Protein AF-A2FKQ3-F1 (afdb_monomer_lite)

InterPro domains:
  IPR001223 Glycoside hydrolase family 18, catalytic domain [PS51910] (1-301)
  IPR017853 Glycoside hydrolase superfamily [SSF51445] (43-327)

Secondary structure (DSSP, 8-state):
----HHHHHHHHHH-EE-TTT--EE-HHHHHTTT-------TT-TTTTSS-HHHHHHHHHGGGTTB-S---EEEEEPPTTHHHHHHSHHHHHHHHHHHHHHHTSTTS-SEEEEE-----SHHHHHHHHHHHHHHHHHS-TTSEEEE--BTTS----GGGGGG-SEEEEB---TT-SGGGSHHHHHHHHHHHHHTT--GGGEEEEEESB-PPPBBTTB--TTS----BHHHH--TT--TT--EEEETTEEEE---HHHHHHHHHHHHHTT-SEEEEE-SSSSPPTTSTT-HHHHHHHHHT----B-----TTPPP-PPPPPPPP-PPPPP-PPPPP-PPPPPPPP-PPPPP--PPPP-------------------SHHHHHHHHHHHHHHHHHHHHHHHHHHHHHHHT--

Organism: Trichomonas vaginalis (strain ATCC PRA-98 / G3) (NCBI:txid412133)

Sequence (410 aa):
MALNSSWINDYMRNGMSFPDYNKWIPRLFMLNIDCDYKFDKKYDLGYNTYNWKEFHNTLLKPYTGRRGYKIMLSWQAHNDWLKTLANVQLREKLATNVASVINEGDIWDGTDVDFEYPYSKAEWTVYGEFLKLLRQKVNSSKLVSFTPHAYIKDLPKEYMQYLDYVLFQCYGPNLIDVWKDDEYIKIYNNVLNSGYPRVKIVLSYSTTTSYAFIDKKHNNSMPDEELFKNLWNENFTRDTWTTNKEGYDYYFNSYNSVYFRAKYMRQQRSAGTMYWDTISDLRTDHPLSLAKAQSFALEGNVDLIVDKVENAPPTPYPYPTPIPTPSPTITETPTSEPVPPSPNTPSPEPSRQTPSTKPNPDDQKKKTIIIASASAAGGLVVIIIVIVVVCLVRKKEKQSEIHDTMMTLV

Radius of gyration: 32.83 Å; chains: 1; bounding box: 79×117×72 Å

Structure (mmCIF, N/CA/C/O backbone):
data_AF-A2FKQ3-F1
#
_entry.id   AF-A2FKQ3-F1
#
loop_
_atom_site.group_PDB
_atom_site.id
_atom_site.type_symbol
_atom_site.label_atom_id
_atom_site.label_alt_id
_atom_site.label_comp_id
_atom_site.label_asym_id
_atom_site.label_entity_id
_atom_site.label_seq_id
_atom_site.pdbx_PDB_ins_code
_atom_site.Cartn_x
_atom_site.Cartn_y
_atom_site.Cartn_z
_atom_site.occupancy
_atom_site.B_iso_or_equiv
_atom_site.auth_seq_id
_atom_site.auth_comp_id
_atom_site.auth_asym_id
_atom_site.auth_atom_id
_atom_site.pdbx_PDB_model_num
ATOM 1 N N . MET A 1 1 ? -35.166 30.177 -7.418 1.00 38.31 1 MET A N 1
ATOM 2 C CA . MET A 1 1 ? -34.320 30.941 -8.360 1.00 38.31 1 MET A CA 1
ATOM 3 C C . MET A 1 1 ? -33.707 29.967 -9.349 1.00 38.31 1 MET A C 1
ATOM 5 O O . MET A 1 1 ? -33.114 28.989 -8.911 1.00 38.31 1 MET A O 1
ATOM 9 N N . ALA A 1 2 ? -33.924 30.164 -10.650 1.00 31.47 2 ALA A N 1
ATOM 10 C CA . ALA A 1 2 ? -33.259 29.372 -11.680 1.00 31.47 2 ALA A CA 1
ATOM 11 C C . ALA A 1 2 ? -31.811 29.865 -11.804 1.00 31.47 2 ALA A C 1
ATOM 13 O O . ALA A 1 2 ? -31.564 31.044 -12.045 1.00 31.47 2 ALA A O 1
ATOM 14 N N . LEU A 1 3 ? -30.869 28.970 -11.550 1.00 40.84 3 LEU A N 1
ATOM 15 C CA . LEU A 1 3 ? -29.441 29.242 -11.535 1.00 40.84 3 LEU A CA 1
ATOM 16 C C . LEU A 1 3 ? -28.919 29.245 -12.988 1.00 40.84 3 LEU A C 1
ATOM 18 O O . LEU A 1 3 ? -28.997 28.230 -13.673 1.00 40.84 3 LEU A O 1
ATOM 22 N N . ASN A 1 4 ? -28.453 30.404 -13.473 1.00 47.72 4 ASN A N 1
ATOM 23 C CA . ASN A 1 4 ? -28.053 30.645 -14.871 1.00 47.72 4 ASN A CA 1
ATOM 24 C C . ASN A 1 4 ? -26.660 30.042 -15.194 1.00 47.72 4 ASN A C 1
ATOM 26 O O . ASN A 1 4 ? -25.776 30.034 -14.353 1.00 47.72 4 ASN A O 1
ATOM 30 N N . SER A 1 5 ? -26.401 29.575 -16.413 1.00 53.44 5 SER A N 1
ATOM 31 C CA . SER A 1 5 ? -25.121 28.954 -16.817 1.00 53.44 5 SER A CA 1
ATOM 32 C C . SER A 1 5 ? -23.840 29.778 -16.549 1.00 53.44 5 SER A C 1
ATOM 34 O O . SER A 1 5 ? -22.746 29.221 -16.518 1.00 53.44 5 SER A O 1
ATOM 36 N N . SER A 1 6 ? -23.931 31.092 -16.335 1.00 53.59 6 SER A N 1
ATOM 37 C CA . SER A 1 6 ? -22.801 31.985 -16.067 1.00 53.59 6 SER A CA 1
ATOM 38 C C . SER A 1 6 ? -22.145 31.746 -14.711 1.00 53.59 6 SER A C 1
ATOM 40 O O . SER A 1 6 ? -20.924 31.826 -14.645 1.00 53.59 6 SER A O 1
ATOM 42 N N . TRP A 1 7 ? -22.898 31.420 -13.652 1.00 53.75 7 TRP A N 1
ATOM 43 C CA . TRP A 1 7 ? -22.286 31.158 -12.339 1.00 53.75 7 TRP A CA 1
ATOM 44 C C . TRP A 1 7 ? -21.602 29.780 -12.315 1.00 53.75 7 TRP A C 1
ATOM 46 O O . TRP A 1 7 ? -20.558 29.628 -11.695 1.00 53.75 7 TRP A O 1
ATOM 56 N N . ILE A 1 8 ? -22.124 28.802 -13.070 1.00 52.44 8 ILE A N 1
ATOM 57 C CA . ILE A 1 8 ? -21.476 27.493 -13.285 1.00 52.44 8 ILE A CA 1
ATOM 58 C C . ILE A 1 8 ? -20.149 27.682 -14.028 1.00 52.44 8 ILE A C 1
ATOM 60 O O . ILE A 1 8 ? -19.128 27.100 -13.669 1.00 52.44 8 ILE A O 1
ATOM 64 N N . ASN A 1 9 ? -20.147 28.538 -15.051 1.00 55.31 9 ASN A N 1
ATOM 65 C CA . ASN A 1 9 ? -18.932 28.865 -15.788 1.00 55.31 9 ASN A CA 1
ATOM 66 C C . ASN A 1 9 ? -17.933 29.683 -14.956 1.00 55.31 9 ASN A C 1
ATOM 68 O O . ASN A 1 9 ? -16.738 29.623 -15.227 1.00 55.31 9 ASN A O 1
ATOM 72 N N . ASP A 1 10 ? -18.396 30.468 -13.986 1.00 62.44 10 ASP A N 1
ATOM 73 C CA . ASP A 1 10 ? -17.537 31.189 -13.043 1.00 62.44 10 ASP A CA 1
ATOM 74 C C . ASP A 1 10 ? -16.888 30.219 -12.041 1.00 62.44 10 ASP A C 1
ATOM 76 O O . ASP A 1 10 ? -15.670 30.207 -11.886 1.00 62.44 10 ASP A O 1
ATOM 80 N N . TYR A 1 11 ? -17.673 29.286 -11.494 1.00 60.97 11 TYR A N 1
ATOM 81 C CA . TYR A 1 11 ? -17.223 28.186 -10.634 1.00 60.97 11 TYR A CA 1
ATOM 82 C C . TYR A 1 11 ? -16.152 27.307 -11.300 1.00 60.97 11 TYR A C 1
ATOM 84 O O . TYR A 1 11 ? -15.072 27.093 -10.748 1.00 60.97 11 TYR A O 1
ATOM 92 N N . MET A 1 12 ? -16.413 26.864 -12.535 1.00 55.75 12 MET A N 1
ATOM 93 C CA . MET A 1 12 ? -15.483 26.059 -13.338 1.00 55.75 12 MET A CA 1
ATOM 94 C C . MET A 1 12 ? -14.168 26.781 -13.649 1.00 55.75 12 MET A C 1
ATOM 96 O O . MET A 1 12 ? -13.186 26.121 -13.994 1.00 55.75 12 MET A O 1
ATOM 100 N N . ARG A 1 13 ? -14.146 28.119 -13.580 1.00 61.34 13 ARG A N 1
ATOM 101 C CA . ARG A 1 13 ? -12.977 28.946 -13.901 1.00 61.34 13 ARG A CA 1
ATOM 102 C C . ARG A 1 13 ? -12.211 29.392 -12.658 1.00 61.34 13 ARG A C 1
ATOM 104 O O . ARG A 1 13 ? -10.984 29.350 -12.685 1.00 61.34 13 ARG A O 1
ATOM 111 N N . ASN A 1 14 ? -12.905 29.733 -11.574 1.00 65.69 14 ASN A N 1
ATOM 112 C CA . ASN A 1 14 ? -12.325 30.512 -10.480 1.00 65.69 14 ASN A CA 1
ATOM 113 C C . ASN A 1 14 ? -12.225 29.757 -9.138 1.00 65.69 14 ASN A C 1
ATOM 115 O O . ASN A 1 14 ? -11.368 30.103 -8.324 1.00 65.69 14 ASN A O 1
ATOM 119 N N . GLY A 1 15 ? -13.000 28.687 -8.917 1.00 63.16 15 GLY A N 1
ATOM 120 C CA . GLY A 1 15 ? -13.061 27.970 -7.632 1.00 63.16 15 GLY A CA 1
ATOM 121 C C . GLY A 1 15 ? -14.340 28.265 -6.838 1.00 63.16 15 GLY A C 1
ATOM 122 O O . GLY A 1 15 ? -15.309 28.780 -7.398 1.00 63.16 15 GLY A O 1
ATOM 123 N N . MET A 1 16 ? -14.375 27.912 -5.545 1.00 63.31 16 MET A N 1
ATOM 124 C CA . MET A 1 16 ? -15.568 28.102 -4.703 1.00 63.31 16 MET A CA 1
ATOM 125 C C . MET A 1 16 ? -15.270 28.486 -3.253 1.00 63.31 16 MET A C 1
ATOM 127 O O . MET A 1 16 ? -14.251 28.093 -2.690 1.00 63.31 16 MET A O 1
ATOM 131 N N . SER A 1 17 ? -16.205 29.205 -2.624 1.00 55.59 17 SER A N 1
ATOM 132 C CA . SER A 1 17 ? -16.192 29.460 -1.180 1.00 55.59 17 SER A CA 1
ATOM 133 C C . SER A 1 17 ? -16.835 28.293 -0.432 1.00 55.59 17 SER A C 1
ATOM 135 O O . SER A 1 17 ? -17.930 27.855 -0.789 1.00 55.59 17 SER A O 1
ATOM 137 N N . PHE A 1 18 ? -16.161 27.791 0.601 1.00 51.28 18 PHE A N 1
ATOM 138 C CA . PHE A 1 18 ? -16.670 26.729 1.461 1.00 51.28 18 PHE A CA 1
ATOM 139 C C . PHE A 1 18 ? -17.848 27.253 2.303 1.00 51.28 18 PHE A C 1
ATOM 141 O O . PHE A 1 18 ? -17.627 28.177 3.094 1.00 51.28 18 PHE A O 1
ATOM 148 N N . PRO A 1 19 ? -19.063 26.679 2.192 1.00 39.91 19 PRO A N 1
ATOM 149 C CA . PRO A 1 19 ? -20.250 27.210 2.869 1.00 39.91 19 PRO A CA 1
ATOM 150 C C . PRO A 1 19 ? -20.117 27.267 4.397 1.00 39.91 19 PRO A C 1
ATOM 152 O O . PRO A 1 19 ? -20.627 28.196 5.014 1.00 39.91 19 PRO A O 1
ATOM 155 N N . ASP A 1 20 ? -19.364 26.333 4.987 1.00 38.84 20 ASP A N 1
ATOM 156 C CA . ASP A 1 20 ? -19.226 26.219 6.446 1.00 38.84 20 ASP A CA 1
ATOM 157 C C . ASP A 1 20 ? -17.960 26.876 7.023 1.00 38.84 20 ASP A C 1
ATOM 159 O O . ASP A 1 20 ? -17.844 27.028 8.238 1.00 38.84 20 ASP A O 1
ATOM 163 N N . TYR A 1 21 ? -17.000 27.286 6.182 1.00 37.94 21 TYR A N 1
ATOM 164 C CA . TYR A 1 21 ? -15.692 27.777 6.653 1.00 37.94 21 TYR A CA 1
ATOM 165 C C . TYR A 1 21 ? -15.234 29.101 6.029 1.00 37.94 21 TYR A C 1
ATOM 167 O O . TYR A 1 21 ? -14.127 29.541 6.337 1.00 37.94 21 TYR A O 1
ATOM 175 N N . ASN A 1 22 ? -16.033 29.740 5.161 1.00 49.75 22 ASN A N 1
ATOM 176 C CA . ASN A 1 22 ? -15.660 30.972 4.439 1.00 49.75 22 ASN A CA 1
ATOM 177 C C . ASN A 1 22 ? -14.265 30.902 3.787 1.00 49.75 22 ASN A C 1
ATOM 179 O O . ASN A 1 22 ? -13.563 31.905 3.654 1.00 49.75 22 ASN A O 1
ATOM 183 N N . LYS A 1 23 ? -13.832 29.698 3.401 1.00 47.59 23 LYS A N 1
ATOM 184 C CA . LYS A 1 23 ? -12.513 29.461 2.822 1.00 47.59 23 LYS A CA 1
ATOM 185 C C . LYS A 1 23 ? -12.657 29.304 1.318 1.00 47.59 23 LYS A C 1
ATOM 187 O O . LYS A 1 23 ? -13.390 28.431 0.861 1.00 47.59 23 LYS A O 1
ATOM 192 N N . TRP A 1 24 ? -11.953 30.136 0.558 1.00 59.62 24 TRP A N 1
ATOM 193 C CA . TRP A 1 24 ? -11.895 30.013 -0.895 1.00 59.62 24 TRP A CA 1
ATOM 194 C C . TRP A 1 24 ? -10.989 28.846 -1.294 1.00 59.62 24 TRP A C 1
ATOM 196 O O . TRP A 1 24 ? -9.836 28.778 -0.861 1.00 59.62 24 TRP A O 1
ATOM 206 N N . ILE A 1 25 ? -11.503 27.932 -2.114 1.00 58.62 25 ILE A N 1
ATOM 207 C CA . ILE A 1 25 ? -10.744 26.830 -2.701 1.00 58.62 25 ILE A CA 1
ATOM 208 C C . ILE A 1 25 ? -10.529 27.124 -4.192 1.00 58.62 25 ILE A C 1
ATOM 210 O O . ILE A 1 25 ? -11.502 27.153 -4.949 1.00 58.62 25 ILE A O 1
ATOM 214 N N . PRO A 1 26 ? -9.274 27.323 -4.641 1.00 60.72 26 PRO A N 1
ATOM 215 C CA . PRO A 1 26 ? -8.971 27.555 -6.048 1.00 60.72 26 PRO A CA 1
ATOM 216 C C . PRO A 1 26 ? -9.246 26.318 -6.908 1.00 60.72 26 PRO A C 1
ATOM 218 O O . PRO A 1 26 ? -8.961 25.192 -6.501 1.00 60.72 26 PRO A O 1
ATOM 221 N N . ARG A 1 27 ? -9.667 26.530 -8.159 1.00 57.16 27 ARG A N 1
ATOM 222 C CA . ARG A 1 27 ? -9.854 25.471 -9.170 1.00 57.16 27 ARG A CA 1
ATOM 223 C C . ARG A 1 27 ? -8.666 24.505 -9.278 1.00 57.16 27 ARG A C 1
ATOM 225 O O . ARG A 1 27 ? -8.865 23.301 -9.358 1.00 57.16 27 ARG A O 1
ATOM 232 N N . LEU A 1 28 ? -7.437 25.026 -9.280 1.00 56.72 28 LEU A N 1
ATOM 233 C CA . LEU A 1 28 ? -6.211 24.217 -9.353 1.00 56.72 28 LEU A CA 1
ATOM 234 C C . LEU A 1 28 ? -6.099 23.229 -8.189 1.00 56.72 28 LEU A C 1
ATOM 236 O O . LEU A 1 28 ? -5.702 22.089 -8.390 1.00 56.72 28 LEU A O 1
ATOM 240 N N . PHE A 1 29 ? -6.506 23.644 -6.989 1.00 57.94 29 PHE A N 1
ATOM 241 C CA . PHE A 1 29 ? -6.523 22.758 -5.833 1.00 57.94 29 PHE A CA 1
ATOM 242 C C . PHE A 1 29 ? -7.567 21.654 -5.999 1.00 57.94 29 PHE A C 1
ATOM 244 O O . PHE A 1 29 ? -7.274 20.510 -5.694 1.00 57.94 29 PHE A O 1
ATOM 251 N N . MET A 1 30 ? -8.750 21.980 -6.528 1.00 54.66 30 MET A N 1
ATOM 252 C CA . MET A 1 30 ? -9.831 21.013 -6.772 1.00 54.66 30 MET A CA 1
ATOM 253 C C . MET A 1 30 ? -9.492 19.998 -7.873 1.00 54.66 30 MET A C 1
ATOM 255 O O . MET A 1 30 ? -9.898 18.843 -7.784 1.00 54.66 30 MET A O 1
ATOM 259 N N . LEU A 1 31 ? -8.737 20.417 -8.894 1.00 52.16 31 LEU A N 1
ATOM 260 C CA . LEU A 1 31 ? -8.208 19.526 -9.931 1.00 52.16 31 LEU A CA 1
ATOM 261 C C . LEU A 1 31 ? -7.115 18.598 -9.398 1.00 52.16 31 LEU A C 1
ATOM 263 O O . LEU A 1 31 ? -7.044 17.456 -9.823 1.00 52.16 31 LEU A O 1
ATOM 267 N N . ASN A 1 32 ? -6.299 19.068 -8.451 1.00 50.19 32 ASN A N 1
ATOM 268 C CA . ASN A 1 32 ? -5.221 18.274 -7.854 1.00 50.19 32 ASN A CA 1
ATOM 269 C C . ASN A 1 32 ? -5.706 17.183 -6.884 1.00 50.19 32 ASN A C 1
ATOM 271 O O . ASN A 1 32 ? -4.890 16.414 -6.391 1.00 50.19 32 ASN A O 1
ATOM 275 N N . ILE A 1 33 ? -7.000 17.137 -6.569 1.00 52.44 33 ILE A N 1
ATOM 276 C CA . ILE A 1 33 ? -7.590 16.177 -5.622 1.00 52.44 33 ILE A CA 1
ATOM 277 C C . ILE A 1 33 ? -8.704 15.329 -6.259 1.00 52.44 33 ILE A C 1
ATOM 279 O O . ILE A 1 33 ? -9.539 14.786 -5.538 1.00 52.44 33 ILE A O 1
ATOM 283 N N . ASP A 1 34 ? -8.771 15.288 -7.594 1.00 48.44 34 ASP A N 1
ATOM 284 C CA . ASP A 1 34 ? -9.679 14.427 -8.366 1.00 48.44 34 ASP A CA 1
ATOM 285 C C . ASP A 1 34 ? -11.160 14.474 -7.927 1.00 48.44 34 ASP A C 1
ATOM 287 O O . ASP A 1 34 ? -11.834 13.452 -7.776 1.00 48.44 34 ASP A O 1
ATOM 291 N N . CYS A 1 35 ? -11.712 15.675 -7.722 1.00 51.50 35 CYS A N 1
ATOM 292 C CA . CYS A 1 35 ? -13.138 15.829 -7.411 1.00 51.50 35 CYS A CA 1
ATOM 293 C C . CYS A 1 35 ? -14.043 15.421 -8.599 1.00 51.50 35 CYS A C 1
ATOM 295 O O . CYS A 1 35 ? -14.034 16.075 -9.641 1.00 51.50 35 CYS A O 1
ATOM 297 N N . ASP A 1 36 ? -14.887 14.394 -8.422 1.00 50.38 36 ASP A N 1
ATOM 298 C CA . ASP A 1 36 ? -15.892 13.931 -9.403 1.00 50.38 36 ASP A CA 1
ATOM 299 C C . ASP A 1 36 ? -17.187 14.767 -9.334 1.00 50.38 36 ASP A C 1
ATOM 301 O O . ASP A 1 36 ? -18.168 14.390 -8.688 1.00 50.38 36 ASP A O 1
ATOM 305 N N . TYR A 1 37 ? -17.191 15.936 -9.990 1.00 56.84 37 TYR A N 1
ATOM 306 C CA . TYR A 1 37 ? -18.317 16.874 -9.944 1.00 56.84 37 TYR A CA 1
ATOM 307 C C . TYR A 1 37 ? -19.402 16.607 -11.005 1.00 56.84 37 TYR A C 1
ATOM 309 O O . TYR A 1 37 ? -19.290 17.063 -12.142 1.00 56.84 37 TYR A O 1
ATOM 317 N N . LYS A 1 38 ? -20.498 15.924 -10.637 1.00 52.72 38 LYS A N 1
ATOM 318 C CA . LYS A 1 38 ? -21.595 15.572 -11.574 1.00 52.72 38 LYS A CA 1
ATOM 319 C C . LYS A 1 38 ? -22.763 16.556 -11.658 1.00 52.72 38 LYS A C 1
ATOM 321 O O . LYS A 1 38 ? -23.558 16.472 -12.590 1.00 52.72 38 LYS A O 1
ATOM 326 N N . PHE A 1 39 ? -22.879 17.480 -10.706 1.00 57.25 39 PHE A N 1
ATOM 327 C CA . PHE A 1 39 ? -23.952 18.485 -10.624 1.00 57.25 39 PHE A CA 1
ATOM 328 C C . PHE A 1 39 ? -25.399 17.943 -10.708 1.00 57.25 39 PHE A C 1
ATOM 330 O O . PHE A 1 39 ? -26.342 18.661 -11.038 1.00 57.25 39 PHE A O 1
ATOM 337 N N . ASP A 1 40 ? -25.606 16.675 -10.375 1.00 59.25 40 ASP A N 1
ATOM 338 C CA . ASP A 1 40 ? -26.909 16.001 -10.380 1.00 59.25 40 ASP A CA 1
ATOM 339 C C . ASP A 1 40 ? -27.840 16.467 -9.241 1.00 59.25 40 ASP A C 1
ATOM 341 O O . ASP A 1 40 ? -29.065 16.361 -9.348 1.00 59.25 40 ASP A O 1
ATOM 345 N N . LYS A 1 41 ? -27.285 17.067 -8.179 1.00 59.50 41 LYS A N 1
ATOM 346 C CA . LYS A 1 41 ? -28.038 17.681 -7.074 1.00 59.50 41 LYS A CA 1
ATOM 347 C C . LYS A 1 41 ? -27.900 19.201 -7.054 1.00 59.50 41 LYS A C 1
ATOM 349 O O . LYS A 1 41 ? -27.121 19.777 -6.303 1.00 59.50 41 LYS A O 1
ATOM 354 N N . LYS A 1 42 ? -28.760 19.869 -7.829 1.00 53.94 42 LYS A N 1
ATOM 355 C CA . LYS A 1 42 ? -28.787 21.337 -8.016 1.00 53.94 42 LYS A CA 1
ATOM 356 C C . LYS A 1 42 ? -28.919 22.198 -6.744 1.00 53.94 42 LYS A C 1
ATOM 358 O O . LYS A 1 42 ? -28.738 23.408 -6.829 1.00 53.94 42 LYS A O 1
ATOM 363 N N . TYR A 1 43 ? -29.282 21.610 -5.603 1.00 60.97 43 TYR A N 1
ATOM 364 C CA . TYR A 1 43 ? -29.437 22.307 -4.317 1.00 60.97 43 TYR A CA 1
ATOM 365 C C . TYR A 1 43 ? -28.399 21.895 -3.267 1.00 60.97 43 TYR A C 1
ATOM 367 O O . TYR A 1 43 ? -28.432 22.415 -2.158 1.00 60.97 43 TYR A O 1
ATOM 375 N N . ASP A 1 44 ? -27.489 20.985 -3.610 1.00 57.34 44 ASP A N 1
ATOM 376 C CA . ASP A 1 44 ? -26.451 20.480 -2.718 1.00 57.34 44 ASP A CA 1
ATOM 377 C C . ASP A 1 44 ? -25.109 20.564 -3.450 1.00 57.34 44 ASP A C 1
ATOM 379 O O . ASP A 1 44 ? -24.593 19.594 -4.004 1.00 57.34 44 ASP A O 1
ATOM 383 N N . LEU A 1 45 ? -24.582 21.790 -3.531 1.00 51.41 45 LEU A N 1
ATOM 384 C CA . LEU A 1 45 ? -23.370 22.100 -4.293 1.00 51.41 45 LEU A CA 1
ATOM 385 C C . LEU A 1 45 ? -22.138 21.360 -3.761 1.00 51.41 45 LEU A C 1
ATOM 387 O O . LEU A 1 45 ? -21.199 21.175 -4.528 1.00 51.41 45 LEU A O 1
ATOM 391 N N . GLY A 1 46 ? -22.164 20.940 -2.491 1.00 52.12 46 GLY A N 1
ATOM 392 C CA . GLY A 1 46 ? -21.141 20.121 -1.845 1.00 52.12 46 GLY A CA 1
ATOM 393 C C . GLY A 1 46 ? -21.277 18.624 -2.131 1.00 52.12 46 GLY A C 1
ATOM 394 O O . GLY A 1 46 ? -20.337 17.877 -1.903 1.00 52.12 46 GLY A O 1
ATOM 395 N N . TYR A 1 47 ? -22.408 18.159 -2.668 1.00 54.50 47 TYR A N 1
ATOM 396 C CA . TYR A 1 47 ? -22.670 16.729 -2.851 1.00 54.50 47 TYR A CA 1
ATOM 397 C C . TYR A 1 47 ? -21.605 16.021 -3.693 1.00 54.50 47 TYR A C 1
ATOM 399 O O . TYR A 1 47 ? -21.138 14.941 -3.339 1.00 54.50 47 TYR A O 1
ATOM 407 N N . ASN A 1 48 ? -21.205 16.656 -4.795 1.00 51.78 48 ASN A N 1
ATOM 408 C CA . ASN A 1 48 ? -20.236 16.099 -5.735 1.00 51.78 48 ASN A CA 1
ATOM 409 C C . ASN A 1 48 ? -18.809 16.640 -5.525 1.00 51.78 48 ASN A C 1
ATOM 411 O O . ASN A 1 48 ? -17.884 16.264 -6.237 1.00 51.78 48 ASN A O 1
ATOM 415 N N . THR A 1 49 ? -18.608 17.539 -4.560 1.00 51.34 49 THR A N 1
ATOM 416 C CA . THR A 1 49 ? -17.277 17.975 -4.129 1.00 51.34 49 THR A CA 1
ATOM 417 C C . THR A 1 49 ? -17.058 17.474 -2.712 1.00 51.34 49 THR A C 1
ATOM 419 O O . THR A 1 49 ? -17.645 18.014 -1.782 1.00 51.34 49 THR A O 1
ATOM 422 N N . TYR A 1 50 ? -16.176 16.494 -2.523 1.00 53.72 50 TYR A N 1
ATOM 423 C CA . TYR A 1 50 ? -15.735 16.030 -1.197 1.00 53.72 50 TYR A CA 1
ATOM 424 C C . TYR A 1 50 ? -16.687 15.127 -0.397 1.00 53.72 50 TYR A C 1
ATOM 426 O O . TYR A 1 50 ? -16.379 14.827 0.759 1.00 53.72 50 TYR A O 1
ATOM 434 N N . ASN A 1 51 ? -17.787 14.611 -0.956 1.00 64.81 51 ASN A N 1
ATOM 435 C CA . ASN A 1 51 ? -18.509 13.551 -0.253 1.00 64.81 51 ASN A CA 1
ATOM 436 C C . ASN A 1 51 ? -17.783 12.213 -0.444 1.00 64.81 51 ASN A C 1
ATOM 438 O O . ASN A 1 51 ? -17.992 11.504 -1.429 1.00 64.81 51 ASN A O 1
ATOM 442 N N . TRP A 1 52 ? -16.949 11.844 0.527 1.00 70.06 52 TRP A N 1
ATOM 443 C CA . TRP A 1 52 ? -16.290 10.536 0.581 1.00 70.06 52 TRP A CA 1
ATOM 444 C C . TRP A 1 52 ? -17.277 9.367 0.422 1.00 70.06 52 TRP A C 1
ATOM 446 O O . TRP A 1 52 ? -16.882 8.310 -0.067 1.00 70.06 52 TRP A O 1
ATOM 456 N N . LYS A 1 53 ? -18.567 9.554 0.751 1.00 77.12 53 LYS A N 1
ATOM 457 C CA . LYS A 1 53 ? -19.621 8.553 0.521 1.00 77.12 53 LYS A CA 1
ATOM 458 C C . LYS A 1 53 ? -19.907 8.337 -0.965 1.00 77.12 53 LYS A C 1
ATOM 460 O O . LYS A 1 53 ? -20.113 7.201 -1.371 1.00 77.12 53 LYS A O 1
ATOM 465 N N . GLU A 1 54 ? -19.872 9.379 -1.796 1.00 72.44 54 GLU A N 1
ATOM 466 C CA . GLU A 1 54 ? -20.057 9.234 -3.249 1.00 72.44 54 GLU A CA 1
ATOM 467 C C . GLU A 1 54 ? -18.828 8.635 -3.931 1.00 72.44 54 GLU A C 1
ATOM 469 O O . GLU A 1 54 ? -18.961 7.819 -4.851 1.00 72.44 54 GLU A O 1
ATOM 474 N N . PHE A 1 55 ? -17.630 8.972 -3.443 1.00 72.81 55 PHE A N 1
ATOM 475 C CA . PHE A 1 55 ? -16.408 8.302 -3.880 1.00 72.81 55 PHE A CA 1
ATOM 476 C C . PHE A 1 55 ? -16.466 6.811 -3.540 1.00 72.81 55 PHE A C 1
ATOM 478 O O . PHE A 1 55 ? -16.300 5.969 -4.420 1.00 72.81 55 PHE A O 1
ATOM 485 N N . HIS A 1 56 ? -16.834 6.478 -2.302 1.00 80.62 56 HIS A N 1
ATOM 486 C CA . HIS A 1 56 ? -17.087 5.108 -1.874 1.00 80.62 56 HIS A CA 1
ATOM 487 C C . HIS A 1 56 ? -18.136 4.400 -2.756 1.00 80.62 56 HIS A C 1
ATOM 489 O O . HIS A 1 56 ? -17.884 3.311 -3.270 1.00 80.62 56 HIS A O 1
ATOM 495 N N . ASN A 1 57 ? -19.284 5.035 -3.017 1.00 79.50 57 ASN A N 1
ATOM 496 C CA . ASN A 1 57 ? -20.324 4.482 -3.892 1.00 79.50 57 ASN A CA 1
ATOM 497 C C . ASN A 1 57 ? -19.806 4.231 -5.314 1.00 79.50 57 ASN A C 1
ATOM 499 O O . ASN A 1 57 ? -20.208 3.268 -5.964 1.00 79.50 57 ASN A O 1
ATOM 503 N N . THR A 1 58 ? -18.902 5.074 -5.812 1.00 74.88 58 THR A N 1
ATOM 504 C CA . THR A 1 58 ? -18.265 4.888 -7.119 1.00 74.88 58 THR A CA 1
ATOM 505 C C . THR A 1 58 ? -17.259 3.740 -7.100 1.00 74.88 58 THR A C 1
ATOM 507 O O . THR A 1 58 ? -17.290 2.918 -8.017 1.00 74.88 58 THR A O 1
ATOM 510 N N . LEU A 1 59 ? -16.451 3.618 -6.040 1.00 79.25 59 LEU A N 1
ATOM 511 C CA . LEU A 1 59 ? -15.547 2.484 -5.831 1.00 79.25 59 LEU A CA 1
ATOM 512 C C . LEU A 1 59 ? -16.294 1.149 -5.746 1.00 79.25 59 LEU A C 1
ATOM 514 O O . LEU A 1 59 ? -15.752 0.135 -6.171 1.00 79.25 59 LEU A O 1
ATOM 518 N N . LEU A 1 60 ? -17.535 1.140 -5.248 1.00 83.88 60 LEU A N 1
ATOM 519 C CA . LEU A 1 60 ? -18.364 -0.063 -5.161 1.00 83.88 60 LEU A CA 1
ATOM 520 C C . LEU A 1 60 ? -18.919 -0.546 -6.506 1.00 83.88 60 LEU A C 1
ATOM 522 O O . LEU A 1 60 ? -19.187 -1.738 -6.649 1.00 83.88 60 LEU A O 1
ATOM 526 N N . LYS A 1 61 ? -19.098 0.332 -7.503 1.00 81.00 61 LYS A N 1
ATOM 527 C CA . LYS A 1 61 ? -19.778 -0.028 -8.765 1.00 81.00 61 LYS A CA 1
ATOM 528 C C . LYS A 1 61 ? -19.169 -1.252 -9.464 1.00 81.00 61 LYS A C 1
ATOM 530 O O . LYS A 1 61 ? -19.948 -2.140 -9.820 1.00 81.00 61 LYS A O 1
ATOM 535 N N . PRO A 1 62 ? -17.833 -1.373 -9.620 1.00 80.56 62 PRO A N 1
ATOM 536 C CA . PRO A 1 62 ? -17.211 -2.556 -10.226 1.00 80.56 62 PRO A CA 1
ATOM 537 C C . PRO A 1 62 ? -17.444 -3.860 -9.446 1.00 80.56 62 PRO A C 1
ATOM 539 O O . PRO A 1 62 ? -17.313 -4.945 -10.015 1.00 80.56 62 PRO A O 1
ATOM 542 N N . TYR A 1 63 ? -17.804 -3.757 -8.164 1.00 85.12 63 TYR A N 1
ATOM 543 C CA . TYR A 1 63 ? -18.053 -4.880 -7.266 1.00 85.12 63 TYR A CA 1
ATOM 544 C C . TYR A 1 63 ? -19.533 -5.271 -7.142 1.00 85.12 63 TYR A C 1
ATOM 546 O O . TYR A 1 63 ? -19.864 -6.204 -6.412 1.00 85.12 63 TYR A O 1
ATOM 554 N N . THR A 1 64 ? -20.435 -4.606 -7.871 1.00 84.50 64 THR A N 1
ATOM 555 C CA . THR A 1 64 ? -21.861 -4.965 -7.891 1.00 84.50 64 THR A CA 1
ATOM 556 C C . THR A 1 64 ? -22.041 -6.433 -8.284 1.00 84.50 64 THR A C 1
ATOM 558 O O . THR A 1 64 ? -21.536 -6.869 -9.318 1.00 84.50 64 THR A O 1
ATOM 561 N N . GLY A 1 65 ? -22.757 -7.201 -7.456 1.00 85.31 65 GLY A N 1
ATOM 562 C CA . GLY A 1 65 ? -22.964 -8.636 -7.676 1.00 85.31 65 GLY A CA 1
ATOM 563 C C . GLY A 1 65 ? -21.714 -9.490 -7.442 1.00 85.31 65 GLY A C 1
ATOM 564 O O . GLY A 1 65 ? -21.661 -10.627 -7.907 1.00 85.31 65 GLY A O 1
ATOM 565 N N . ARG A 1 66 ? -20.701 -8.961 -6.747 1.00 87.25 66 ARG A N 1
ATOM 566 C CA . ARG A 1 66 ? -19.467 -9.676 -6.413 1.00 87.25 66 ARG A CA 1
ATOM 567 C C . ARG A 1 66 ? -19.263 -9.796 -4.905 1.00 87.25 66 ARG A C 1
ATOM 569 O O . ARG A 1 66 ? -19.855 -9.061 -4.122 1.00 87.25 66 ARG A O 1
ATOM 576 N N . ARG A 1 67 ? -18.400 -10.725 -4.495 1.00 87.88 67 ARG A N 1
ATOM 577 C CA . ARG A 1 67 ? -17.950 -10.927 -3.106 1.00 87.88 67 ARG A CA 1
ATOM 578 C C . ARG A 1 67 ? -16.423 -11.030 -3.044 1.00 87.88 67 ARG A C 1
ATOM 580 O O . ARG A 1 67 ? -15.766 -11.125 -4.074 1.00 87.88 67 ARG A O 1
ATOM 587 N N . GLY A 1 68 ? -15.864 -11.055 -1.833 1.00 87.56 68 GLY A N 1
ATOM 588 C CA . GLY A 1 68 ? -14.422 -11.267 -1.625 1.00 87.56 68 GLY A CA 1
ATOM 589 C C . GLY A 1 68 ? -13.570 -9.997 -1.689 1.00 87.56 68 GLY A C 1
ATOM 590 O O . GLY A 1 68 ? -12.355 -10.089 -1.809 1.00 87.56 68 GLY A O 1
ATOM 591 N N . TYR A 1 69 ? -14.190 -8.820 -1.591 1.00 90.31 69 TYR A N 1
ATOM 592 C CA . TYR A 1 69 ? -13.503 -7.534 -1.494 1.00 90.31 69 TYR A CA 1
ATOM 593 C C . TYR A 1 69 ? -13.819 -6.853 -0.159 1.00 90.31 69 TYR A C 1
ATOM 595 O O . TYR A 1 69 ? -14.802 -7.189 0.510 1.00 90.31 69 TYR A O 1
ATOM 603 N N . LYS A 1 70 ? -12.959 -5.905 0.214 1.00 92.38 70 LYS A N 1
ATOM 604 C CA . LYS A 1 70 ? -13.108 -5.021 1.369 1.00 92.38 70 LYS A CA 1
ATOM 605 C C . LYS A 1 70 ? -12.703 -3.610 0.962 1.00 92.38 70 LYS A C 1
ATOM 607 O O . LYS A 1 70 ? -11.751 -3.462 0.199 1.00 92.38 70 LYS A O 1
ATOM 612 N N . ILE A 1 71 ? -13.414 -2.597 1.450 1.00 92.06 71 ILE A N 1
ATOM 613 C CA . ILE A 1 71 ? -13.080 -1.189 1.206 1.00 92.06 71 ILE A CA 1
ATOM 614 C C . ILE A 1 71 ? -12.739 -0.516 2.531 1.00 92.06 71 ILE A C 1
ATOM 616 O O . ILE A 1 71 ? -13.535 -0.497 3.469 1.00 92.06 71 ILE A O 1
ATOM 620 N N . MET A 1 72 ? -11.541 0.054 2.599 1.00 93.56 72 MET A N 1
ATOM 621 C CA . MET A 1 72 ? -11.027 0.730 3.785 1.00 93.56 72 MET A CA 1
ATOM 622 C C . MET A 1 72 ? -10.730 2.189 3.484 1.00 93.56 72 MET A C 1
ATOM 624 O O . MET A 1 72 ? -10.300 2.525 2.382 1.00 93.56 72 MET A O 1
ATOM 628 N N . LEU A 1 73 ? -10.925 3.037 4.489 1.00 93.12 73 LEU A N 1
ATOM 629 C CA . LEU A 1 73 ? -10.514 4.435 4.445 1.00 93.12 73 LEU A CA 1
ATOM 630 C C . LEU A 1 73 ? -9.119 4.572 5.065 1.00 93.12 73 LEU A C 1
ATOM 632 O O . LEU A 1 73 ? -8.920 4.174 6.215 1.00 93.12 73 LEU A O 1
ATOM 636 N N . SER A 1 74 ? -8.162 5.122 4.316 1.00 94.19 74 SER A N 1
ATOM 637 C CA . SER A 1 74 ? -6.825 5.434 4.838 1.00 94.19 74 SER A CA 1
ATOM 638 C C . SER A 1 74 ? -6.714 6.906 5.241 1.00 94.19 74 SER A C 1
ATOM 640 O O . SER A 1 74 ? -7.342 7.774 4.629 1.00 94.19 74 SER A O 1
ATOM 642 N N . TRP A 1 75 ? -5.925 7.183 6.279 1.00 93.62 75 TRP A N 1
ATOM 643 C CA . TRP A 1 75 ? -5.680 8.526 6.803 1.00 93.62 75 TRP A CA 1
ATOM 644 C C . TRP A 1 75 ? -4.220 8.910 6.616 1.00 93.62 75 TRP A C 1
ATOM 646 O O . TRP A 1 75 ? -3.339 8.315 7.237 1.00 93.62 75 TRP A O 1
ATOM 656 N N . GLN A 1 76 ? -3.983 9.957 5.831 1.00 90.50 76 GLN A N 1
ATOM 657 C CA . GLN A 1 76 ? -2.667 10.569 5.699 1.00 90.50 76 GLN A CA 1
ATOM 658 C C . GLN A 1 76 ? -2.352 11.462 6.906 1.00 90.50 76 GLN A C 1
ATOM 660 O O . GLN A 1 76 ? -3.237 12.111 7.474 1.00 90.50 76 GLN A O 1
ATOM 665 N N . ALA A 1 77 ? -1.072 11.529 7.271 1.00 89.38 77 ALA A N 1
ATOM 666 C CA . ALA A 1 77 ? -0.572 12.468 8.267 1.00 89.38 77 ALA A CA 1
ATOM 667 C C . ALA A 1 77 ? -0.912 13.932 7.928 1.00 89.38 77 ALA A C 1
ATOM 669 O O . ALA A 1 77 ? -0.687 14.414 6.819 1.00 89.38 77 ALA A O 1
ATOM 670 N N . HIS A 1 78 ? -1.365 14.681 8.934 1.00 86.94 78 HIS A N 1
ATOM 671 C CA . HIS A 1 78 ? -1.393 16.142 8.897 1.00 86.94 78 HIS A CA 1
ATOM 672 C C . HIS A 1 78 ? -0.084 16.735 9.433 1.00 86.94 78 HIS A C 1
ATOM 674 O O . HIS A 1 78 ? 0.727 16.062 10.070 1.00 86.94 78 HIS A O 1
ATOM 680 N N . ASN A 1 79 ? 0.117 18.037 9.233 1.00 89.12 79 ASN A N 1
ATOM 681 C CA . ASN A 1 79 ? 1.245 18.743 9.843 1.00 89.12 79 ASN A CA 1
ATOM 682 C C . ASN A 1 79 ? 1.232 18.578 11.371 1.00 89.12 79 ASN A C 1
ATOM 684 O O . ASN A 1 79 ? 0.185 18.709 12.001 1.00 89.12 79 ASN A O 1
ATOM 688 N N . ASP A 1 80 ? 2.402 18.339 11.971 1.00 92.62 80 ASP A N 1
ATOM 689 C CA . ASP A 1 80 ? 2.555 18.140 13.420 1.00 92.62 80 ASP A CA 1
ATOM 690 C C . ASP A 1 80 ? 1.749 16.954 14.001 1.00 92.62 80 ASP A C 1
ATOM 692 O O . ASP A 1 80 ? 1.448 16.910 15.202 1.00 92.62 80 ASP A O 1
ATOM 696 N N . TRP A 1 81 ? 1.429 15.944 13.185 1.00 95.31 81 TRP A N 1
ATOM 697 C CA . TRP A 1 81 ? 0.715 14.749 13.640 1.00 95.31 81 TRP A CA 1
ATOM 698 C C . TRP A 1 81 ? 1.394 14.063 14.838 1.00 95.31 81 TRP A C 1
ATOM 700 O O . TRP A 1 81 ? 0.710 13.689 15.787 1.00 95.31 81 TRP A O 1
ATOM 710 N N . LEU A 1 82 ? 2.731 14.002 14.889 1.00 96.56 82 LEU A N 1
ATOM 711 C CA . LEU A 1 82 ? 3.465 13.448 16.037 1.00 96.56 82 LEU A CA 1
ATOM 712 C C . LEU A 1 82 ? 3.197 14.214 17.340 1.00 96.56 82 LEU A C 1
ATOM 714 O O . LEU A 1 82 ? 3.018 13.595 18.388 1.00 96.56 82 LEU A O 1
ATOM 718 N N . LYS A 1 83 ? 3.099 15.550 17.292 1.00 96.62 83 LYS A N 1
ATOM 719 C CA . LYS A 1 83 ? 2.726 16.359 18.468 1.00 96.62 83 LYS A CA 1
ATOM 720 C C . LYS A 1 83 ? 1.285 16.080 18.890 1.00 96.62 83 LYS A C 1
ATOM 722 O O . LYS A 1 83 ? 0.990 16.028 20.082 1.00 96.62 83 LYS A O 1
ATOM 727 N N . THR A 1 84 ? 0.406 15.862 17.912 1.00 97.38 84 THR A N 1
ATOM 728 C CA . THR A 1 84 ? -0.988 15.461 18.151 1.00 97.38 84 THR A CA 1
ATOM 729 C C . THR A 1 84 ? -1.040 14.114 18.871 1.00 97.38 84 THR A C 1
ATOM 731 O O . THR A 1 84 ? -1.739 13.998 19.873 1.00 97.38 84 THR A O 1
ATOM 734 N N . LEU A 1 85 ? -0.257 13.123 18.428 1.00 98.06 85 LEU A N 1
ATOM 735 C CA . LEU A 1 85 ? -0.198 11.811 19.077 1.00 98.06 85 LEU A CA 1
ATOM 736 C C . LEU A 1 85 ? 0.495 11.852 20.444 1.00 98.06 85 LEU A C 1
ATOM 738 O O . LEU A 1 85 ? 0.120 11.097 21.339 1.00 98.06 85 LEU A O 1
ATOM 742 N N . ALA A 1 86 ? 1.491 12.717 20.638 1.00 97.88 86 ALA A N 1
ATOM 743 C CA . ALA A 1 86 ? 2.179 12.866 21.918 1.00 97.88 86 ALA A CA 1
ATOM 744 C C . ALA A 1 86 ? 1.277 13.476 23.008 1.00 97.88 86 ALA A C 1
ATOM 746 O O . ALA A 1 86 ? 1.430 13.158 24.188 1.00 97.88 86 ALA A O 1
ATOM 747 N N . ASN A 1 87 ? 0.312 14.318 22.629 1.00 98.31 87 ASN A N 1
ATOM 748 C CA . ASN A 1 87 ? -0.675 14.867 23.550 1.00 98.31 87 ASN A CA 1
ATOM 749 C C . ASN A 1 87 ? -1.824 13.869 23.782 1.00 98.31 87 ASN A C 1
ATOM 751 O O . ASN A 1 87 ? -2.559 13.524 22.861 1.00 98.31 87 ASN A O 1
ATOM 755 N N . VAL A 1 88 ? -2.017 13.436 25.032 1.00 98.12 88 VAL A N 1
ATOM 756 C CA . VAL A 1 88 ? -3.013 12.409 25.389 1.00 98.12 88 VAL A CA 1
ATOM 757 C C . VAL A 1 88 ? -4.439 12.807 24.996 1.00 98.12 88 VAL A C 1
ATOM 759 O O . VAL A 1 88 ? -5.163 11.983 24.441 1.00 98.12 88 VAL A O 1
ATOM 762 N N . GLN A 1 89 ? -4.846 14.057 25.243 1.00 97.88 89 GLN A N 1
ATOM 763 C CA . GLN A 1 89 ? -6.208 14.511 24.943 1.00 97.88 89 GLN A CA 1
ATOM 764 C C . GLN A 1 89 ? -6.452 14.622 23.433 1.00 97.88 89 GLN A C 1
ATOM 766 O O . GLN A 1 89 ? -7.521 14.249 22.948 1.00 97.88 89 GLN A O 1
ATOM 771 N N . LEU A 1 90 ? -5.468 15.112 22.677 1.00 98.00 90 LEU A N 1
ATOM 772 C CA . LEU A 1 90 ? -5.576 15.219 21.222 1.00 98.00 90 LEU A CA 1
ATOM 773 C C . LEU A 1 90 ? -5.531 13.848 20.546 1.00 98.00 90 LEU A C 1
ATOM 775 O O . LEU A 1 90 ? -6.312 13.614 19.627 1.00 98.00 90 LEU A O 1
ATOM 779 N N . ARG A 1 91 ? -4.691 12.928 21.030 1.00 98.44 91 ARG A N 1
ATOM 780 C CA . ARG A 1 91 ? -4.657 11.537 20.569 1.00 98.44 91 ARG A CA 1
ATOM 781 C C . ARG A 1 91 ? -6.004 10.844 20.771 1.00 98.44 91 ARG A C 1
ATOM 783 O O . ARG A 1 91 ? -6.508 10.211 19.848 1.00 98.44 91 ARG A O 1
ATOM 790 N N . GLU A 1 92 ? -6.608 11.011 21.947 1.00 98.44 92 GLU A N 1
ATOM 791 C CA . GLU A 1 92 ? -7.933 10.465 22.264 1.00 98.44 92 GLU A CA 1
ATOM 792 C C . GLU A 1 92 ? -9.026 11.045 21.355 1.00 98.44 92 GLU A C 1
ATOM 794 O O . GLU A 1 92 ? -9.871 10.313 20.827 1.00 98.44 92 GLU A O 1
ATOM 799 N N . LYS A 1 93 ? -8.985 12.363 21.123 1.00 97.62 93 LYS A N 1
ATOM 800 C CA . LYS A 1 93 ? -9.913 13.047 20.217 1.00 97.62 93 LYS A CA 1
ATOM 801 C C . LYS A 1 93 ? -9.755 12.559 18.778 1.00 97.62 93 LYS A C 1
ATOM 803 O O . LYS A 1 93 ? -10.755 12.275 18.127 1.00 97.62 93 LYS A O 1
ATOM 808 N N . LEU A 1 94 ? -8.521 12.422 18.295 1.00 97.31 94 LEU A N 1
ATOM 809 C CA . LEU A 1 94 ? -8.243 11.924 16.951 1.00 97.31 94 LEU A CA 1
ATOM 810 C C . LEU A 1 94 ? -8.762 10.493 16.774 1.00 97.31 94 LEU A C 1
ATOM 812 O O . LEU A 1 94 ? -9.509 10.238 15.835 1.00 97.31 94 LEU A O 1
ATOM 816 N N . ALA A 1 95 ? -8.444 9.584 17.702 1.00 98.38 95 ALA A N 1
ATOM 817 C CA . ALA A 1 95 ? -8.903 8.196 17.639 1.00 98.38 95 ALA A CA 1
ATOM 818 C C . ALA A 1 95 ? -10.437 8.096 17.673 1.00 98.38 95 ALA A C 1
ATOM 820 O O . ALA A 1 95 ? -11.024 7.293 16.952 1.00 98.38 95 ALA A O 1
ATOM 821 N N . THR A 1 96 ? -11.095 8.942 18.472 1.00 97.25 96 THR A N 1
ATOM 822 C CA . THR A 1 96 ? -12.564 9.019 18.541 1.00 97.25 96 THR A CA 1
ATOM 823 C C . THR A 1 96 ? -13.172 9.513 17.233 1.00 97.25 96 THR A C 1
ATOM 825 O O . THR A 1 96 ? -14.134 8.922 16.751 1.00 97.25 96 THR A O 1
ATOM 828 N N . ASN A 1 97 ? -12.596 10.551 16.628 1.00 95.38 97 ASN A N 1
ATOM 829 C CA . ASN A 1 97 ? -13.097 11.096 15.370 1.00 95.38 97 ASN A CA 1
ATOM 830 C C . ASN A 1 97 ? -12.922 10.108 14.211 1.00 95.38 97 ASN A C 1
ATOM 832 O O . ASN A 1 97 ? -13.867 9.900 13.454 1.00 95.38 97 ASN A O 1
ATOM 836 N N . VAL A 1 98 ? -11.755 9.460 14.110 1.00 95.75 98 VAL A N 1
ATOM 837 C CA . VAL A 1 98 ? -11.526 8.397 13.122 1.00 95.75 98 VAL A CA 1
ATOM 838 C C . VAL A 1 98 ? -12.540 7.274 13.327 1.00 95.75 98 VAL A C 1
ATOM 840 O O . VAL A 1 98 ? -13.274 6.934 12.404 1.00 95.75 98 VAL A O 1
ATOM 843 N N . ALA A 1 99 ? -12.657 6.743 14.547 1.00 97.56 99 ALA A N 1
ATOM 844 C CA . ALA A 1 99 ? -13.594 5.661 14.834 1.00 97.56 99 ALA A CA 1
ATOM 845 C C . ALA A 1 99 ? -15.051 6.039 14.530 1.00 97.56 99 ALA A C 1
ATOM 847 O O . ALA A 1 99 ? -15.793 5.200 14.033 1.00 97.56 99 ALA A O 1
ATOM 848 N N . SER A 1 100 ? -15.460 7.290 14.764 1.00 95.38 100 SER A N 1
ATOM 849 C CA . SER A 1 100 ? -16.815 7.751 14.443 1.00 95.38 100 SER A CA 1
ATOM 850 C C . SER A 1 100 ? -17.132 7.658 12.951 1.00 95.38 100 SER A C 1
ATOM 852 O O . SER A 1 100 ? -18.251 7.294 12.610 1.00 95.38 100 SER A O 1
ATOM 854 N N . VAL A 1 101 ? -16.171 7.965 12.073 1.00 92.75 101 VAL A N 1
ATOM 855 C CA . VAL A 1 101 ? -16.345 7.846 10.614 1.00 92.75 101 VAL A CA 1
ATOM 856 C C . VAL A 1 101 ? -16.371 6.378 10.192 1.00 92.75 101 VAL A C 1
ATOM 858 O O . VAL A 1 101 ? -17.216 5.964 9.405 1.00 92.75 101 VAL A O 1
ATOM 861 N N . ILE A 1 102 ? -15.471 5.562 10.742 1.00 95.62 102 ILE A N 1
ATOM 862 C CA . ILE A 1 102 ? -15.337 4.141 10.377 1.00 95.62 102 ILE A CA 1
ATOM 863 C C . ILE A 1 102 ? -16.513 3.299 10.890 1.00 95.62 102 ILE A C 1
ATOM 865 O O . ILE A 1 102 ? -16.920 2.332 10.248 1.00 95.62 102 ILE A O 1
ATOM 869 N N . ASN A 1 103 ? -17.088 3.682 12.030 1.00 95.50 103 ASN A N 1
ATOM 870 C CA . ASN A 1 103 ? -18.263 3.039 12.610 1.00 95.50 103 ASN A CA 1
ATOM 871 C C . ASN A 1 103 ? -19.584 3.576 12.035 1.00 95.50 103 ASN A C 1
ATOM 873 O O . ASN A 1 103 ? -20.645 3.112 12.458 1.00 95.50 103 ASN A O 1
ATOM 877 N N . GLU A 1 104 ? -19.554 4.551 11.117 1.00 88.81 104 GLU A N 1
ATOM 878 C CA . GLU A 1 104 ? -20.764 5.102 10.506 1.00 88.81 104 GLU A CA 1
ATOM 879 C C . GLU A 1 104 ? -21.403 4.073 9.558 1.00 88.81 104 GLU A C 1
ATOM 881 O O . GLU A 1 104 ? -21.114 4.003 8.362 1.00 88.81 104 GLU A O 1
ATOM 886 N N . GLY A 1 105 ? -22.286 3.249 10.126 1.00 82.44 105 GLY A N 1
ATOM 887 C CA . GLY A 1 105 ? -22.976 2.180 9.416 1.00 82.44 105 GLY A CA 1
ATOM 888 C C . GLY A 1 105 ? -22.020 1.143 8.817 1.00 82.44 105 GLY A C 1
ATOM 889 O O . GLY A 1 105 ? -20.948 0.837 9.350 1.00 82.44 105 GLY A O 1
ATOM 890 N N . 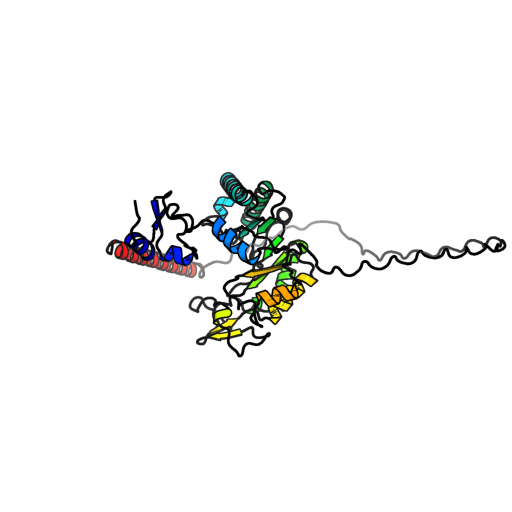ASP A 1 106 ? -22.423 0.600 7.672 1.00 84.19 106 ASP A N 1
ATOM 891 C CA . ASP A 1 106 ? -21.673 -0.426 6.945 1.00 84.19 106 ASP A CA 1
ATOM 892 C C . ASP A 1 106 ? -20.914 0.131 5.739 1.00 84.19 106 ASP A C 1
ATOM 894 O O . ASP A 1 106 ? -20.635 -0.599 4.795 1.00 84.19 106 ASP A O 1
ATOM 898 N N . ILE A 1 107 ? -20.569 1.424 5.768 1.00 88.38 107 ILE A N 1
ATOM 899 C CA . ILE A 1 107 ? -19.880 2.062 4.643 1.00 88.38 107 ILE A CA 1
ATOM 900 C C . ILE A 1 107 ? -18.451 1.530 4.524 1.00 88.38 107 ILE A C 1
ATOM 902 O O . ILE A 1 107 ? -18.065 1.028 3.481 1.00 88.38 107 ILE A O 1
ATOM 906 N N . TRP A 1 108 ? -17.671 1.586 5.601 1.00 93.06 108 TRP A N 1
ATOM 907 C CA . TRP A 1 108 ? -16.287 1.117 5.581 1.00 93.06 108 TRP A CA 1
ATOM 908 C C . TRP A 1 108 ? -16.172 -0.274 6.188 1.00 93.06 108 TRP A C 1
ATOM 910 O O . TRP A 1 108 ? -16.787 -0.561 7.215 1.00 93.06 108 TRP A O 1
ATOM 920 N N . ASP A 1 109 ? -15.333 -1.126 5.608 1.00 95.94 109 ASP A N 1
ATOM 921 C CA . ASP A 1 109 ? -14.940 -2.396 6.220 1.00 95.94 109 ASP A CA 1
ATOM 922 C C . ASP A 1 109 ? -13.847 -2.219 7.279 1.00 95.94 109 ASP A C 1
ATOM 924 O O . ASP A 1 109 ? -13.586 -3.131 8.061 1.00 95.94 109 ASP A O 1
ATOM 928 N N . GLY A 1 110 ? -13.194 -1.059 7.312 1.00 97.31 110 GLY A N 1
ATOM 929 C CA . GLY A 1 110 ? -12.096 -0.784 8.222 1.00 97.31 110 GLY A CA 1
ATOM 930 C C . GLY A 1 110 ? -11.336 0.486 7.882 1.00 97.31 110 GLY A C 1
ATOM 931 O O . GLY A 1 110 ? -11.754 1.278 7.037 1.00 97.31 110 GLY A O 1
ATOM 932 N N . THR A 1 111 ? -10.204 0.658 8.554 1.00 97.81 111 THR A N 1
ATOM 933 C CA . THR A 1 111 ? -9.356 1.842 8.442 1.00 97.81 111 THR A CA 1
ATOM 934 C C . THR A 1 111 ? -7.884 1.487 8.355 1.00 97.81 111 THR A C 1
ATOM 936 O O . THR A 1 111 ? -7.437 0.527 8.980 1.00 97.81 111 THR A O 1
ATOM 939 N N . ASP A 1 112 ? -7.140 2.306 7.625 1.00 98.25 112 ASP A N 1
ATOM 940 C CA . ASP A 1 112 ? -5.681 2.279 7.580 1.00 98.25 112 ASP A CA 1
ATOM 941 C C . ASP A 1 112 ? -5.105 3.620 8.056 1.00 98.25 112 ASP A C 1
ATOM 943 O O . ASP A 1 112 ? -5.731 4.659 7.865 1.00 98.25 112 ASP A O 1
ATOM 947 N N . VAL A 1 113 ? -3.940 3.616 8.698 1.00 97.50 113 VAL A N 1
ATOM 948 C CA . VAL A 1 113 ? -3.248 4.841 9.128 1.00 97.50 113 VAL A CA 1
ATOM 949 C C . VAL A 1 113 ? -1.898 4.927 8.425 1.00 97.50 113 VAL A C 1
ATOM 951 O O . VAL A 1 113 ? -1.014 4.112 8.688 1.00 97.50 113 VAL A O 1
ATOM 954 N N . ASP A 1 114 ? -1.726 5.946 7.587 1.00 96.38 114 ASP A N 1
ATOM 955 C CA . ASP A 1 114 ? -0.520 6.199 6.795 1.00 96.38 114 ASP A CA 1
ATOM 956 C C . ASP A 1 114 ? 0.169 7.488 7.271 1.00 96.38 114 ASP A C 1
ATOM 958 O O . ASP A 1 114 ? 0.163 8.549 6.638 1.00 96.38 114 ASP A O 1
ATOM 962 N N . PHE A 1 115 ? 0.648 7.435 8.516 1.00 95.88 115 PHE A N 1
ATOM 963 C CA . PHE A 1 115 ? 1.309 8.561 9.177 1.00 95.88 115 PHE A CA 1
ATOM 964 C C . PHE A 1 115 ? 2.828 8.401 9.105 1.00 95.88 115 PHE A C 1
ATOM 966 O O . PHE A 1 115 ? 3.432 7.624 9.850 1.00 95.88 115 PHE A O 1
ATOM 973 N N . GLU A 1 116 ? 3.436 9.176 8.216 1.00 92.44 116 GLU A N 1
ATOM 974 C CA . GLU A 1 116 ? 4.829 9.023 7.816 1.00 92.44 116 GLU A CA 1
ATOM 975 C C . GLU A 1 116 ? 5.750 10.090 8.442 1.00 92.44 116 GLU A C 1
ATOM 977 O O . GLU A 1 116 ? 5.462 11.287 8.411 1.00 92.44 116 GLU A O 1
ATOM 982 N N . TYR A 1 117 ? 6.879 9.743 9.060 1.00 92.44 117 TYR A N 1
ATOM 983 C CA . TYR A 1 117 ? 7.144 8.473 9.741 1.00 92.44 117 TYR A CA 1
ATOM 984 C C . TYR A 1 117 ? 7.649 8.768 11.164 1.00 92.44 117 TYR A C 1
ATOM 986 O O . TYR A 1 117 ? 8.243 9.825 11.393 1.00 92.44 117 TYR A O 1
ATOM 994 N N . PRO A 1 118 ? 7.452 7.856 12.131 1.00 95.31 118 PRO A N 1
ATOM 995 C CA . PRO A 1 118 ? 8.183 7.885 13.396 1.00 95.31 118 PRO A CA 1
ATOM 996 C C . PRO A 1 118 ? 9.644 7.458 13.186 1.00 95.31 118 PRO A C 1
ATOM 998 O O . PRO A 1 118 ? 9.906 6.449 12.535 1.00 95.31 118 PRO A O 1
ATOM 1001 N N . TYR A 1 119 ? 10.598 8.158 13.799 1.00 95.25 119 TYR A N 1
ATOM 1002 C CA . TYR A 1 119 ? 12.037 7.877 13.673 1.00 95.25 119 TYR A CA 1
ATOM 1003 C C . TYR A 1 119 ? 12.707 7.482 14.992 1.00 95.25 119 TYR A C 1
ATOM 1005 O O . TYR A 1 119 ? 13.789 6.896 14.991 1.00 95.25 119 TYR A O 1
ATOM 1013 N N . SER A 1 120 ? 12.085 7.780 16.131 1.00 96.62 120 SER A N 1
ATOM 1014 C CA . SER A 1 120 ? 12.609 7.438 17.452 1.00 96.62 120 SER A CA 1
ATOM 1015 C C . SER A 1 120 ? 11.732 6.427 18.184 1.00 96.62 120 SER A C 1
ATOM 1017 O O . SER A 1 120 ? 10.528 6.318 17.956 1.00 96.62 120 SER A O 1
ATOM 1019 N N . LYS A 1 121 ? 12.325 5.727 19.158 1.00 96.19 121 LYS A N 1
ATOM 1020 C CA . LYS A 1 121 ? 11.586 4.815 20.044 1.00 96.19 121 LYS A CA 1
ATOM 1021 C C . LYS A 1 121 ? 10.402 5.505 20.735 1.00 96.19 121 LYS A C 1
ATOM 1023 O O . LYS A 1 121 ? 9.353 4.895 20.891 1.00 96.19 121 LYS A O 1
ATOM 1028 N N . ALA A 1 122 ? 10.562 6.765 21.145 1.00 97.44 122 ALA A N 1
ATOM 1029 C CA . ALA A 1 122 ? 9.496 7.521 21.800 1.00 97.44 122 ALA A CA 1
ATOM 1030 C C . ALA A 1 122 ? 8.333 7.824 20.840 1.00 97.44 122 ALA A C 1
ATOM 1032 O O . ALA A 1 122 ? 7.174 7.666 21.220 1.00 97.44 122 ALA A O 1
ATOM 1033 N N . GLU A 1 123 ? 8.640 8.202 19.596 1.00 97.75 123 GLU A N 1
ATOM 1034 C CA . GLU A 1 123 ? 7.639 8.443 18.549 1.00 97.75 123 GLU A CA 1
ATOM 1035 C C . GLU A 1 123 ? 6.876 7.159 18.196 1.00 97.75 123 GLU A C 1
ATOM 1037 O O . GLU A 1 123 ? 5.650 7.164 18.116 1.00 97.75 123 GLU A O 1
ATOM 1042 N N . TRP A 1 124 ? 7.579 6.030 18.087 1.00 97.94 124 TRP A N 1
ATOM 1043 C CA . TRP A 1 124 ? 6.952 4.725 17.877 1.00 97.94 124 TRP A CA 1
ATOM 1044 C C . TRP A 1 124 ? 6.041 4.300 19.030 1.00 97.94 124 TRP A C 1
ATOM 1046 O O . TRP A 1 124 ? 4.964 3.755 18.790 1.00 97.94 124 TRP A O 1
ATOM 1056 N N . THR A 1 125 ? 6.420 4.584 20.278 1.00 98.31 125 THR A N 1
ATOM 1057 C CA . THR A 1 125 ? 5.553 4.321 21.434 1.00 98.31 125 THR A CA 1
ATOM 1058 C C . THR A 1 125 ? 4.266 5.144 21.369 1.00 98.31 125 THR A C 1
ATOM 1060 O O . THR A 1 125 ? 3.187 4.589 21.569 1.00 98.31 125 THR A O 1
ATOM 1063 N N . VAL A 1 126 ? 4.332 6.448 21.063 1.00 98.19 126 VAL A N 1
ATOM 1064 C CA . VAL A 1 126 ? 3.107 7.272 20.978 1.00 98.19 126 VAL A CA 1
ATOM 1065 C C . VAL A 1 126 ? 2.229 6.891 19.785 1.00 98.19 126 VAL A C 1
ATOM 1067 O O . VAL A 1 126 ? 1.005 6.971 19.891 1.00 98.19 126 VAL A O 1
ATOM 1070 N N . TYR A 1 127 ? 2.829 6.419 18.690 1.00 98.44 127 TYR A N 1
ATOM 1071 C CA . TYR A 1 127 ? 2.100 5.835 17.566 1.00 98.44 127 TYR A CA 1
ATOM 1072 C C . TYR A 1 127 ? 1.375 4.550 17.979 1.00 98.44 127 TYR A C 1
ATOM 1074 O O . TYR A 1 127 ? 0.183 4.394 17.723 1.00 98.44 127 TYR A O 1
ATOM 1082 N N . GLY A 1 128 ? 2.066 3.643 18.673 1.00 98.50 128 GLY A N 1
ATOM 1083 C CA . GLY A 1 128 ? 1.478 2.409 19.188 1.00 98.50 128 GLY A CA 1
ATOM 1084 C C . GLY A 1 128 ? 0.301 2.657 20.132 1.00 98.50 128 GLY A C 1
ATOM 1085 O O . GLY A 1 128 ? -0.749 2.027 19.992 1.00 98.50 128 GLY A O 1
ATOM 1086 N N . GLU A 1 129 ? 0.423 3.629 21.040 1.00 98.75 129 GLU A N 1
ATOM 1087 C CA . GLU A 1 129 ? -0.685 4.037 21.914 1.00 98.75 129 GLU A CA 1
ATOM 1088 C C . GLU A 1 129 ? -1.877 4.596 21.123 1.00 98.75 129 GLU A C 1
ATOM 1090 O O . GLU A 1 129 ? -3.027 4.370 21.499 1.00 98.75 129 GLU A O 1
ATOM 1095 N N . PHE A 1 130 ? -1.639 5.286 20.003 1.00 98.75 130 PHE A N 1
ATOM 1096 C CA . PHE A 1 130 ? -2.719 5.716 19.114 1.00 98.75 130 PHE A CA 1
ATOM 1097 C C . PHE A 1 130 ? -3.420 4.525 18.450 1.00 98.75 130 PHE A C 1
ATOM 1099 O O . PHE A 1 130 ? -4.645 4.449 18.510 1.00 98.75 130 PHE A O 1
ATOM 1106 N N . LEU A 1 131 ? -2.673 3.566 17.894 1.00 98.75 131 LEU A N 1
ATOM 1107 C CA . LEU A 1 131 ? -3.241 2.359 17.276 1.00 98.75 131 LEU A CA 1
ATOM 1108 C C . LEU A 1 131 ? -4.065 1.529 18.267 1.00 98.75 131 LEU A C 1
ATOM 1110 O O . LEU A 1 131 ? -5.151 1.052 17.940 1.00 98.75 131 LEU A O 1
ATOM 1114 N N . LYS A 1 132 ? -3.583 1.408 19.506 1.00 98.81 132 LYS A N 1
ATOM 1115 C CA . LYS A 1 132 ? -4.316 0.773 20.605 1.00 98.81 132 LYS A CA 1
ATOM 1116 C C . LYS A 1 132 ? -5.647 1.470 20.884 1.00 98.81 132 LYS A C 1
ATOM 1118 O O . LYS A 1 132 ? -6.680 0.804 20.928 1.00 98.81 132 LYS A O 1
ATOM 1123 N N . LEU A 1 133 ? -5.634 2.794 21.060 1.00 98.69 133 LEU A N 1
ATOM 1124 C CA . LEU A 1 133 ? -6.852 3.578 21.301 1.00 98.69 133 LEU A CA 1
ATOM 1125 C C . LEU A 1 133 ? -7.823 3.483 20.123 1.00 98.69 133 LEU A C 1
ATOM 1127 O O . LEU A 1 133 ? -9.026 3.323 20.324 1.00 98.69 133 LEU A O 1
ATOM 1131 N N . LEU A 1 134 ? -7.307 3.539 18.896 1.00 98.69 134 LEU A N 1
ATOM 1132 C CA . LEU A 1 134 ? -8.105 3.391 17.688 1.00 98.69 134 LEU A CA 1
ATOM 1133 C C . LEU A 1 134 ? -8.807 2.030 17.661 1.00 98.69 134 LEU A C 1
ATOM 1135 O O . LEU A 1 134 ? -10.027 1.975 17.508 1.00 98.69 134 LEU A O 1
ATOM 1139 N N . ARG A 1 135 ? -8.076 0.936 17.902 1.00 98.56 135 ARG A N 1
ATOM 1140 C CA . ARG A 1 135 ? -8.647 -0.416 17.943 1.00 98.56 135 ARG A CA 1
ATOM 1141 C C . ARG A 1 135 ? -9.728 -0.573 19.010 1.00 98.56 135 ARG A C 1
ATOM 1143 O O . ARG A 1 135 ? -10.702 -1.278 18.766 1.00 98.56 135 ARG A O 1
ATOM 1150 N N . GLN A 1 136 ? -9.575 0.074 20.165 1.00 98.44 136 GLN A N 1
ATOM 1151 C CA . GLN A 1 136 ? -10.575 0.055 21.239 1.00 98.44 136 GLN A CA 1
ATOM 1152 C C . GLN A 1 136 ? -11.877 0.778 20.865 1.00 98.44 136 GLN A C 1
ATOM 1154 O O . GLN A 1 136 ? -12.923 0.465 21.428 1.00 98.44 136 GLN A O 1
ATOM 1159 N N . LYS A 1 137 ? -11.821 1.747 19.945 1.00 98.50 137 LYS A N 1
ATOM 1160 C CA . LYS A 1 137 ? -12.967 2.583 19.555 1.00 98.50 137 LYS A CA 1
ATOM 1161 C C . LYS A 1 137 ? -13.634 2.126 18.259 1.00 98.50 137 LYS A C 1
ATOM 1163 O O . LYS A 1 137 ? -14.835 2.319 18.091 1.00 98.50 137 LYS A O 1
ATOM 1168 N N . VAL A 1 138 ? -12.876 1.539 17.337 1.00 98.25 138 VAL A N 1
ATOM 1169 C CA . VAL A 1 138 ? -13.406 0.958 16.098 1.00 98.25 138 VAL A CA 1
ATOM 1170 C C . VAL A 1 138 ? -14.126 -0.355 16.421 1.00 98.25 138 VAL A C 1
ATOM 1172 O O . VAL A 1 138 ? -13.579 -1.206 17.126 1.00 98.25 138 VAL A O 1
ATOM 1175 N N . ASN A 1 139 ? -15.331 -0.543 15.874 1.00 97.62 139 ASN A N 1
ATOM 1176 C CA . ASN A 1 139 ? -16.140 -1.749 16.061 1.00 97.62 139 ASN A CA 1
ATOM 1177 C C . ASN A 1 139 ? -15.338 -3.014 15.720 1.00 97.62 139 ASN A C 1
ATOM 1179 O O . ASN A 1 139 ? -14.614 -3.052 14.725 1.00 97.62 139 ASN A O 1
ATOM 1183 N N . SER A 1 140 ? -15.480 -4.072 16.523 1.00 95.94 140 SER A N 1
ATOM 1184 C CA . SER A 1 140 ? -14.668 -5.296 16.409 1.00 95.94 140 SER A CA 1
ATOM 1185 C C . SER A 1 140 ? -14.822 -6.043 15.080 1.00 95.94 140 SER A C 1
ATOM 1187 O O . SER A 1 140 ? -13.938 -6.809 14.715 1.00 95.94 140 SER A O 1
ATOM 1189 N N . SER A 1 141 ? -15.916 -5.815 14.349 1.00 95.69 141 SER A N 1
ATOM 1190 C CA . SER A 1 141 ? -16.137 -6.362 13.005 1.00 95.69 141 SER A CA 1
ATOM 1191 C C . SER A 1 141 ? -15.360 -5.637 11.901 1.00 95.69 141 SER A C 1
ATOM 1193 O O . SER A 1 141 ? -15.281 -6.155 10.788 1.00 95.69 141 SER A O 1
ATOM 1195 N N . LYS A 1 142 ? -14.815 -4.448 12.180 1.00 97.88 142 LYS A N 1
ATOM 1196 C CA . LYS A 1 142 ? -14.081 -3.617 11.220 1.00 97.88 142 LYS A CA 1
ATOM 1197 C C . LYS A 1 142 ? -12.574 -3.847 11.342 1.00 97.88 142 LYS A C 1
ATOM 1199 O O . LYS A 1 142 ? -12.062 -4.014 12.452 1.00 97.88 142 LYS A O 1
ATOM 1204 N N . LEU A 1 143 ? -11.874 -3.792 10.215 1.00 98.00 143 LEU A N 1
ATOM 1205 C CA . LEU A 1 143 ? -10.425 -3.969 10.117 1.00 98.00 143 LEU A CA 1
ATOM 1206 C C . LEU A 1 143 ? -9.662 -2.711 10.562 1.00 98.00 143 LEU A C 1
ATOM 1208 O O . LEU A 1 143 ? -10.116 -1.588 10.342 1.00 98.00 143 LEU A O 1
ATOM 1212 N N . VAL A 1 144 ? -8.480 -2.895 11.146 1.00 98.56 144 VAL A N 1
ATOM 1213 C CA . VAL A 1 144 ? -7.526 -1.822 11.458 1.00 98.56 144 VAL A CA 1
ATOM 1214 C C . VAL A 1 144 ? -6.143 -2.212 10.941 1.00 98.56 144 VAL A C 1
ATOM 1216 O O . VAL A 1 144 ? -5.586 -3.232 11.350 1.00 98.56 144 VAL A O 1
ATOM 1219 N N . SER A 1 145 ? -5.567 -1.385 10.075 1.00 98.38 145 SER A N 1
ATOM 1220 C CA . SER A 1 145 ? -4.188 -1.512 9.602 1.00 98.38 145 SER A CA 1
ATOM 1221 C C . SER A 1 145 ? -3.408 -0.210 9.783 1.00 98.38 145 SER A C 1
ATOM 1223 O O . SER A 1 145 ? -3.955 0.823 10.176 1.00 98.38 145 SER A O 1
ATOM 1225 N N . PHE A 1 146 ? -2.103 -0.282 9.541 1.00 97.38 146 PHE A N 1
ATOM 1226 C CA . PHE A 1 146 ? -1.266 0.898 9.363 1.00 97.38 146 PHE A CA 1
ATOM 1227 C C . PHE A 1 146 ? -0.210 0.632 8.291 1.00 97.38 146 PHE A C 1
ATOM 1229 O O . PHE A 1 146 ? 0.135 -0.530 8.024 1.00 97.38 146 PHE A O 1
ATOM 1236 N N . THR A 1 147 ? 0.327 1.716 7.741 1.00 97.38 147 THR A N 1
ATOM 1237 C CA . THR A 1 147 ? 1.231 1.700 6.593 1.00 97.38 147 THR A CA 1
ATOM 1238 C C . THR A 1 147 ? 2.588 2.318 6.968 1.00 97.38 147 THR A C 1
ATOM 1240 O O . THR A 1 147 ? 2.737 3.533 6.982 1.00 97.38 147 THR A O 1
ATOM 1243 N N . PRO A 1 148 ? 3.600 1.516 7.357 1.00 96.31 148 PRO A N 1
ATOM 1244 C CA . PRO A 1 148 ? 4.966 2.002 7.550 1.00 96.31 148 PRO A CA 1
ATOM 1245 C C . PRO A 1 148 ? 5.847 1.775 6.319 1.00 96.31 148 PRO A C 1
ATOM 1247 O O . PRO A 1 148 ? 5.650 0.830 5.549 1.00 96.31 148 PRO A O 1
ATOM 1250 N N . HIS A 1 149 ? 6.947 2.524 6.218 1.00 94.25 149 HIS A N 1
ATOM 1251 C CA . HIS A 1 149 ? 8.023 2.140 5.311 1.00 94.25 149 HIS A CA 1
ATOM 1252 C C . HIS A 1 149 ? 8.702 0.855 5.799 1.00 94.25 149 HIS A C 1
ATOM 1254 O O . HIS A 1 149 ? 9.054 0.710 6.968 1.00 94.25 149 HIS A O 1
ATOM 1260 N N . ALA A 1 150 ? 8.985 -0.081 4.894 1.00 92.62 150 ALA A N 1
ATOM 1261 C CA . ALA A 1 150 ? 9.695 -1.313 5.224 1.00 92.62 150 ALA A CA 1
ATOM 1262 C C . ALA A 1 150 ? 11.102 -1.116 5.839 1.00 92.62 150 ALA A C 1
ATOM 1264 O O . ALA A 1 150 ? 11.616 -2.040 6.474 1.00 92.62 150 ALA A O 1
ATOM 1265 N N . TYR A 1 151 ? 11.726 0.062 5.714 1.00 91.19 151 TYR A N 1
ATOM 1266 C CA . TYR A 1 151 ? 12.970 0.404 6.423 1.00 91.19 151 TYR A CA 1
ATOM 1267 C C . TYR A 1 151 ? 12.739 1.177 7.736 1.00 91.19 151 TYR A C 1
ATOM 1269 O O . TYR A 1 151 ? 13.631 1.184 8.579 1.00 91.19 151 TYR A O 1
ATOM 1277 N N . ILE A 1 152 ? 11.547 1.746 7.955 1.00 92.19 152 ILE A N 1
ATOM 1278 C CA . ILE A 1 152 ? 11.168 2.543 9.133 1.00 92.19 152 ILE A CA 1
ATOM 1279 C C . ILE A 1 152 ? 9.947 1.873 9.782 1.00 92.19 152 ILE A C 1
ATOM 1281 O O . ILE A 1 152 ? 8.802 2.225 9.509 1.00 92.19 152 ILE A O 1
ATOM 1285 N N . LYS A 1 153 ? 10.191 0.842 10.600 1.00 93.94 153 LYS A N 1
ATOM 1286 C CA . LYS A 1 153 ? 9.163 -0.138 11.010 1.00 93.94 153 LYS A CA 1
ATOM 1287 C C . LYS A 1 153 ? 9.225 -0.568 12.477 1.00 93.94 153 LYS A C 1
ATOM 1289 O O . LYS A 1 153 ? 8.781 -1.666 12.813 1.00 93.94 153 LYS A O 1
ATOM 1294 N N . ASP A 1 154 ? 9.770 0.260 13.357 1.00 95.50 154 ASP A N 1
ATOM 1295 C CA . ASP A 1 154 ? 10.105 -0.129 14.734 1.00 95.50 154 ASP A CA 1
ATOM 1296 C C . ASP A 1 154 ? 8.924 -0.045 15.724 1.00 95.50 154 ASP A C 1
ATOM 1298 O O . ASP A 1 154 ? 9.107 0.288 16.898 1.00 95.50 154 ASP A O 1
ATOM 1302 N N . LEU A 1 155 ? 7.703 -0.377 15.278 1.00 97.62 155 LEU A N 1
ATOM 1303 C CA . LEU A 1 155 ? 6.536 -0.483 16.157 1.00 97.62 155 LEU A CA 1
ATOM 1304 C C . LEU A 1 155 ? 6.811 -1.520 17.266 1.00 97.62 155 LEU A C 1
ATOM 1306 O O . LEU A 1 155 ? 7.133 -2.673 16.954 1.00 97.62 155 LEU A O 1
ATOM 1310 N N . PRO A 1 156 ? 6.652 -1.168 18.556 1.00 97.50 156 PRO A N 1
ATOM 1311 C CA . PRO A 1 156 ? 6.844 -2.122 19.637 1.00 97.50 156 PRO A CA 1
ATOM 1312 C C . PRO A 1 156 ? 5.874 -3.304 19.522 1.00 97.50 156 PRO A C 1
ATOM 1314 O O . PRO A 1 156 ? 4.699 -3.147 19.174 1.00 97.50 156 PRO A O 1
ATOM 1317 N N . LYS A 1 157 ? 6.379 -4.509 19.806 1.00 97.00 157 LYS A N 1
ATOM 1318 C CA . LYS A 1 157 ? 5.682 -5.779 19.538 1.00 97.00 157 LYS A CA 1
ATOM 1319 C C . LYS A 1 157 ? 4.333 -5.870 20.243 1.00 97.00 157 LYS A C 1
ATOM 1321 O O . LYS A 1 157 ? 3.392 -6.443 19.702 1.00 97.00 157 LYS A O 1
ATOM 1326 N N . GLU A 1 158 ? 4.221 -5.274 21.425 1.00 97.12 158 GLU A N 1
ATOM 1327 C CA . GLU A 1 158 ? 2.991 -5.227 22.206 1.00 97.12 158 GLU A CA 1
ATOM 1328 C C . GLU A 1 158 ? 1.840 -4.499 21.497 1.00 97.12 158 GLU A C 1
ATOM 1330 O O . GLU A 1 158 ? 0.683 -4.771 21.815 1.00 97.12 158 GLU A O 1
ATOM 1335 N N . TYR A 1 159 ? 2.115 -3.623 20.523 1.00 98.38 159 TYR A N 1
ATOM 1336 C CA . TYR A 1 159 ? 1.069 -2.921 19.774 1.00 98.38 159 TYR A CA 1
ATOM 1337 C C . TYR A 1 159 ? 0.602 -3.669 18.524 1.00 98.38 159 TYR A C 1
ATOM 1339 O O . TYR A 1 159 ? -0.482 -3.393 18.015 1.00 98.38 159 TYR A O 1
ATOM 1347 N N . MET A 1 160 ? 1.357 -4.666 18.055 1.00 97.88 160 MET A N 1
ATOM 1348 C CA . MET A 1 160 ? 1.013 -5.429 16.847 1.00 97.88 160 MET A CA 1
ATOM 1349 C C . MET A 1 160 ? -0.289 -6.233 16.995 1.00 97.88 160 MET A C 1
ATOM 1351 O O . MET A 1 160 ? -0.911 -6.598 15.998 1.00 97.88 160 MET A O 1
ATOM 1355 N N . GLN A 1 161 ? -0.718 -6.509 18.231 1.00 97.44 161 GLN A N 1
ATOM 1356 C CA . GLN A 1 161 ? -1.982 -7.193 18.520 1.00 97.44 161 GLN A CA 1
ATOM 1357 C C . GLN A 1 161 ? -3.223 -6.351 18.185 1.00 97.44 161 GLN A C 1
ATOM 1359 O O . GLN A 1 161 ? -4.298 -6.914 18.008 1.00 97.44 161 GLN A O 1
ATOM 1364 N N . TYR A 1 162 ? -3.087 -5.023 18.099 1.00 98.50 162 TYR A N 1
ATOM 1365 C CA . TYR A 1 162 ? -4.208 -4.111 17.841 1.00 98.50 162 TYR A CA 1
ATOM 1366 C C . TYR A 1 162 ? -4.521 -3.930 16.354 1.00 98.50 162 TYR A C 1
ATOM 1368 O O . TYR A 1 162 ? -5.440 -3.198 16.001 1.00 98.50 162 TYR A O 1
ATOM 1376 N N . LEU A 1 163 ? -3.748 -4.577 15.493 1.00 98.38 163 LEU A N 1
ATOM 1377 C CA . LEU A 1 163 ? -3.838 -4.469 14.047 1.00 98.38 163 LEU A CA 1
ATOM 1378 C C . LEU A 1 163 ? -4.325 -5.792 13.487 1.00 98.38 163 LEU A C 1
ATOM 1380 O O . LEU A 1 163 ? -3.945 -6.837 14.005 1.00 98.38 163 LEU A O 1
ATOM 1384 N N . ASP A 1 164 ? -5.079 -5.774 12.401 1.00 98.56 164 ASP A N 1
ATOM 1385 C CA . ASP A 1 164 ? -5.413 -6.968 11.630 1.00 98.56 164 ASP A CA 1
ATOM 1386 C C . ASP A 1 164 ? -4.222 -7.369 10.752 1.00 98.56 164 ASP A C 1
ATOM 1388 O O . ASP A 1 164 ? -3.771 -8.517 10.813 1.00 98.56 164 ASP A O 1
ATOM 1392 N N . TYR A 1 165 ? -3.631 -6.394 10.056 1.00 98.06 165 TYR A N 1
ATOM 1393 C CA . TYR A 1 165 ? -2.411 -6.520 9.256 1.00 98.06 165 TYR A CA 1
ATOM 1394 C C . TYR A 1 165 ? -1.672 -5.176 9.121 1.00 98.06 165 TYR A C 1
ATOM 1396 O O . TYR A 1 165 ? -2.129 -4.144 9.609 1.00 98.06 165 TYR A O 1
ATOM 1404 N N . VAL A 1 166 ? -0.503 -5.204 8.480 1.00 98.38 166 VAL A N 1
ATOM 1405 C CA . VAL A 1 166 ? 0.420 -4.078 8.297 1.00 98.38 166 VAL A CA 1
ATOM 1406 C C . VAL A 1 166 ? 0.830 -3.995 6.835 1.00 98.38 166 VAL A C 1
ATOM 1408 O O . VAL A 1 166 ? 1.279 -4.998 6.275 1.00 98.38 166 VAL A O 1
ATOM 1411 N N . LEU A 1 167 ? 0.691 -2.812 6.243 1.00 97.88 167 LEU A N 1
ATOM 1412 C CA . LEU A 1 167 ? 0.967 -2.538 4.836 1.00 97.88 167 LEU A CA 1
ATOM 1413 C C . LEU A 1 167 ? 2.364 -1.921 4.690 1.00 97.88 167 LEU A C 1
ATOM 1415 O O . LEU A 1 167 ? 2.543 -0.714 4.765 1.00 97.88 167 LEU A O 1
ATOM 1419 N N . PHE A 1 168 ? 3.393 -2.740 4.502 1.00 97.75 168 PHE A N 1
ATOM 1420 C CA . PHE A 1 168 ? 4.761 -2.239 4.389 1.00 97.75 168 PHE A CA 1
ATOM 1421 C C . PHE A 1 168 ? 5.043 -1.671 3.005 1.00 97.75 168 PHE A C 1
ATOM 1423 O O . PHE A 1 168 ? 5.040 -2.405 2.012 1.00 97.75 168 PHE A O 1
ATOM 1430 N N . GLN A 1 169 ? 5.414 -0.398 2.963 1.00 94.81 169 GLN A N 1
ATOM 1431 C CA . GLN A 1 169 ? 5.879 0.259 1.751 1.00 94.81 169 GLN A CA 1
ATOM 1432 C C . GLN A 1 169 ? 7.294 -0.238 1.414 1.00 94.81 169 GLN A C 1
ATOM 1434 O O . GLN A 1 169 ? 8.278 0.078 2.095 1.00 94.81 169 GLN A O 1
ATOM 1439 N N . CYS A 1 170 ? 7.381 -1.083 0.388 1.00 92.94 170 CYS A N 1
ATOM 1440 C CA . CYS A 1 170 ? 8.602 -1.682 -0.158 1.00 92.94 170 CYS A CA 1
ATOM 1441 C C . CYS A 1 170 ? 8.969 -1.025 -1.492 1.00 92.94 170 CYS A C 1
ATOM 1443 O O . CYS A 1 170 ? 9.272 -1.685 -2.486 1.00 92.94 170 CYS A O 1
ATOM 1445 N N . TYR A 1 171 ? 8.884 0.295 -1.505 1.00 85.12 171 TYR A N 1
ATOM 1446 C CA . TYR A 1 171 ? 9.251 1.152 -2.612 1.00 85.12 171 TYR A CA 1
ATOM 1447 C C . TYR A 1 171 ? 9.880 2.420 -2.046 1.00 85.12 171 TYR A C 1
ATOM 1449 O O . TYR A 1 171 ? 9.726 2.738 -0.871 1.00 85.12 171 TYR A O 1
ATOM 1457 N N . GLY A 1 172 ? 10.639 3.103 -2.884 1.00 76.88 172 GLY A N 1
ATOM 1458 C CA . GLY A 1 172 ? 11.341 4.325 -2.540 1.00 76.88 172 GLY A CA 1
ATOM 1459 C C . GLY A 1 172 ? 12.150 4.732 -3.762 1.00 76.88 172 GLY A C 1
ATOM 1460 O O . GLY A 1 172 ? 12.960 3.934 -4.239 1.00 76.88 172 GLY A O 1
ATOM 1461 N N . PRO A 1 173 ? 11.937 5.929 -4.315 1.00 76.19 173 PRO A N 1
ATOM 1462 C CA . PRO A 1 173 ? 12.345 6.197 -5.689 1.00 76.19 173 PRO A CA 1
ATOM 1463 C C . PRO A 1 173 ? 13.865 6.363 -5.864 1.00 76.19 173 PRO A C 1
ATOM 1465 O O . PRO A 1 173 ? 14.372 6.319 -6.982 1.00 76.19 173 PRO A O 1
ATOM 1468 N N . ASN A 1 174 ? 14.605 6.488 -4.759 1.00 81.12 174 ASN A N 1
ATOM 1469 C CA . ASN A 1 174 ? 16.032 6.809 -4.728 1.00 81.12 174 ASN A CA 1
ATOM 1470 C C . ASN A 1 174 ? 16.983 5.603 -4.801 1.00 81.12 174 ASN A C 1
ATOM 1472 O O . ASN A 1 174 ? 18.196 5.793 -4.888 1.00 81.12 174 ASN A O 1
ATOM 1476 N N . LEU A 1 175 ? 16.479 4.368 -4.720 1.00 84.25 175 LEU A N 1
ATOM 1477 C CA . LEU A 1 175 ? 17.315 3.167 -4.646 1.00 84.25 175 LEU A CA 1
ATOM 1478 C C . LEU A 1 175 ? 16.961 2.194 -5.769 1.00 84.25 175 LEU A C 1
ATOM 1480 O O . LEU A 1 175 ? 15.812 1.806 -5.921 1.00 84.25 175 LEU A O 1
ATOM 1484 N N . ILE A 1 176 ? 17.962 1.746 -6.527 1.00 88.69 176 ILE A N 1
ATOM 1485 C CA . ILE A 1 176 ? 17.760 0.763 -7.605 1.00 88.69 176 ILE A CA 1
ATOM 1486 C C . ILE A 1 176 ? 17.452 -0.628 -7.026 1.00 88.69 176 ILE A C 1
ATOM 1488 O O . ILE A 1 176 ? 16.711 -1.411 -7.616 1.00 88.69 176 ILE A O 1
ATOM 1492 N N . ASP A 1 177 ? 18.013 -0.957 -5.862 1.00 90.31 177 ASP A N 1
ATOM 1493 C CA . ASP A 1 177 ? 17.919 -2.313 -5.317 1.00 90.31 177 ASP A CA 1
ATOM 1494 C C . ASP A 1 177 ? 16.498 -2.701 -4.889 1.00 90.31 177 ASP A C 1
ATOM 1496 O O . ASP A 1 177 ? 16.158 -3.874 -4.994 1.00 90.31 177 ASP A O 1
ATOM 1500 N N . VAL A 1 178 ? 15.626 -1.750 -4.525 1.00 88.56 178 VAL A N 1
ATOM 1501 C CA . VAL A 1 178 ? 14.228 -2.043 -4.124 1.00 88.56 178 VAL A CA 1
ATOM 1502 C C . VAL A 1 178 ? 13.390 -2.658 -5.258 1.00 88.56 178 VAL A C 1
ATOM 1504 O O . VAL A 1 178 ? 12.349 -3.279 -5.019 1.00 88.56 178 VAL A O 1
ATOM 1507 N N . TRP A 1 179 ? 13.853 -2.535 -6.505 1.00 91.81 179 TRP A N 1
ATOM 1508 C CA . TRP A 1 179 ? 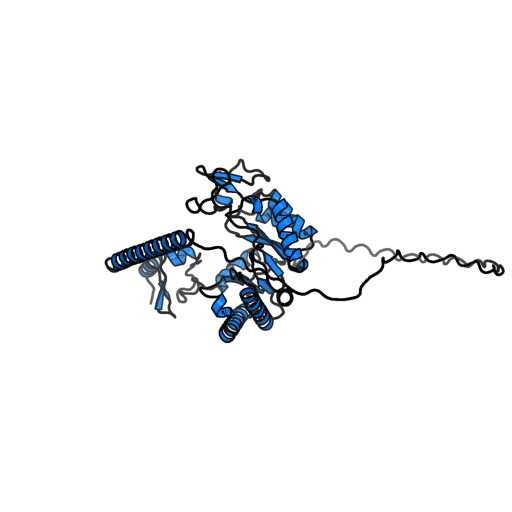13.216 -3.118 -7.688 1.00 91.81 179 TRP A CA 1
ATOM 1509 C C . TRP A 1 179 ? 13.635 -4.575 -7.934 1.00 91.81 179 TRP A C 1
ATOM 1511 O O . TRP A 1 179 ? 13.023 -5.255 -8.753 1.00 91.81 179 TRP A O 1
ATOM 1521 N N . LYS A 1 180 ? 14.627 -5.095 -7.201 1.00 93.50 180 LYS A N 1
ATOM 1522 C CA . LYS A 1 180 ? 15.135 -6.466 -7.349 1.00 93.50 180 LYS A CA 1
ATOM 1523 C C . LYS A 1 180 ? 14.424 -7.443 -6.416 1.00 93.50 180 LYS A C 1
ATOM 1525 O O . LYS A 1 180 ? 14.173 -7.147 -5.248 1.00 93.50 180 LYS A O 1
ATOM 1530 N N . ASP A 1 181 ? 14.191 -8.653 -6.911 1.00 96.06 181 ASP A N 1
ATOM 1531 C CA . ASP A 1 181 ? 13.512 -9.718 -6.163 1.00 96.06 181 ASP A CA 1
ATOM 1532 C C . ASP A 1 181 ? 14.305 -10.186 -4.928 1.00 96.06 181 ASP A C 1
ATOM 1534 O O . ASP A 1 181 ? 13.720 -10.420 -3.870 1.00 96.06 181 ASP A O 1
ATOM 1538 N N . ASP A 1 182 ? 15.638 -10.241 -5.009 1.00 96.62 182 ASP A N 1
ATOM 1539 C CA . ASP A 1 182 ? 16.488 -10.591 -3.860 1.00 96.62 182 ASP A CA 1
ATOM 1540 C C . ASP A 1 182 ? 16.374 -9.572 -2.718 1.00 96.62 182 ASP A C 1
ATOM 1542 O O . ASP A 1 182 ? 16.382 -9.944 -1.541 1.00 96.62 182 ASP A O 1
ATOM 1546 N N . GLU A 1 183 ? 16.232 -8.283 -3.046 1.00 95.25 183 GLU A N 1
ATOM 1547 C CA . GLU A 1 183 ? 16.032 -7.244 -2.036 1.00 95.25 183 GLU A CA 1
ATOM 1548 C C . GLU A 1 183 ? 14.639 -7.356 -1.413 1.00 95.25 183 GLU A C 1
ATOM 1550 O O . GLU A 1 183 ? 14.500 -7.214 -0.201 1.00 95.25 183 GLU A O 1
ATOM 1555 N N . TYR A 1 184 ? 13.620 -7.724 -2.195 1.00 96.62 184 TYR A N 1
ATOM 1556 C CA . TYR A 1 184 ? 12.283 -8.008 -1.672 1.00 96.62 184 TYR A CA 1
ATOM 1557 C C . TYR A 1 184 ? 12.296 -9.138 -0.626 1.00 96.62 184 TYR A C 1
ATOM 1559 O O . TYR A 1 184 ? 11.723 -8.996 0.458 1.00 96.62 184 TYR A O 1
ATOM 1567 N N . ILE A 1 185 ? 13.017 -10.234 -0.898 1.00 97.75 185 ILE A N 1
ATOM 1568 C CA . ILE A 1 185 ? 13.227 -11.329 0.069 1.00 97.75 185 ILE A CA 1
ATOM 1569 C C . ILE A 1 185 ? 13.946 -10.814 1.325 1.00 97.75 185 ILE A C 1
ATOM 1571 O O . ILE A 1 185 ? 13.574 -11.150 2.454 1.00 97.75 185 ILE A O 1
ATOM 1575 N N . LYS A 1 186 ? 14.982 -9.988 1.151 1.00 97.25 186 LYS A N 1
ATOM 1576 C CA . LYS A 1 186 ? 15.730 -9.376 2.258 1.00 97.25 186 LYS A CA 1
ATOM 1577 C C . LYS A 1 186 ? 14.836 -8.509 3.138 1.00 97.25 186 LYS A C 1
ATOM 1579 O O . LYS A 1 186 ? 14.863 -8.652 4.360 1.00 97.25 186 LYS A O 1
ATOM 1584 N N . ILE A 1 187 ? 14.027 -7.648 2.526 1.00 96.56 187 ILE A N 1
ATOM 1585 C CA . ILE A 1 187 ? 13.063 -6.790 3.212 1.00 96.56 187 ILE A CA 1
ATOM 1586 C C . ILE A 1 187 ? 12.088 -7.646 4.023 1.00 96.56 187 ILE A C 1
ATOM 1588 O O . ILE A 1 187 ? 11.910 -7.392 5.214 1.00 96.56 187 ILE A O 1
ATOM 1592 N N . TYR A 1 188 ? 11.525 -8.700 3.426 1.00 97.88 188 TYR A N 1
ATOM 1593 C CA . TYR A 1 188 ? 10.625 -9.622 4.119 1.00 97.88 188 TYR A CA 1
ATOM 1594 C C . TYR A 1 188 ? 11.258 -10.240 5.370 1.00 97.88 188 TYR A C 1
ATOM 1596 O O . TYR A 1 188 ? 10.687 -10.176 6.463 1.00 97.88 188 TYR A O 1
ATOM 1604 N N . ASN A 1 189 ? 12.471 -10.777 5.239 1.00 97.94 189 ASN A N 1
ATOM 1605 C CA . ASN A 1 189 ? 13.198 -11.359 6.365 1.00 97.94 189 ASN A CA 1
ATOM 1606 C C . ASN A 1 189 ? 13.517 -10.313 7.444 1.00 97.94 189 ASN A C 1
ATOM 1608 O O . ASN A 1 189 ? 13.416 -10.605 8.633 1.00 97.94 189 ASN A O 1
ATOM 1612 N N . ASN A 1 190 ? 13.834 -9.077 7.055 1.00 97.19 190 ASN A N 1
ATOM 1613 C CA . ASN A 1 190 ? 14.055 -7.985 8.000 1.00 97.19 190 ASN A CA 1
ATOM 1614 C C . ASN A 1 190 ? 12.774 -7.610 8.760 1.00 97.19 190 ASN A C 1
ATOM 1616 O O . ASN A 1 190 ? 12.834 -7.380 9.965 1.00 97.19 190 ASN A O 1
ATOM 1620 N N . VAL A 1 191 ? 11.616 -7.577 8.093 1.00 97.62 191 VAL A N 1
ATOM 1621 C CA . VAL A 1 191 ? 10.312 -7.356 8.745 1.00 97.62 191 VAL A CA 1
ATOM 1622 C C . VAL A 1 191 ? 10.003 -8.480 9.738 1.00 97.62 191 VAL A C 1
ATOM 1624 O O . VAL A 1 191 ? 9.619 -8.205 10.877 1.00 97.62 191 VAL A O 1
ATOM 1627 N N . LEU A 1 192 ? 10.227 -9.740 9.354 1.00 96.88 192 LEU A N 1
ATOM 1628 C CA . LEU A 1 192 ? 10.068 -10.879 10.263 1.00 96.88 192 LEU A CA 1
ATOM 1629 C C . LEU A 1 192 ? 10.991 -10.774 11.483 1.00 96.88 192 LEU A C 1
ATOM 1631 O O . LEU A 1 192 ? 10.542 -10.970 12.612 1.00 96.88 192 LEU A O 1
ATOM 1635 N N . ASN A 1 193 ? 12.260 -10.417 11.277 1.00 96.75 193 ASN A N 1
ATOM 1636 C CA . ASN A 1 193 ? 13.248 -10.286 12.349 1.00 96.75 193 ASN A CA 1
ATOM 1637 C C . ASN A 1 193 ? 12.915 -9.146 13.328 1.00 96.75 193 ASN A C 1
ATOM 1639 O O . ASN A 1 193 ? 13.209 -9.258 14.519 1.00 96.75 193 ASN A O 1
ATOM 1643 N N . SER A 1 194 ? 12.229 -8.091 12.871 1.00 95.69 194 SER A N 1
ATOM 1644 C CA . SER A 1 194 ? 11.668 -7.046 13.745 1.00 95.69 194 SER A CA 1
ATOM 1645 C C . SER A 1 194 ? 10.531 -7.559 14.648 1.00 95.69 194 SER A C 1
ATOM 1647 O O . SER A 1 194 ? 10.191 -6.922 15.644 1.00 95.69 194 SER A O 1
ATOM 1649 N N . GLY A 1 195 ? 9.987 -8.749 14.374 1.00 96.44 195 GLY A N 1
ATOM 1650 C CA . GLY A 1 195 ? 9.023 -9.448 15.225 1.00 96.44 195 GLY A CA 1
ATOM 1651 C C . GLY A 1 195 ? 7.571 -9.363 14.771 1.00 96.44 195 GLY A C 1
ATOM 1652 O O . GLY A 1 195 ? 6.698 -9.786 15.529 1.00 96.44 195 GLY A O 1
ATOM 1653 N N . TYR A 1 196 ? 7.302 -8.857 13.565 1.00 98.19 196 TYR A N 1
ATOM 1654 C CA . TYR A 1 196 ? 5.950 -8.860 13.013 1.00 98.19 196 TYR A CA 1
ATOM 1655 C C . TYR A 1 196 ? 5.470 -10.293 12.759 1.00 98.19 196 TYR A C 1
ATOM 1657 O O . TYR A 1 196 ? 6.175 -11.074 12.110 1.00 98.19 196 TYR A O 1
ATOM 1665 N N . PRO A 1 197 ? 4.259 -10.663 13.214 1.00 97.62 197 PRO A N 1
ATOM 1666 C CA . PRO A 1 197 ? 3.687 -11.952 12.876 1.00 97.62 197 PRO A CA 1
ATOM 1667 C C . PRO A 1 197 ? 3.496 -12.054 11.366 1.00 97.62 197 PRO A C 1
ATOM 1669 O O . PRO A 1 197 ? 2.832 -11.218 10.762 1.00 97.62 197 PRO A O 1
ATOM 1672 N N . ARG A 1 198 ? 4.015 -13.122 10.763 1.00 97.44 198 ARG A N 1
ATOM 1673 C CA . ARG A 1 198 ? 3.881 -13.437 9.331 1.00 97.44 198 ARG A CA 1
ATOM 1674 C C . ARG A 1 198 ? 2.475 -13.203 8.774 1.00 97.44 198 ARG A C 1
ATOM 1676 O O . ARG A 1 198 ? 2.338 -12.579 7.726 1.00 97.44 198 ARG A O 1
ATOM 1683 N N . VAL A 1 199 ? 1.457 -13.650 9.511 1.00 97.81 199 VAL A N 1
ATOM 1684 C CA . VAL A 1 199 ? 0.026 -13.540 9.168 1.00 97.81 199 VAL A CA 1
ATOM 1685 C C . VAL A 1 199 ? -0.523 -12.109 9.186 1.00 97.81 199 VAL A C 1
ATOM 1687 O O . VAL A 1 199 ? -1.687 -11.911 8.872 1.00 97.81 199 VAL A O 1
ATOM 1690 N N . LYS A 1 200 ? 0.293 -11.121 9.564 1.00 98.19 200 LYS A N 1
ATOM 1691 C CA . LYS A 1 200 ? -0.020 -9.688 9.528 1.00 98.19 200 LYS A CA 1
ATOM 1692 C C . LYS A 1 200 ? 0.805 -8.928 8.491 1.00 98.19 200 LYS A C 1
ATOM 1694 O O . LYS A 1 200 ? 0.556 -7.750 8.287 1.00 98.19 200 LYS A O 1
ATOM 1699 N N . ILE A 1 201 ? 1.795 -9.556 7.858 1.00 98.56 201 ILE A N 1
ATOM 1700 C CA . ILE A 1 201 ? 2.699 -8.867 6.931 1.00 98.56 201 ILE A CA 1
ATOM 1701 C C . ILE A 1 201 ? 2.063 -8.805 5.545 1.00 98.56 201 ILE A C 1
ATOM 1703 O O . ILE A 1 201 ? 1.852 -9.845 4.918 1.00 98.56 201 ILE A O 1
ATOM 1707 N N . VAL A 1 202 ? 1.836 -7.589 5.058 1.00 98.25 202 VAL A N 1
ATOM 1708 C CA . VAL A 1 202 ? 1.564 -7.284 3.654 1.00 98.25 202 VAL A CA 1
ATOM 1709 C C . VAL A 1 202 ? 2.741 -6.465 3.136 1.00 98.25 202 VAL A C 1
ATOM 1711 O O . VAL A 1 202 ? 3.004 -5.384 3.648 1.00 98.25 202 VAL A O 1
ATOM 1714 N N . LEU A 1 203 ? 3.480 -6.973 2.151 1.00 97.75 203 LEU A N 1
ATOM 1715 C CA . LEU A 1 203 ? 4.568 -6.219 1.517 1.00 97.75 203 LEU A CA 1
ATOM 1716 C C . LEU A 1 203 ? 4.093 -5.642 0.191 1.00 97.75 203 LEU A C 1
ATOM 1718 O O . LEU A 1 203 ? 3.439 -6.342 -0.589 1.00 97.75 203 LEU A O 1
ATOM 1722 N N . SER A 1 204 ? 4.441 -4.389 -0.083 1.00 96.31 204 SER A N 1
ATOM 1723 C CA . SER A 1 204 ? 4.008 -3.730 -1.306 1.00 96.31 204 SER A CA 1
ATOM 1724 C C . SER A 1 204 ? 4.943 -3.920 -2.503 1.00 96.31 204 SER A C 1
ATOM 1726 O O . SER A 1 204 ? 6.076 -4.374 -2.379 1.00 96.31 204 SER A O 1
ATOM 1728 N N . TYR A 1 205 ? 4.487 -3.528 -3.685 1.00 94.81 205 TYR A N 1
ATOM 1729 C CA . TYR A 1 205 ? 5.345 -3.083 -4.782 1.00 94.81 205 TYR A CA 1
ATOM 1730 C C . TYR A 1 205 ? 4.796 -1.759 -5.335 1.00 94.81 205 TYR A C 1
ATOM 1732 O O . TYR A 1 205 ? 3.664 -1.389 -5.032 1.00 94.81 205 TYR A O 1
ATOM 1740 N N . SER A 1 206 ? 5.589 -1.032 -6.122 1.00 92.88 206 SER A N 1
ATOM 1741 C CA . SER A 1 206 ? 5.115 0.189 -6.786 1.00 92.88 206 SER A CA 1
ATOM 1742 C C . SER A 1 206 ? 4.719 -0.073 -8.239 1.00 92.88 206 SER A C 1
ATOM 1744 O O . SER A 1 206 ? 5.373 -0.858 -8.933 1.00 92.88 206 SER A O 1
ATOM 1746 N N . THR A 1 207 ? 3.665 0.593 -8.693 1.00 93.19 207 THR A N 1
ATOM 1747 C CA . THR A 1 207 ? 3.277 0.735 -10.104 1.00 93.19 207 THR A CA 1
ATOM 1748 C C . THR A 1 207 ? 3.750 2.078 -10.685 1.00 93.19 207 THR A C 1
ATOM 1750 O O . THR A 1 207 ? 3.550 2.335 -11.871 1.00 93.19 207 THR A O 1
ATOM 1753 N N . THR A 1 208 ? 4.402 2.920 -9.879 1.00 92.94 208 THR A N 1
ATOM 1754 C CA . THR A 1 208 ? 5.281 4.005 -10.340 1.00 92.94 208 THR A CA 1
ATOM 1755 C C . THR A 1 208 ? 6.707 3.490 -10.540 1.00 92.94 208 THR A C 1
ATOM 1757 O O . THR A 1 208 ? 7.014 2.321 -10.274 1.00 92.94 208 THR A O 1
ATOM 1760 N N . THR A 1 209 ? 7.593 4.357 -11.018 1.00 93.81 209 THR A N 1
ATOM 1761 C CA . THR A 1 209 ? 9.014 4.050 -11.186 1.00 93.81 209 THR A CA 1
ATOM 1762 C C . THR A 1 209 ? 9.874 4.582 -10.045 1.00 93.81 209 THR A C 1
ATOM 1764 O O . THR A 1 209 ? 9.412 5.219 -9.102 1.00 93.81 209 THR A O 1
ATOM 1767 N N . SER A 1 210 ? 11.174 4.335 -10.143 1.00 94.50 210 SER A N 1
ATOM 1768 C CA . SER A 1 210 ? 12.187 5.124 -9.461 1.00 94.50 210 SER A CA 1
ATOM 1769 C C . SER A 1 210 ? 12.146 6.583 -9.925 1.00 94.50 210 SER A C 1
ATOM 1771 O O . SER A 1 210 ? 11.553 6.877 -10.965 1.00 94.50 210 SER A O 1
ATOM 1773 N N . TYR A 1 211 ? 12.858 7.472 -9.234 1.00 94.75 211 TYR A N 1
ATOM 1774 C CA . TYR A 1 211 ? 13.270 8.740 -9.838 1.00 94.75 211 TYR A CA 1
ATOM 1775 C C . TYR A 1 211 ? 14.170 8.470 -11.047 1.00 94.75 211 TYR A C 1
ATOM 1777 O O . TYR A 1 211 ? 14.623 7.341 -11.260 1.00 94.75 211 TYR A O 1
ATOM 1785 N N . ALA A 1 212 ? 14.464 9.507 -11.819 1.00 95.06 212 ALA A N 1
ATOM 1786 C CA . ALA A 1 212 ? 15.432 9.434 -12.900 1.00 95.06 212 ALA A CA 1
ATOM 1787 C C . ALA A 1 212 ? 16.861 9.141 -12.396 1.00 95.06 212 ALA A C 1
ATOM 1789 O O . ALA A 1 212 ? 17.308 9.681 -11.375 1.00 95.06 212 ALA A O 1
ATOM 1790 N N . PHE A 1 213 ? 17.600 8.329 -13.160 1.00 95.88 213 PHE A N 1
ATOM 1791 C CA . PHE A 1 213 ? 19.017 8.021 -12.946 1.00 95.88 213 PHE A CA 1
ATOM 1792 C C . PHE A 1 213 ? 19.861 8.338 -14.187 1.00 95.88 213 PHE A C 1
ATOM 1794 O O . PHE A 1 213 ? 19.428 8.141 -15.319 1.00 95.88 213 PHE A O 1
ATOM 1801 N N . ILE A 1 214 ? 21.113 8.743 -13.960 1.00 95.19 214 ILE A N 1
ATOM 1802 C CA . ILE A 1 214 ? 22.193 8.730 -14.961 1.00 95.19 214 ILE A CA 1
ATOM 1803 C C . ILE A 1 214 ? 23.349 7.933 -14.366 1.00 95.19 214 ILE A C 1
ATOM 1805 O O . ILE A 1 214 ? 23.720 8.152 -13.211 1.00 95.19 214 ILE A O 1
ATOM 1809 N N . ASP A 1 215 ? 23.905 6.985 -15.121 1.00 91.75 215 ASP A N 1
ATOM 1810 C CA . ASP A 1 215 ? 25.002 6.119 -14.664 1.00 91.75 215 ASP A CA 1
ATOM 1811 C C . ASP A 1 215 ? 24.728 5.479 -13.291 1.00 91.75 215 ASP A C 1
ATOM 1813 O O . ASP A 1 215 ? 25.602 5.399 -12.420 1.00 91.75 215 ASP A O 1
ATOM 1817 N N . LYS A 1 216 ? 23.478 5.038 -13.082 1.00 90.50 216 LYS A N 1
ATOM 1818 C CA . LYS A 1 216 ? 22.991 4.436 -11.827 1.00 90.50 216 LYS A CA 1
ATOM 1819 C C . LYS A 1 216 ? 23.097 5.354 -10.603 1.00 90.50 216 LYS A C 1
ATOM 1821 O O . LYS A 1 216 ? 23.114 4.871 -9.470 1.00 90.50 216 LYS A O 1
ATOM 1826 N N . LYS A 1 217 ? 23.125 6.673 -10.805 1.00 91.31 217 LYS A N 1
ATOM 1827 C CA . LYS A 1 217 ? 23.070 7.681 -9.740 1.00 91.31 217 LYS A CA 1
ATOM 1828 C C . LYS A 1 217 ? 21.885 8.622 -9.940 1.00 91.31 217 LYS A C 1
ATOM 1830 O O . LYS A 1 217 ? 21.631 9.072 -11.053 1.00 91.31 217 LYS A O 1
ATOM 1835 N N . HIS A 1 218 ? 21.213 8.937 -8.839 1.00 91.25 218 HIS A N 1
ATOM 1836 C CA . HIS A 1 218 ? 20.183 9.968 -8.764 1.00 91.25 218 HIS A CA 1
ATOM 1837 C C . HIS A 1 218 ? 20.745 11.217 -8.066 1.00 91.25 218 HIS A C 1
ATOM 1839 O O . HIS A 1 218 ? 21.602 11.113 -7.182 1.00 91.25 218 HIS A O 1
ATOM 1845 N N . ASN A 1 219 ? 20.257 12.398 -8.446 1.00 89.38 219 ASN A N 1
ATOM 1846 C CA . ASN A 1 219 ? 20.422 13.624 -7.671 1.00 89.38 219 ASN A CA 1
ATOM 1847 C C . ASN A 1 219 ? 19.121 14.439 -7.678 1.00 89.38 219 ASN A C 1
ATOM 1849 O O . ASN A 1 219 ? 18.351 14.357 -8.627 1.00 89.38 219 ASN A O 1
ATOM 1853 N N . ASN A 1 220 ? 18.938 15.294 -6.670 1.00 88.31 220 ASN A N 1
ATOM 1854 C CA . ASN A 1 220 ? 17.697 16.048 -6.440 1.00 88.31 220 ASN A CA 1
ATOM 1855 C C . ASN A 1 220 ? 17.347 17.095 -7.522 1.00 88.31 220 ASN A C 1
ATOM 1857 O O . ASN A 1 220 ? 16.408 17.861 -7.340 1.00 88.31 220 ASN A O 1
ATOM 1861 N N . SER A 1 221 ? 18.145 17.234 -8.583 1.00 90.88 221 SER A N 1
ATOM 1862 C CA . SER A 1 221 ? 17.823 18.077 -9.744 1.00 90.88 221 SER A CA 1
ATOM 1863 C C . SER A 1 221 ? 17.313 17.264 -10.935 1.00 90.88 221 SER A C 1
ATOM 1865 O O . SER A 1 221 ? 16.949 17.852 -11.950 1.00 90.88 221 SER A O 1
ATOM 1867 N N . MET A 1 222 ? 17.332 15.934 -10.840 1.00 92.62 222 MET A N 1
ATOM 1868 C CA . MET A 1 222 ? 16.771 15.040 -11.847 1.00 92.62 222 MET A CA 1
ATOM 1869 C C . MET A 1 222 ? 15.251 14.907 -11.675 1.00 92.62 222 MET A C 1
ATOM 1871 O O . MET A 1 222 ? 14.755 15.162 -10.578 1.00 92.62 222 MET A O 1
ATOM 1875 N N . PRO A 1 223 ? 14.523 14.505 -12.733 1.00 94.00 223 PRO A N 1
ATOM 1876 C CA . PRO A 1 223 ? 13.088 14.256 -12.646 1.00 94.00 223 PRO A CA 1
ATOM 1877 C C . PRO A 1 223 ? 12.693 13.243 -11.562 1.00 94.00 223 PRO A C 1
ATOM 1879 O O . PRO A 1 223 ? 13.444 12.303 -11.265 1.00 94.00 223 PRO A O 1
ATOM 1882 N N . ASP A 1 224 ? 11.486 13.438 -11.032 1.00 92.88 224 ASP A N 1
ATOM 1883 C CA . ASP A 1 224 ? 10.825 12.534 -10.089 1.00 92.88 224 ASP A CA 1
ATOM 1884 C C . ASP A 1 224 ? 10.328 11.250 -10.794 1.00 92.88 224 ASP A C 1
ATOM 1886 O O . ASP A 1 224 ? 10.741 10.939 -11.914 1.00 92.88 224 ASP A O 1
ATOM 1890 N N . GLU A 1 225 ? 9.491 10.448 -10.132 1.00 91.19 225 GLU A N 1
ATOM 1891 C CA . GLU A 1 225 ? 8.977 9.204 -10.691 1.00 91.19 225 GLU A CA 1
ATOM 1892 C C . GLU A 1 225 ? 8.015 9.428 -11.860 1.00 91.19 225 GLU A C 1
ATOM 1894 O O . GLU A 1 225 ? 7.339 10.448 -11.988 1.00 91.19 225 GLU A O 1
ATOM 1899 N N . GLU A 1 226 ? 7.909 8.405 -12.699 1.00 91.19 226 GLU A N 1
ATOM 1900 C CA . GLU A 1 226 ? 6.948 8.323 -13.784 1.00 91.19 226 GLU A CA 1
ATOM 1901 C C . GLU A 1 226 ? 5.887 7.265 -13.476 1.00 91.19 226 GLU A C 1
ATOM 1903 O O . GLU A 1 226 ? 6.093 6.311 -12.715 1.00 91.19 226 GLU A O 1
ATOM 1908 N N . LEU A 1 227 ? 4.734 7.404 -14.128 1.00 91.19 227 LEU A N 1
ATOM 1909 C CA . LEU A 1 227 ? 3.721 6.354 -14.129 1.00 91.19 227 LEU A CA 1
ATOM 1910 C C . LEU A 1 227 ? 4.189 5.237 -15.065 1.00 91.19 227 LEU A C 1
ATOM 1912 O O . LEU A 1 227 ? 4.538 5.513 -16.215 1.00 91.19 227 LEU A O 1
ATOM 1916 N N . PHE A 1 228 ? 4.135 3.975 -14.634 1.00 91.94 228 PHE A N 1
ATOM 1917 C CA . PHE A 1 228 ? 4.563 2.848 -15.470 1.00 91.94 228 PHE A CA 1
ATOM 1918 C C . PHE A 1 228 ? 3.872 2.839 -16.845 1.00 91.94 228 PHE A C 1
ATOM 1920 O O . PHE A 1 228 ? 4.523 2.662 -17.876 1.00 91.94 228 PHE A O 1
ATOM 1927 N N . LYS A 1 229 ? 2.567 3.135 -16.886 1.00 92.00 229 LYS A N 1
ATOM 1928 C CA . LYS A 1 229 ? 1.796 3.235 -18.135 1.00 92.00 229 LYS A CA 1
ATOM 1929 C C . LYS A 1 229 ? 2.308 4.298 -19.117 1.00 92.00 229 LYS A C 1
ATOM 1931 O O . LYS A 1 229 ? 2.067 4.158 -20.311 1.00 92.00 229 LYS A O 1
ATOM 1936 N N . ASN A 1 230 ? 2.992 5.342 -18.637 1.00 91.50 230 ASN A N 1
ATOM 1937 C CA . ASN A 1 230 ? 3.534 6.416 -19.476 1.00 91.50 230 ASN A CA 1
ATOM 1938 C C . ASN A 1 230 ? 4.882 6.039 -20.106 1.00 91.50 230 ASN A C 1
ATOM 1940 O O . ASN A 1 230 ? 5.328 6.708 -21.035 1.00 91.50 230 ASN A O 1
ATOM 1944 N N . LEU A 1 231 ? 5.542 4.999 -19.591 1.00 92.69 231 LEU A N 1
ATOM 1945 C CA . LEU A 1 231 ? 6.826 4.511 -20.095 1.00 92.69 231 LEU A CA 1
ATOM 1946 C C . LEU A 1 231 ? 6.695 3.294 -21.011 1.00 92.69 231 LEU A C 1
ATOM 1948 O O . LEU A 1 231 ? 7.631 2.962 -21.741 1.00 92.69 231 LEU A O 1
ATOM 1952 N N . TRP A 1 232 ? 5.557 2.605 -20.938 1.00 93.06 232 TRP A N 1
ATOM 1953 C CA . TRP A 1 232 ? 5.301 1.404 -21.716 1.00 93.06 232 TRP A CA 1
ATOM 1954 C C . TRP A 1 232 ? 5.398 1.656 -23.228 1.00 93.06 232 TRP A C 1
ATOM 1956 O O . TRP A 1 232 ? 4.930 2.671 -23.743 1.00 93.06 232 TRP A O 1
ATOM 1966 N N . ASN A 1 233 ? 5.966 0.680 -23.936 1.00 93.44 233 ASN A N 1
ATOM 1967 C CA . ASN A 1 233 ? 5.941 0.578 -25.393 1.00 93.44 233 ASN A CA 1
ATOM 1968 C C . ASN A 1 233 ? 5.914 -0.895 -25.833 1.00 93.44 233 ASN A C 1
ATOM 1970 O O . ASN A 1 233 ? 6.074 -1.812 -25.022 1.00 93.44 233 ASN A O 1
ATOM 1974 N N . GLU A 1 234 ? 5.735 -1.130 -27.131 1.00 94.19 234 GLU A N 1
ATOM 1975 C CA . GLU A 1 234 ? 5.588 -2.454 -27.739 1.00 94.19 234 GLU A CA 1
ATOM 1976 C C . GLU A 1 234 ? 6.798 -3.387 -27.562 1.00 94.19 234 GLU A C 1
ATOM 1978 O O . GLU A 1 234 ? 6.645 -4.602 -27.682 1.00 94.19 234 GLU A O 1
ATOM 1983 N N . ASN A 1 235 ? 7.981 -2.856 -27.235 1.00 95.50 235 ASN A N 1
ATOM 1984 C CA . ASN A 1 235 ? 9.183 -3.663 -27.009 1.00 95.50 235 ASN A CA 1
ATOM 1985 C C . ASN A 1 235 ? 9.276 -4.208 -25.578 1.00 95.50 235 ASN A C 1
ATOM 1987 O O . ASN A 1 235 ? 10.171 -5.001 -25.276 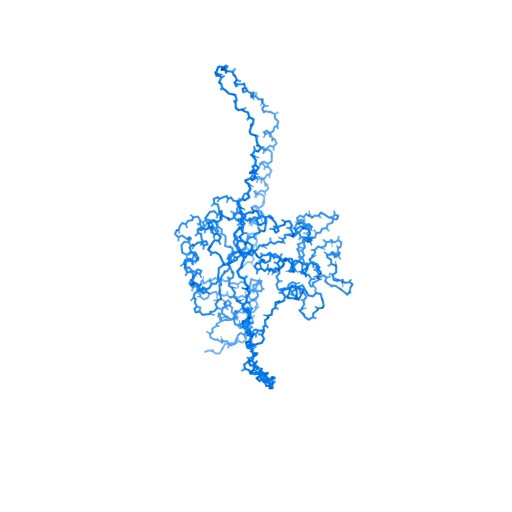1.00 95.50 235 ASN A O 1
ATOM 1991 N N . PHE A 1 236 ? 8.389 -3.783 -24.673 1.00 97.56 236 PHE A N 1
ATOM 1992 C CA . PHE A 1 236 ? 8.396 -4.282 -23.305 1.00 97.56 236 PHE A CA 1
ATOM 1993 C C . PHE A 1 236 ? 8.021 -5.765 -23.280 1.00 97.56 236 PHE A C 1
ATOM 1995 O O . PHE A 1 236 ? 7.024 -6.205 -23.851 1.00 97.56 236 PHE A O 1
ATOM 2002 N N . THR A 1 237 ? 8.821 -6.536 -22.556 1.00 97.50 237 THR A N 1
ATOM 2003 C CA . THR A 1 237 ? 8.582 -7.951 -22.277 1.00 97.50 237 THR A CA 1
ATOM 2004 C C . THR A 1 237 ? 8.126 -8.120 -20.830 1.00 97.50 237 THR A C 1
ATOM 2006 O O . THR A 1 237 ? 8.101 -7.169 -20.046 1.00 97.50 237 THR A O 1
ATOM 2009 N N . ARG A 1 238 ? 7.803 -9.354 -20.430 1.00 97.62 238 ARG A N 1
ATOM 2010 C CA . ARG A 1 238 ? 7.464 -9.659 -19.029 1.00 97.62 238 ARG A CA 1
ATOM 2011 C C . ARG A 1 238 ? 8.626 -9.474 -18.053 1.00 97.62 238 ARG A C 1
ATOM 2013 O O . ARG A 1 238 ? 8.373 -9.408 -16.852 1.00 97.62 238 ARG A O 1
ATOM 2020 N N . ASP A 1 239 ? 9.849 -9.371 -18.564 1.00 97.81 239 ASP A N 1
ATOM 2021 C CA . ASP A 1 239 ? 11.074 -9.195 -17.787 1.00 97.81 239 ASP A CA 1
ATOM 2022 C C . ASP A 1 239 ? 11.619 -7.766 -17.855 1.00 97.81 239 ASP A C 1
ATOM 2024 O O . ASP A 1 239 ? 12.594 -7.453 -17.179 1.00 97.81 239 ASP A O 1
ATOM 2028 N N . THR A 1 240 ? 11.001 -6.874 -18.634 1.00 97.38 240 THR A N 1
ATOM 2029 C CA . THR A 1 240 ? 11.431 -5.475 -18.697 1.00 97.38 240 THR A CA 1
ATOM 2030 C C . THR A 1 240 ? 11.190 -4.801 -17.347 1.00 97.38 240 THR A C 1
ATOM 2032 O O . THR A 1 240 ? 10.062 -4.760 -16.863 1.00 97.38 240 THR A O 1
ATOM 2035 N N . TRP A 1 241 ? 12.260 -4.283 -16.746 1.00 96.06 241 TRP A N 1
ATOM 2036 C CA . TRP A 1 241 ? 12.266 -3.627 -15.429 1.00 96.06 241 TRP A CA 1
ATOM 2037 C C . TRP A 1 241 ? 12.986 -2.269 -15.450 1.00 96.06 241 TRP A C 1
ATOM 2039 O O . TRP A 1 241 ? 13.163 -1.625 -14.417 1.00 96.06 241 TRP A O 1
ATOM 2049 N N . THR A 1 242 ? 13.443 -1.841 -16.628 1.00 96.31 242 THR A N 1
ATOM 2050 C CA . THR A 1 242 ? 14.073 -0.540 -16.831 1.00 96.31 242 THR A CA 1
ATOM 2051 C C . THR A 1 242 ? 13.848 -0.041 -18.251 1.00 96.31 242 THR A C 1
ATOM 2053 O O . THR A 1 242 ? 13.656 -0.836 -19.174 1.00 96.31 242 THR A O 1
ATOM 2056 N N . THR A 1 243 ? 13.859 1.278 -18.419 1.00 96.62 243 THR A N 1
ATOM 2057 C CA . THR A 1 243 ? 13.806 1.948 -19.718 1.00 96.62 243 THR A CA 1
ATOM 2058 C C . THR A 1 243 ? 14.508 3.296 -19.643 1.00 96.62 243 THR A C 1
ATOM 2060 O O . THR A 1 243 ? 14.589 3.891 -18.567 1.00 96.62 243 THR A O 1
ATOM 2063 N N . ASN A 1 244 ? 14.961 3.794 -20.792 1.00 95.88 244 ASN A N 1
ATOM 2064 C CA . ASN A 1 244 ? 15.482 5.146 -20.915 1.00 95.88 244 ASN A CA 1
ATOM 2065 C C . ASN A 1 244 ? 14.407 6.071 -21.506 1.00 95.88 244 ASN A C 1
ATOM 2067 O O . ASN A 1 244 ? 13.797 5.736 -22.524 1.00 95.88 244 ASN A O 1
ATOM 2071 N N . LYS A 1 245 ? 14.176 7.226 -20.879 1.00 94.25 245 LYS A N 1
ATOM 2072 C CA . LYS A 1 245 ? 13.325 8.307 -21.391 1.00 94.25 245 LYS A CA 1
ATOM 2073 C C . LYS A 1 245 ? 14.117 9.604 -21.303 1.00 94.25 245 LYS A C 1
ATOM 2075 O O . LYS A 1 245 ? 14.543 9.995 -20.221 1.00 94.25 245 LYS A O 1
ATOM 2080 N N . GLU A 1 246 ? 14.324 10.250 -22.448 1.00 93.75 246 GLU A N 1
ATOM 2081 C CA . GLU A 1 246 ? 14.999 11.556 -22.540 1.00 93.75 246 GLU A CA 1
ATOM 2082 C C . GLU A 1 246 ? 16.402 11.580 -21.897 1.00 93.75 246 GLU A C 1
ATOM 2084 O O . GLU A 1 246 ? 16.829 12.584 -21.336 1.00 93.75 246 GLU A O 1
ATOM 2089 N N . GLY A 1 247 ? 17.141 10.468 -21.986 1.00 94.56 247 GLY A N 1
ATOM 2090 C CA . GLY A 1 247 ? 18.490 10.351 -21.427 1.00 94.56 247 GLY A CA 1
ATOM 2091 C C . GLY A 1 247 ? 18.537 9.914 -19.961 1.00 94.56 247 GLY A C 1
ATOM 2092 O O . GLY A 1 247 ? 19.632 9.746 -19.431 1.00 94.56 247 GLY A O 1
ATOM 2093 N N . TYR A 1 248 ? 17.388 9.664 -19.330 1.00 96.69 248 TYR A N 1
ATOM 2094 C CA . TYR A 1 248 ? 17.293 9.175 -17.956 1.00 96.69 248 TYR A CA 1
ATOM 2095 C C . TYR A 1 248 ? 16.818 7.729 -17.893 1.00 96.69 248 TYR A C 1
ATOM 2097 O O . TYR A 1 248 ? 15.841 7.360 -18.545 1.00 96.69 248 TYR A O 1
ATOM 2105 N N . ASP A 1 249 ? 17.476 6.932 -17.055 1.00 96.38 249 ASP A N 1
ATOM 2106 C CA . ASP A 1 249 ? 17.041 5.578 -16.739 1.00 96.38 249 ASP A CA 1
ATOM 2107 C C . ASP A 1 249 ? 15.999 5.605 -15.619 1.00 96.38 249 ASP A C 1
ATOM 2109 O O . ASP A 1 249 ? 16.220 6.193 -14.558 1.00 96.38 249 ASP A O 1
ATOM 2113 N N . TYR A 1 250 ? 14.894 4.902 -15.844 1.00 96.44 250 TYR A N 1
ATOM 2114 C CA . TYR A 1 250 ? 13.863 4.636 -14.849 1.00 96.44 250 TYR A CA 1
ATOM 2115 C C . TYR A 1 250 ? 13.812 3.139 -14.563 1.00 96.44 250 TYR A C 1
ATOM 2117 O O . TYR A 1 250 ? 13.898 2.320 -15.483 1.00 96.44 250 TYR A O 1
ATOM 2125 N N . TYR A 1 251 ? 13.661 2.780 -13.292 1.00 96.12 251 TYR A N 1
ATOM 2126 C CA . TYR A 1 251 ? 13.536 1.402 -12.824 1.00 96.12 251 TYR A CA 1
ATOM 2127 C C . TYR A 1 251 ? 12.126 1.158 -12.296 1.00 96.12 251 TYR A C 1
ATOM 2129 O O . TYR A 1 251 ? 11.541 2.028 -11.658 1.00 96.12 251 TYR A O 1
ATOM 2137 N N . PHE A 1 252 ? 11.565 -0.010 -12.577 1.00 95.56 252 PHE A N 1
ATOM 2138 C CA . PHE A 1 252 ? 10.198 -0.363 -12.200 1.00 95.56 252 PHE A CA 1
ATOM 2139 C C . PHE A 1 252 ? 10.051 -1.875 -12.041 1.00 95.56 252 PHE A C 1
ATOM 2141 O O . PHE A 1 252 ? 10.920 -2.653 -12.437 1.00 95.56 252 PHE A O 1
ATOM 2148 N N . ASN A 1 253 ? 8.937 -2.312 -11.456 1.00 96.12 253 ASN A N 1
ATOM 2149 C CA . ASN A 1 253 ? 8.646 -3.736 -11.344 1.00 96.12 253 ASN A CA 1
ATOM 2150 C C . ASN A 1 253 ? 8.251 -4.306 -12.710 1.00 96.12 253 ASN A C 1
ATOM 2152 O O . ASN A 1 253 ? 7.347 -3.791 -13.365 1.00 96.12 253 ASN A O 1
ATOM 2156 N N . SER A 1 254 ? 8.893 -5.400 -13.117 1.00 96.75 254 SER A N 1
ATOM 2157 C CA . SER A 1 254 ? 8.445 -6.174 -14.274 1.00 96.75 254 SER A CA 1
ATOM 2158 C C . SER A 1 254 ? 7.219 -7.023 -13.925 1.00 96.75 254 SER A C 1
ATOM 2160 O O . SER A 1 254 ? 6.965 -7.325 -12.754 1.00 96.75 254 SER A O 1
ATOM 2162 N N . TYR A 1 255 ? 6.484 -7.484 -14.943 1.00 97.56 255 TYR A N 1
ATOM 2163 C CA . TYR A 1 255 ? 5.380 -8.433 -14.752 1.00 97.56 255 TYR A CA 1
ATOM 2164 C C . TYR A 1 255 ? 5.842 -9.671 -13.966 1.00 97.56 255 TYR A C 1
ATOM 2166 O O . TYR A 1 255 ? 5.181 -10.092 -13.013 1.00 97.56 255 TYR A O 1
ATOM 2174 N N . ASN A 1 256 ? 6.984 -10.256 -14.348 1.00 98.25 256 ASN A N 1
ATOM 2175 C CA . ASN A 1 256 ? 7.500 -11.462 -13.705 1.00 98.25 256 ASN A CA 1
ATOM 2176 C C . ASN A 1 256 ? 7.980 -11.197 -12.269 1.00 98.25 256 ASN A C 1
ATOM 2178 O O . ASN A 1 256 ? 7.757 -12.055 -11.416 1.00 98.25 256 ASN A O 1
ATOM 2182 N N . SER A 1 257 ? 8.535 -10.016 -11.971 1.00 97.62 257 SER A N 1
ATOM 2183 C CA . SER A 1 257 ? 8.873 -9.623 -10.594 1.00 97.62 257 SER A CA 1
ATOM 2184 C C . SER A 1 257 ? 7.618 -9.501 -9.727 1.00 97.62 257 SER A C 1
ATOM 2186 O O . SER A 1 257 ? 7.555 -10.073 -8.642 1.00 97.62 257 SER A O 1
ATOM 2188 N N . VAL A 1 258 ? 6.552 -8.856 -10.215 1.00 98.00 258 VAL A N 1
ATOM 2189 C CA . VAL A 1 258 ? 5.288 -8.765 -9.461 1.00 98.00 258 VAL A CA 1
ATOM 2190 C C . VAL A 1 258 ? 4.668 -10.141 -9.226 1.00 98.00 258 VAL A C 1
ATOM 2192 O O . VAL A 1 258 ? 4.264 -10.456 -8.102 1.00 98.00 258 VAL A O 1
ATOM 2195 N N . TYR A 1 259 ? 4.638 -10.994 -10.254 1.00 98.12 259 TYR A N 1
ATOM 2196 C CA . TYR A 1 259 ? 4.182 -12.376 -10.114 1.00 98.12 259 TYR A CA 1
ATOM 2197 C C . TYR A 1 259 ? 5.014 -13.136 -9.068 1.00 98.12 259 TYR A C 1
ATOM 2199 O O . TYR A 1 259 ? 4.455 -13.819 -8.205 1.00 98.12 259 TYR A O 1
ATOM 2207 N N . PHE A 1 260 ? 6.343 -12.996 -9.112 1.00 98.31 260 PHE A N 1
ATOM 2208 C CA . PHE A 1 260 ? 7.252 -13.594 -8.140 1.00 98.31 260 PHE A CA 1
ATOM 2209 C C . PHE A 1 260 ? 6.951 -13.116 -6.715 1.00 98.31 260 PHE A C 1
ATOM 2211 O O . PHE A 1 260 ? 6.728 -13.951 -5.841 1.00 98.31 260 PHE A O 1
ATOM 2218 N N . ARG A 1 261 ? 6.883 -11.801 -6.482 1.00 97.88 261 ARG A N 1
ATOM 2219 C CA . ARG A 1 261 ? 6.646 -11.190 -5.162 1.00 97.88 261 ARG A CA 1
ATOM 2220 C C . ARG A 1 261 ? 5.335 -11.671 -4.542 1.00 97.88 261 ARG A C 1
ATOM 2222 O O . ARG A 1 261 ? 5.311 -12.126 -3.398 1.00 97.88 261 ARG A O 1
ATOM 2229 N N . ALA A 1 262 ? 4.256 -11.660 -5.320 1.00 97.88 262 ALA A N 1
ATOM 2230 C CA . ALA A 1 262 ? 2.948 -12.143 -4.889 1.00 97.88 262 ALA A CA 1
ATOM 2231 C C . ALA A 1 262 ? 2.951 -13.648 -4.571 1.00 97.88 262 ALA A C 1
ATOM 2233 O O . ALA A 1 262 ? 2.483 -14.071 -3.509 1.00 97.88 262 ALA A O 1
ATOM 2234 N N . LYS A 1 263 ? 3.555 -14.467 -5.441 1.00 97.94 263 LYS A N 1
ATOM 2235 C CA . LYS A 1 263 ? 3.708 -15.907 -5.203 1.00 97.94 263 LYS A CA 1
ATOM 2236 C C . LYS A 1 263 ? 4.566 -16.187 -3.967 1.00 97.94 263 LYS A C 1
ATOM 2238 O O . LYS A 1 263 ? 4.225 -17.079 -3.190 1.00 97.94 263 LYS A O 1
ATOM 2243 N N . TYR A 1 264 ? 5.642 -15.429 -3.771 1.00 98.06 264 TYR A N 1
ATOM 2244 C CA . TYR A 1 264 ? 6.527 -15.537 -2.618 1.00 98.06 264 TYR A CA 1
ATOM 2245 C C . TYR A 1 264 ? 5.760 -15.261 -1.324 1.00 98.06 264 TYR A C 1
ATOM 2247 O O . TYR A 1 264 ? 5.752 -16.107 -0.432 1.00 98.06 264 TYR A O 1
ATOM 2255 N N . MET A 1 265 ? 5.019 -14.153 -1.242 1.00 97.94 265 MET A N 1
ATOM 2256 C CA . MET A 1 265 ? 4.215 -13.819 -0.058 1.00 97.94 265 MET A CA 1
ATOM 2257 C C . MET A 1 265 ? 3.167 -14.890 0.265 1.00 97.94 265 MET A C 1
ATOM 2259 O O . MET A 1 265 ? 2.986 -15.259 1.430 1.00 97.94 265 MET A O 1
ATOM 2263 N N . ARG A 1 266 ? 2.544 -15.471 -0.767 1.00 96.25 266 ARG A N 1
ATOM 2264 C CA . ARG A 1 266 ? 1.633 -16.612 -0.619 1.00 96.25 266 ARG A CA 1
ATOM 2265 C C . ARG A 1 266 ? 2.339 -17.856 -0.074 1.00 96.25 266 ARG A C 1
ATOM 2267 O O . ARG A 1 266 ? 1.838 -18.482 0.857 1.00 96.25 266 ARG A O 1
ATOM 2274 N N . GLN A 1 267 ? 3.509 -18.210 -0.610 1.00 96.94 267 GLN A N 1
ATOM 2275 C CA . GLN A 1 267 ? 4.320 -19.337 -0.121 1.00 96.94 267 GLN A CA 1
ATOM 2276 C C . GLN A 1 267 ? 4.759 -19.137 1.330 1.00 96.94 267 GLN A C 1
ATOM 2278 O O . GLN A 1 267 ? 4.779 -20.088 2.111 1.00 96.94 267 GLN A O 1
ATOM 2283 N N . GLN A 1 268 ? 5.040 -17.892 1.709 1.00 97.31 268 GLN A N 1
ATOM 2284 C CA . GLN A 1 268 ? 5.328 -17.530 3.085 1.00 97.31 268 GLN A CA 1
ATOM 2285 C C . GLN A 1 268 ? 4.093 -17.542 3.986 1.00 97.31 268 GLN A C 1
ATOM 2287 O O . GLN A 1 268 ? 4.257 -17.358 5.181 1.00 97.31 268 GLN A O 1
ATOM 2292 N N . ARG A 1 269 ? 2.872 -17.769 3.480 1.00 96.19 269 ARG A N 1
ATOM 2293 C CA . ARG A 1 269 ? 1.617 -17.680 4.253 1.00 96.19 269 ARG A CA 1
ATOM 2294 C C . ARG A 1 269 ? 1.468 -16.330 4.964 1.00 96.19 269 ARG A C 1
ATOM 2296 O O . ARG A 1 269 ? 0.990 -16.266 6.099 1.00 96.19 269 ARG A O 1
ATOM 2303 N N . SER A 1 270 ? 1.950 -15.273 4.318 1.00 97.56 270 SER A N 1
ATOM 2304 C CA . SER A 1 270 ? 1.786 -13.904 4.789 1.00 97.56 270 SER A CA 1
ATOM 2305 C C . SER A 1 270 ? 0.412 -13.345 4.424 1.00 97.56 270 SER A C 1
ATOM 2307 O O . SER A 1 270 ? -0.331 -13.975 3.675 1.00 97.56 270 SER A O 1
ATOM 2309 N N . ALA A 1 271 ? 0.052 -12.193 4.997 1.00 96.19 271 ALA A N 1
ATOM 2310 C CA . ALA A 1 271 ? -1.290 -11.626 4.858 1.00 96.19 271 ALA A CA 1
ATOM 2311 C C . ALA A 1 271 ? -1.633 -11.249 3.407 1.00 96.19 271 ALA A C 1
ATOM 2313 O O . ALA A 1 271 ? -2.789 -11.354 3.010 1.00 96.19 271 ALA A O 1
ATOM 2314 N N . GLY A 1 272 ? -0.639 -10.848 2.608 1.00 95.06 272 GLY A N 1
ATOM 2315 C CA . GLY A 1 272 ? -0.828 -10.590 1.182 1.00 95.06 272 GLY A CA 1
ATOM 2316 C C . GLY A 1 272 ? 0.234 -9.672 0.589 1.00 95.06 272 GLY A C 1
ATOM 2317 O O . GLY A 1 272 ? 1.348 -9.566 1.109 1.00 95.06 272 GLY A O 1
ATOM 2318 N N . THR A 1 273 ? -0.140 -8.987 -0.490 1.00 95.94 273 THR A N 1
ATOM 2319 C CA . THR A 1 273 ? 0.629 -7.893 -1.094 1.00 95.94 273 THR A CA 1
ATOM 2320 C C . THR A 1 273 ? -0.240 -6.654 -1.275 1.00 95.94 273 THR A C 1
ATOM 2322 O O . THR A 1 273 ? -1.463 -6.745 -1.362 1.00 95.94 273 THR A O 1
ATOM 2325 N N . MET A 1 274 ? 0.411 -5.498 -1.337 1.00 95.94 274 MET A N 1
ATOM 2326 C CA . MET A 1 274 ? -0.197 -4.198 -1.632 1.00 95.94 274 MET A CA 1
ATOM 2327 C C . MET A 1 274 ? 0.483 -3.606 -2.871 1.00 95.94 274 MET A C 1
ATOM 2329 O O . MET A 1 274 ? 1.612 -3.976 -3.192 1.00 95.94 274 MET A O 1
ATOM 2333 N N . TYR A 1 275 ? -0.174 -2.699 -3.583 1.00 94.31 275 TYR A N 1
ATOM 2334 C CA . TYR A 1 275 ? 0.499 -1.933 -4.622 1.00 94.31 275 TYR A CA 1
ATOM 2335 C C . TYR A 1 275 ? 0.107 -0.465 -4.571 1.00 94.31 275 TYR A C 1
ATOM 2337 O O . TYR A 1 275 ? -1.055 -0.134 -4.334 1.00 94.31 275 TYR A O 1
ATOM 2345 N N . TRP A 1 276 ? 1.099 0.393 -4.789 1.00 91.19 276 TRP A N 1
ATOM 2346 C CA . TRP A 1 276 ? 0.944 1.841 -4.838 1.00 91.19 276 TRP A CA 1
ATOM 2347 C C . TRP A 1 276 ? 1.325 2.335 -6.236 1.00 91.19 276 TRP A C 1
ATOM 2349 O O . TRP A 1 276 ? 2.469 2.161 -6.640 1.00 91.19 276 TRP A O 1
ATOM 2359 N N . ASP A 1 277 ? 0.425 2.883 -7.045 1.00 87.00 277 ASP A N 1
ATOM 2360 C CA . ASP A 1 277 ? -1.023 3.045 -6.874 1.00 87.00 277 ASP A CA 1
ATOM 2361 C C . ASP A 1 277 ? -1.825 2.374 -8.011 1.00 87.00 277 ASP A C 1
ATOM 2363 O O . ASP A 1 277 ? -1.312 1.598 -8.821 1.00 87.00 277 ASP A O 1
ATOM 2367 N N . THR A 1 278 ? -3.130 2.632 -8.068 1.00 81.44 278 THR A N 1
ATOM 2368 C CA . THR A 1 278 ? -4.006 2.051 -9.098 1.00 81.44 278 THR A CA 1
ATOM 2369 C C . THR A 1 278 ? -3.968 2.779 -10.440 1.00 81.44 278 THR A C 1
ATOM 2371 O O . THR A 1 278 ? -4.252 2.153 -11.460 1.00 81.44 278 THR A O 1
ATOM 2374 N N . ILE A 1 279 ? -3.621 4.070 -10.471 1.00 80.94 279 ILE A N 1
ATOM 2375 C CA . ILE A 1 279 ? -3.669 4.888 -11.690 1.00 80.94 279 ILE A CA 1
ATOM 2376 C C . ILE A 1 279 ? -2.400 4.746 -12.532 1.00 80.94 279 ILE A C 1
ATOM 2378 O O . ILE A 1 279 ? -2.435 5.041 -13.729 1.00 80.94 279 ILE A O 1
ATOM 2382 N N . SER A 1 280 ? -1.300 4.291 -11.935 1.00 87.94 280 SER A N 1
ATOM 2383 C CA . SER A 1 280 ? 0.011 4.235 -12.584 1.00 87.94 280 SER A CA 1
ATOM 2384 C C . SER A 1 280 ? 0.231 2.994 -13.458 1.00 87.94 280 SER A C 1
ATOM 2386 O O . SER A 1 280 ? 1.073 3.023 -14.357 1.00 87.94 280 SER A O 1
ATOM 2388 N N . ASP A 1 281 ? -0.542 1.924 -13.244 1.00 91.69 281 ASP A N 1
ATOM 2389 C CA . ASP A 1 281 ? -0.430 0.663 -13.989 1.00 91.69 281 ASP A CA 1
ATOM 2390 C C . ASP A 1 281 ? -1.118 0.714 -15.369 1.00 91.69 281 ASP A C 1
ATOM 2392 O O . ASP A 1 281 ? -1.948 1.576 -15.676 1.00 91.69 281 ASP A O 1
ATOM 2396 N N . LEU A 1 282 ? -0.791 -0.266 -16.210 1.00 89.12 282 LEU A N 1
ATOM 2397 C CA . LEU A 1 282 ? -1.548 -0.598 -17.410 1.00 89.12 282 LEU A CA 1
ATOM 2398 C C . LEU A 1 282 ? -2.910 -1.192 -17.030 1.00 89.12 282 LEU A C 1
ATOM 2400 O O . LEU A 1 282 ? -3.076 -1.838 -15.994 1.00 89.12 282 LEU A O 1
ATOM 2404 N N . ARG A 1 283 ? -3.896 -1.022 -17.915 1.00 86.25 283 ARG A N 1
ATOM 2405 C CA . ARG A 1 283 ? -5.231 -1.609 -17.744 1.00 86.25 283 ARG A CA 1
ATOM 2406 C C . ARG A 1 283 ? -5.149 -3.127 -17.558 1.00 86.25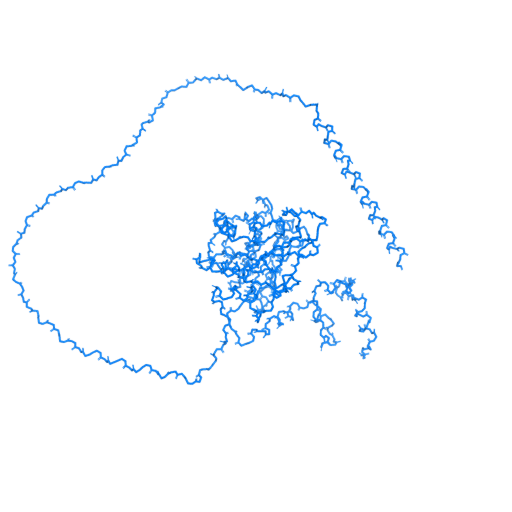 283 ARG A C 1
ATOM 2408 O O . ARG A 1 283 ? -4.343 -3.789 -18.201 1.00 86.25 283 ARG A O 1
ATOM 2415 N N . THR A 1 284 ? -6.032 -3.700 -16.743 1.00 85.06 284 THR A N 1
ATOM 2416 C CA . THR A 1 284 ? -6.018 -5.136 -16.394 1.00 85.06 284 THR A CA 1
ATOM 2417 C C . THR A 1 284 ? -6.292 -6.086 -17.571 1.00 85.06 284 THR A C 1
ATOM 2419 O O . THR A 1 284 ? -5.993 -7.281 -17.493 1.00 85.06 284 THR A O 1
ATOM 2422 N N . ASP A 1 285 ? -6.823 -5.580 -18.686 1.00 83.56 285 ASP A N 1
ATOM 2423 C CA . ASP A 1 285 ? -6.937 -6.310 -19.953 1.00 83.56 285 ASP A CA 1
ATOM 2424 C C . ASP A 1 285 ? -5.580 -6.448 -20.676 1.00 83.56 285 ASP A C 1
ATOM 2426 O O . ASP A 1 285 ? -5.369 -7.421 -21.406 1.00 83.56 285 ASP A O 1
ATOM 2430 N N . HIS A 1 286 ? -4.613 -5.572 -20.393 1.00 92.06 286 HIS A N 1
ATOM 2431 C CA . HIS A 1 286 ? -3.275 -5.594 -20.972 1.00 92.06 286 HIS A CA 1
ATOM 2432 C C . HIS A 1 286 ? -2.445 -6.808 -20.490 1.00 92.06 286 HIS A C 1
ATOM 2434 O O . HIS A 1 286 ? -2.470 -7.159 -19.302 1.00 92.06 286 HIS A O 1
ATOM 2440 N N . PRO A 1 287 ? -1.657 -7.471 -21.366 1.00 93.31 287 PRO A N 1
ATOM 2441 C CA . PRO A 1 287 ? -0.843 -8.637 -20.998 1.00 93.31 287 PRO A CA 1
ATOM 2442 C C . PRO A 1 287 ? 0.283 -8.346 -19.995 1.00 93.31 287 PRO A C 1
ATOM 2444 O O . PRO A 1 287 ? 0.788 -9.286 -19.387 1.00 93.31 287 PRO A O 1
ATOM 2447 N N . LEU A 1 288 ? 0.666 -7.075 -19.831 1.00 95.56 288 LEU A N 1
ATOM 2448 C CA . LEU A 1 288 ? 1.711 -6.618 -18.904 1.00 95.56 288 LEU A CA 1
ATOM 2449 C C . LEU A 1 288 ? 1.175 -5.832 -17.694 1.00 95.56 288 LEU A C 1
ATOM 2451 O O . LEU A 1 288 ? 1.969 -5.199 -17.009 1.00 95.56 288 LEU A O 1
ATOM 2455 N N . SER A 1 289 ? -0.136 -5.843 -17.423 1.00 95.19 289 SER A N 1
ATOM 2456 C CA . SER A 1 289 ? -0.652 -5.222 -16.191 1.00 95.19 289 SER A CA 1
ATOM 2457 C C . SER A 1 289 ? -0.043 -5.883 -14.955 1.00 95.19 289 SER A C 1
ATOM 2459 O O . SER A 1 289 ? -0.091 -7.109 -14.796 1.00 95.19 289 SER A O 1
ATOM 2461 N N . LEU A 1 290 ? 0.508 -5.056 -14.071 1.00 96.75 290 LEU A N 1
ATOM 2462 C CA . LEU A 1 290 ? 1.125 -5.484 -12.823 1.00 96.75 290 LEU A CA 1
ATOM 2463 C C . LEU A 1 290 ? 0.064 -5.962 -11.824 1.00 96.75 290 LEU A C 1
ATOM 2465 O O . LEU A 1 290 ? 0.213 -7.030 -11.230 1.00 96.75 290 LEU A O 1
ATOM 2469 N N . ALA A 1 291 ? -1.059 -5.251 -11.700 1.00 93.12 291 ALA A N 1
ATOM 2470 C CA . ALA A 1 291 ? -2.186 -5.666 -10.863 1.00 93.12 291 ALA A CA 1
ATOM 2471 C C . ALA A 1 291 ? -2.752 -7.033 -11.296 1.00 93.12 291 ALA A C 1
ATOM 2473 O O . ALA A 1 291 ? -3.077 -7.879 -10.456 1.00 93.12 291 ALA A O 1
ATOM 2474 N N . LYS A 1 292 ? -2.801 -7.300 -12.611 1.00 92.12 292 LYS A N 1
ATOM 2475 C CA . LYS A 1 292 ? -3.162 -8.619 -13.153 1.00 92.12 292 LYS A CA 1
ATOM 2476 C C . LYS A 1 292 ? -2.159 -9.700 -12.742 1.00 92.12 292 LYS A C 1
ATOM 2478 O O . LYS A 1 292 ? -2.577 -10.784 -12.335 1.00 92.12 292 LYS A O 1
ATOM 2483 N N . ALA A 1 293 ? -0.858 -9.413 -12.826 1.00 96.06 293 ALA A N 1
ATOM 2484 C CA . ALA A 1 293 ? 0.198 -10.340 -12.416 1.00 96.06 293 ALA A CA 1
ATOM 2485 C C . ALA A 1 293 ? 0.069 -10.725 -10.934 1.00 96.06 293 ALA A C 1
ATOM 2487 O O . ALA A 1 293 ? 0.114 -11.913 -10.599 1.00 96.06 293 ALA A O 1
ATOM 2488 N N . GLN A 1 294 ? -0.163 -9.731 -10.065 1.00 95.88 294 GLN A N 1
ATOM 2489 C CA . GLN A 1 294 ? -0.410 -9.938 -8.638 1.00 95.88 294 GLN A CA 1
ATOM 2490 C C . GLN A 1 294 ? -1.636 -10.831 -8.414 1.00 95.88 294 GLN A C 1
ATOM 2492 O O . GLN A 1 294 ? -1.542 -11.845 -7.723 1.00 95.88 294 GLN A O 1
ATOM 2497 N N . SER A 1 295 ? -2.785 -10.465 -8.993 1.00 92.00 295 SER A N 1
ATOM 2498 C CA . SER A 1 295 ? -4.045 -11.198 -8.811 1.00 92.00 295 SER A CA 1
ATOM 2499 C C . SER A 1 295 ? -3.912 -12.665 -9.234 1.00 92.00 295 SER A C 1
ATOM 2501 O O . SER A 1 295 ? -4.309 -13.556 -8.481 1.00 92.00 295 SER A O 1
ATOM 2503 N N . PHE A 1 296 ? -3.263 -12.929 -10.374 1.00 92.31 296 PHE A N 1
ATOM 2504 C CA . PHE A 1 296 ? -3.015 -14.286 -10.859 1.00 92.31 296 PHE A CA 1
ATOM 2505 C C . PHE A 1 296 ? -2.109 -15.093 -9.914 1.00 92.31 296 PHE A C 1
ATOM 2507 O O . PHE A 1 296 ? -2.391 -16.253 -9.622 1.00 92.31 296 PHE A O 1
ATOM 2514 N N . ALA A 1 297 ? -1.038 -14.487 -9.393 1.00 95.06 297 ALA A N 1
ATOM 2515 C CA . ALA A 1 297 ? -0.114 -15.144 -8.467 1.00 95.06 297 ALA A CA 1
ATOM 2516 C C . ALA A 1 297 ? -0.725 -15.440 -7.088 1.00 95.06 297 ALA A C 1
ATOM 2518 O O . ALA A 1 297 ? -0.359 -16.430 -6.451 1.00 95.06 297 ALA A O 1
ATOM 2519 N N . LEU A 1 298 ? -1.642 -14.591 -6.620 1.00 91.62 298 LEU A N 1
ATOM 2520 C CA . LEU A 1 298 ? -2.333 -14.781 -5.345 1.00 91.62 298 LEU A CA 1
ATOM 2521 C C . LEU A 1 298 ? -3.491 -15.778 -5.429 1.00 91.62 298 LEU A C 1
ATOM 2523 O O . LEU A 1 298 ? -3.983 -16.173 -4.378 1.00 91.62 298 LEU A O 1
ATOM 2527 N N . GLU A 1 299 ? -3.911 -16.192 -6.632 1.00 86.38 299 GLU A N 1
ATOM 2528 C CA . GLU A 1 299 ? -5.225 -16.830 -6.843 1.00 86.38 299 GLU A CA 1
ATOM 2529 C C . GLU A 1 299 ? -6.355 -15.950 -6.271 1.00 86.38 299 GLU A C 1
ATOM 2531 O O . GLU A 1 299 ? -7.316 -16.425 -5.666 1.00 86.38 299 GLU A O 1
ATOM 2536 N N . GLY A 1 300 ? -6.198 -14.628 -6.415 1.00 76.06 300 GLY A N 1
ATOM 2537 C CA . GLY A 1 300 ? -7.121 -13.646 -5.868 1.00 76.06 300 GLY A CA 1
ATOM 2538 C C . GLY A 1 300 ? -8.429 -13.649 -6.646 1.00 76.06 300 GLY A C 1
ATOM 2539 O O . GLY A 1 300 ? -8.461 -13.188 -7.786 1.00 76.06 300 GLY A O 1
ATOM 2540 N N . ASN A 1 301 ? -9.501 -14.124 -6.015 1.00 67.75 301 ASN A N 1
ATOM 2541 C CA . ASN A 1 301 ? -10.815 -14.226 -6.635 1.00 67.75 301 ASN A C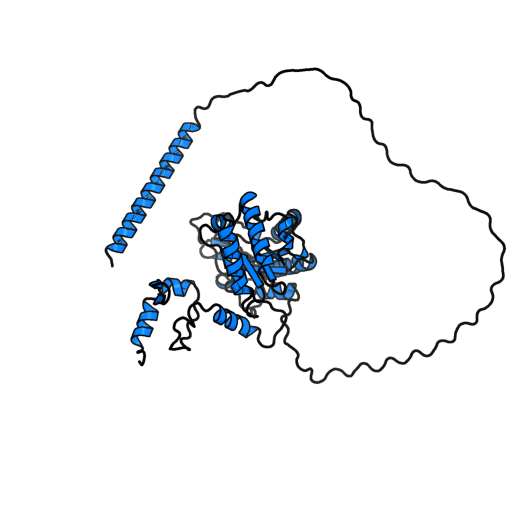A 1
ATOM 2542 C C . ASN A 1 301 ? -11.792 -13.215 -6.023 1.00 67.75 301 ASN A C 1
ATOM 2544 O O . ASN A 1 301 ? -12.145 -13.296 -4.847 1.00 67.75 301 ASN A O 1
ATOM 2548 N N . VAL A 1 302 ? -12.257 -12.279 -6.852 1.00 67.25 302 VAL A N 1
ATOM 2549 C CA . VAL A 1 302 ? -13.458 -11.480 -6.587 1.00 67.25 302 VAL A CA 1
ATOM 2550 C C . VAL A 1 302 ? -14.600 -12.127 -7.369 1.00 67.25 302 VAL A C 1
ATOM 2552 O O . VAL A 1 302 ? -14.867 -11.793 -8.531 1.00 67.25 302 VAL A O 1
ATOM 2555 N N . ASP A 1 303 ? -15.215 -13.122 -6.736 1.00 75.06 303 ASP A N 1
ATOM 2556 C CA . ASP A 1 303 ? -16.216 -13.986 -7.359 1.00 75.06 303 ASP A CA 1
ATOM 2557 C C . ASP A 1 303 ? -17.520 -13.242 -7.626 1.00 75.06 303 ASP A C 1
ATOM 2559 O O . ASP A 1 303 ? -17.948 -12.407 -6.825 1.00 75.06 303 ASP A O 1
ATOM 2563 N N . LEU A 1 304 ? -18.200 -13.623 -8.707 1.00 74.56 304 LEU A N 1
ATOM 2564 C CA . LEU A 1 304 ? -19.622 -13.337 -8.851 1.00 74.56 304 LEU A CA 1
ATOM 2565 C C . LEU A 1 304 ? -20.392 -14.042 -7.729 1.00 74.56 304 LEU A C 1
ATOM 2567 O O . LEU A 1 304 ? -20.099 -15.185 -7.367 1.00 74.56 304 LEU A O 1
ATOM 2571 N N . ILE A 1 305 ? -21.391 -13.359 -7.183 1.00 75.50 305 ILE A N 1
ATOM 2572 C CA . ILE A 1 305 ? -22.386 -13.993 -6.329 1.00 75.50 305 ILE A CA 1
ATOM 2573 C C . ILE A 1 305 ? -23.197 -14.919 -7.236 1.00 75.50 305 ILE A C 1
ATOM 2575 O O . ILE A 1 305 ? -23.921 -14.459 -8.112 1.00 75.50 305 ILE A O 1
ATOM 2579 N N . VAL A 1 306 ? -23.040 -16.228 -7.050 1.00 69.12 306 VAL A N 1
ATOM 2580 C CA . VAL A 1 306 ? -23.892 -17.226 -7.700 1.00 69.12 306 VAL A CA 1
ATOM 2581 C C . VAL A 1 306 ? -25.162 -17.335 -6.864 1.00 69.12 306 VAL A C 1
ATOM 2583 O O . VAL A 1 306 ? -25.179 -18.007 -5.836 1.00 69.12 306 VAL A O 1
ATOM 2586 N N . ASP A 1 307 ? -26.206 -16.625 -7.270 1.00 67.44 307 ASP A N 1
ATOM 2587 C CA . ASP A 1 307 ? -27.532 -16.659 -6.645 1.00 67.44 307 ASP A CA 1
ATOM 2588 C C . ASP A 1 307 ? -28.406 -17.811 -7.178 1.00 67.44 307 ASP A C 1
ATOM 2590 O O . ASP A 1 307 ? -29.346 -18.241 -6.507 1.00 67.44 307 ASP A O 1
ATOM 2594 N N . LYS A 1 308 ? -28.054 -18.372 -8.344 1.00 56.47 308 LYS A N 1
ATOM 2595 C CA . LYS A 1 308 ? -28.670 -19.573 -8.921 1.00 56.47 308 LYS A CA 1
ATOM 2596 C C . LYS A 1 308 ? -27.682 -20.343 -9.804 1.00 56.47 308 LYS A C 1
ATOM 2598 O O . LYS A 1 308 ? -26.998 -19.762 -10.640 1.00 56.47 308 LYS A O 1
ATOM 2603 N N . VAL A 1 309 ? -27.652 -21.670 -9.666 1.00 63.06 309 VAL A N 1
ATOM 2604 C CA . VAL A 1 309 ? -27.020 -22.573 -10.643 1.00 63.06 309 VAL A CA 1
ATOM 2605 C C . VAL A 1 309 ? -28.131 -23.191 -11.483 1.00 63.06 309 VAL A C 1
ATOM 2607 O O . VAL A 1 309 ? -28.922 -23.989 -10.980 1.00 63.06 309 VAL A O 1
ATOM 2610 N N . GLU A 1 310 ? -28.217 -22.822 -12.758 1.00 63.38 310 GLU A N 1
ATOM 2611 C CA . GLU A 1 310 ? -29.044 -23.558 -13.716 1.00 63.38 310 GLU A CA 1
ATOM 2612 C C . GLU A 1 310 ? -28.262 -24.782 -14.201 1.00 63.38 310 GLU A C 1
ATOM 2614 O O . GLU A 1 310 ? -27.087 -24.671 -14.542 1.00 63.38 310 GLU A O 1
ATOM 2619 N N . ASN A 1 311 ? -28.904 -25.955 -14.202 1.00 61.53 311 ASN A N 1
ATOM 2620 C CA . ASN A 1 311 ? -28.274 -27.253 -14.481 1.00 61.53 311 ASN A CA 1
ATOM 2621 C C . ASN A 1 311 ? -27.205 -27.654 -13.452 1.00 61.53 311 ASN A C 1
ATOM 2623 O O . ASN A 1 311 ? -26.072 -27.983 -13.809 1.00 61.53 311 ASN A O 1
ATOM 2627 N N . ALA A 1 312 ? -27.568 -27.659 -12.164 1.00 57.06 312 ALA A N 1
ATOM 2628 C CA . ALA A 1 312 ? -26.756 -28.345 -11.165 1.00 57.06 312 ALA A CA 1
ATOM 2629 C C . ALA A 1 312 ? -26.471 -29.784 -11.652 1.00 57.06 312 ALA A C 1
ATOM 2631 O O . ALA A 1 312 ? -27.402 -30.449 -12.123 1.00 57.06 312 ALA A O 1
ATOM 2632 N N . PRO A 1 313 ? -25.215 -30.266 -11.590 1.00 61.56 313 PRO A N 1
ATOM 2633 C CA . PRO A 1 313 ? -24.910 -31.638 -11.966 1.00 61.56 313 PRO A CA 1
ATOM 2634 C C . PRO A 1 313 ? -25.809 -32.592 -11.166 1.00 61.56 313 PRO A C 1
ATOM 2636 O O . PRO A 1 313 ? -26.094 -32.303 -9.997 1.00 61.56 313 PRO A O 1
ATOM 2639 N N . PRO A 1 314 ? -26.287 -33.697 -11.773 1.00 63.03 314 PRO A N 1
ATOM 2640 C CA . PRO A 1 314 ? -27.120 -34.657 -11.066 1.00 63.03 314 PRO A CA 1
ATOM 2641 C C . PRO A 1 314 ? -26.409 -35.067 -9.779 1.00 63.03 314 PRO A C 1
ATOM 2643 O O . PRO A 1 314 ? -25.198 -35.307 -9.780 1.00 63.03 314 PRO A O 1
ATOM 2646 N N . THR A 1 315 ? -27.161 -35.096 -8.680 1.00 60.75 315 THR A N 1
ATOM 2647 C CA . THR A 1 315 ? -26.674 -35.577 -7.390 1.00 60.75 315 THR A CA 1
ATOM 2648 C C . THR A 1 315 ? -25.923 -36.890 -7.610 1.00 60.75 315 THR A C 1
ATOM 2650 O O . THR A 1 315 ? -26.452 -37.763 -8.308 1.00 60.75 315 THR A O 1
ATOM 2653 N N . PRO A 1 316 ? -24.693 -37.048 -7.080 1.00 59.72 316 PRO A N 1
ATOM 2654 C CA . PRO A 1 316 ? -23.985 -38.311 -7.203 1.00 59.72 316 PRO A CA 1
ATOM 2655 C C . PRO A 1 316 ? -24.913 -39.417 -6.704 1.00 59.72 316 PRO A C 1
ATOM 2657 O O . PRO A 1 316 ? -25.511 -39.291 -5.632 1.00 59.72 316 PRO A O 1
ATOM 2660 N N . TYR A 1 317 ? -25.089 -40.448 -7.535 1.00 57.12 317 TYR A N 1
ATOM 2661 C CA . TYR A 1 317 ? -25.921 -41.603 -7.216 1.00 57.12 317 TYR A CA 1
ATOM 2662 C C . TYR A 1 317 ? -25.602 -42.084 -5.798 1.00 57.12 317 TYR A C 1
ATOM 2664 O O . TYR A 1 317 ? -24.423 -42.075 -5.421 1.00 57.12 317 TYR A O 1
ATOM 2672 N N . PRO A 1 318 ? -26.614 -42.484 -5.004 1.00 57.00 318 PRO A N 1
ATOM 2673 C CA . PRO A 1 318 ? -26.368 -43.008 -3.672 1.00 57.00 318 PRO A CA 1
ATOM 2674 C C . PRO A 1 318 ? -25.311 -44.103 -3.781 1.00 57.00 318 PRO A C 1
ATOM 2676 O O . PRO A 1 318 ? -25.457 -45.046 -4.562 1.00 57.00 318 PRO A O 1
ATOM 2679 N N . TYR A 1 319 ? -24.218 -43.923 -3.039 1.00 52.53 319 TYR A N 1
ATOM 2680 C CA . TYR A 1 319 ? -23.172 -44.927 -2.940 1.00 52.53 319 TYR A CA 1
ATOM 2681 C C . TYR A 1 319 ? -23.857 -46.243 -2.546 1.00 52.53 319 TYR A C 1
ATOM 2683 O O . TYR A 1 319 ? -24.659 -46.222 -1.603 1.00 52.53 319 TYR A O 1
ATOM 2691 N N . PRO A 1 320 ? -23.625 -47.359 -3.263 1.00 52.75 320 PRO A N 1
ATOM 2692 C CA . PRO A 1 320 ? -24.244 -48.622 -2.905 1.00 52.75 320 PRO A CA 1
ATOM 2693 C C . PRO A 1 320 ? -23.927 -48.912 -1.442 1.00 52.75 320 PRO A C 1
ATOM 2695 O O . PRO A 1 320 ? -22.775 -48.807 -1.011 1.00 52.75 320 PRO A O 1
ATOM 2698 N N . THR A 1 321 ? -24.970 -49.216 -0.670 1.00 58.09 321 THR A N 1
ATOM 2699 C CA . THR A 1 321 ? -24.832 -49.640 0.720 1.00 58.09 321 THR A CA 1
ATOM 2700 C C . THR A 1 321 ? -23.802 -50.768 0.754 1.00 58.09 321 THR A C 1
ATOM 2702 O O . THR A 1 321 ? -23.971 -51.734 0.003 1.00 58.09 321 THR A O 1
ATOM 2705 N N . PRO A 1 322 ? -22.718 -50.660 1.546 1.00 53.94 322 PRO A N 1
ATOM 2706 C CA . PRO A 1 322 ? -21.744 -51.732 1.627 1.00 53.94 322 PRO A CA 1
ATOM 2707 C C . PRO A 1 322 ? -22.474 -53.006 2.051 1.00 53.94 322 PRO A C 1
ATOM 2709 O O . PRO A 1 322 ? -23.142 -53.041 3.085 1.00 53.94 322 PRO A O 1
ATOM 2712 N N . ILE A 1 323 ? -22.380 -54.035 1.208 1.00 58.66 323 ILE A N 1
ATOM 2713 C CA . ILE A 1 323 ? -22.841 -55.380 1.539 1.00 58.66 323 ILE A CA 1
ATOM 2714 C C . ILE A 1 323 ? -22.078 -55.783 2.808 1.00 58.66 323 ILE A C 1
ATOM 2716 O O . ILE A 1 323 ? -20.851 -55.655 2.818 1.00 58.66 323 ILE A O 1
ATOM 2720 N N . PRO A 1 324 ? -22.754 -56.223 3.884 1.00 51.06 324 PRO A N 1
ATOM 2721 C CA . PRO A 1 324 ? -22.065 -56.656 5.087 1.00 51.06 324 PRO A CA 1
ATOM 2722 C C . PRO A 1 324 ? -21.130 -57.814 4.735 1.00 51.06 324 PRO A C 1
ATOM 2724 O O . PRO A 1 324 ? -21.569 -58.892 4.331 1.00 51.06 324 PRO A O 1
ATOM 2727 N N . THR A 1 325 ? -19.829 -57.571 4.866 1.00 52.62 325 THR A N 1
ATOM 2728 C CA . THR A 1 325 ? -18.806 -58.610 4.787 1.00 52.62 325 THR A CA 1
ATOM 2729 C C . THR A 1 325 ? -19.097 -59.641 5.881 1.00 52.62 325 THR A C 1
ATOM 2731 O O . THR A 1 325 ? -19.266 -59.241 7.037 1.00 52.62 325 THR A O 1
ATOM 2734 N N . PRO A 1 326 ? -19.175 -60.949 5.573 1.00 50.97 326 PRO A N 1
ATOM 2735 C CA . PRO A 1 326 ? -19.341 -61.961 6.605 1.00 50.97 326 PRO A CA 1
ATOM 2736 C C . PRO A 1 326 ? -18.173 -61.878 7.595 1.00 50.97 326 PRO A C 1
ATOM 2738 O O . PRO A 1 326 ? -17.008 -61.870 7.194 1.00 50.97 326 PRO A O 1
ATOM 2741 N N . SER A 1 327 ? -18.501 -61.787 8.887 1.00 50.16 327 SER A N 1
ATOM 2742 C CA . SER A 1 327 ? -17.525 -61.831 9.977 1.00 50.16 327 SER A CA 1
ATOM 2743 C C . SER A 1 327 ? -16.638 -63.072 9.839 1.00 50.16 327 SER A C 1
ATOM 2745 O O . SER A 1 327 ? -17.178 -64.171 9.679 1.00 50.16 327 SER A O 1
ATOM 2747 N N . PRO A 1 328 ? -15.304 -62.946 9.942 1.00 48.97 328 PRO A N 1
ATOM 2748 C CA . PRO A 1 328 ? -14.443 -64.112 10.008 1.00 48.97 328 PRO A CA 1
ATOM 2749 C C . PRO A 1 328 ? -14.749 -64.897 11.289 1.00 48.97 328 PRO A C 1
ATOM 2751 O O . PRO A 1 328 ? -14.788 -64.344 12.389 1.00 48.97 328 PRO A O 1
ATOM 2754 N N . THR A 1 329 ? -14.983 -66.197 11.127 1.00 46.72 329 THR A N 1
ATOM 2755 C CA . THR A 1 329 ? -15.055 -67.167 12.219 1.00 46.72 329 THR A CA 1
ATOM 2756 C C . THR A 1 329 ? -13.749 -67.116 13.008 1.00 46.72 329 THR A C 1
ATOM 2758 O O . THR A 1 329 ? -12.670 -67.272 12.438 1.00 46.72 329 THR A O 1
ATOM 2761 N N . ILE A 1 330 ? -13.846 -66.874 14.316 1.00 50.06 330 ILE A N 1
ATOM 2762 C CA . ILE A 1 330 ? -12.708 -66.958 15.230 1.00 50.06 330 ILE A CA 1
ATOM 2763 C C . ILE A 1 330 ? -12.286 -68.428 15.294 1.00 50.06 330 ILE A C 1
ATOM 2765 O O . ILE A 1 330 ? -13.000 -69.258 15.851 1.00 50.06 330 ILE A O 1
ATOM 2769 N N . THR A 1 331 ? -11.136 -68.742 14.707 1.00 42.62 331 THR A N 1
ATOM 2770 C CA . THR A 1 331 ? -10.412 -69.984 14.982 1.00 42.62 331 THR A CA 1
ATOM 2771 C C . THR A 1 331 ? -9.594 -69.760 16.248 1.00 42.62 331 THR A C 1
ATOM 2773 O O . THR A 1 331 ? -8.761 -68.855 16.294 1.00 42.62 331 THR A O 1
ATOM 2776 N N . GLU A 1 332 ? -9.856 -70.552 17.286 1.00 47.50 332 GLU A N 1
ATOM 2777 C CA . GLU A 1 332 ? -9.069 -70.547 18.519 1.00 47.50 332 GLU A CA 1
ATOM 2778 C C . GLU A 1 332 ? -7.612 -70.937 18.220 1.00 47.50 332 GLU A C 1
ATOM 2780 O O . GLU A 1 332 ? -7.339 -71.987 17.637 1.00 47.50 332 GLU A O 1
ATOM 2785 N N . THR A 1 333 ? -6.670 -70.082 18.623 1.00 39.88 333 THR A N 1
ATOM 2786 C CA . THR A 1 333 ? -5.229 -70.372 18.594 1.00 39.88 333 THR A CA 1
ATOM 2787 C C . THR A 1 333 ? -4.806 -70.860 19.983 1.00 39.88 333 THR A C 1
ATOM 2789 O O . THR A 1 333 ? -5.186 -70.232 20.975 1.00 39.88 333 THR A O 1
ATOM 2792 N N . PRO A 1 334 ? -4.033 -71.956 20.090 1.00 45.06 334 PRO A N 1
ATOM 2793 C CA . PRO A 1 334 ? -3.744 -72.600 21.362 1.00 45.06 334 PRO A CA 1
ATOM 2794 C C . PRO A 1 334 ? -2.745 -71.813 22.218 1.00 45.06 334 PRO A C 1
ATOM 2796 O O . PRO A 1 334 ? -1.826 -71.157 21.728 1.00 45.06 334 PRO A O 1
ATOM 2799 N N . THR A 1 335 ? -2.947 -71.939 23.527 1.00 47.72 335 THR A N 1
ATOM 2800 C CA . THR A 1 335 ? -2.106 -71.459 24.624 1.00 47.72 335 THR A CA 1
ATOM 2801 C C . THR A 1 335 ? -0.657 -71.935 24.491 1.00 47.72 335 THR A C 1
ATOM 2803 O O . THR A 1 335 ? -0.405 -73.135 24.399 1.00 47.72 335 THR A O 1
ATOM 2806 N N . SER A 1 336 ? 0.301 -71.006 24.573 1.00 42.97 336 SER A N 1
ATOM 2807 C CA . SER A 1 336 ? 1.711 -71.313 24.831 1.00 42.97 336 SER A CA 1
ATOM 2808 C C . SER A 1 336 ? 2.248 -70.489 26.006 1.00 42.97 336 SER A C 1
ATOM 2810 O O . SER A 1 336 ? 2.008 -69.287 26.101 1.00 42.97 336 SER A O 1
ATOM 2812 N N . GLU A 1 337 ? 2.953 -71.204 26.878 1.00 52.69 337 GLU A N 1
ATOM 2813 C CA . GLU A 1 337 ? 3.601 -70.863 28.151 1.00 52.69 337 GLU A CA 1
ATOM 2814 C C . GLU A 1 337 ? 4.602 -69.678 28.151 1.00 52.69 337 GLU A C 1
ATOM 2816 O O . GLU A 1 337 ? 5.004 -69.195 27.090 1.00 52.69 337 GLU A O 1
ATOM 2821 N N . PRO A 1 338 ? 5.006 -69.185 29.347 1.00 48.16 338 PRO A N 1
ATOM 2822 C CA . PRO A 1 338 ? 5.677 -67.896 29.517 1.00 48.16 338 PRO A CA 1
ATOM 2823 C C . PRO A 1 338 ? 7.185 -67.931 29.220 1.00 48.16 338 PRO A C 1
ATOM 2825 O O . PRO A 1 338 ? 7.899 -68.854 29.608 1.00 48.16 338 PRO A O 1
ATOM 2828 N N . VAL A 1 339 ? 7.685 -66.859 28.597 1.00 48.94 339 VAL A N 1
ATOM 2829 C CA . VAL A 1 339 ? 9.113 -66.632 28.298 1.00 48.94 339 VAL A CA 1
ATOM 2830 C C . VAL A 1 339 ? 9.751 -65.723 29.378 1.00 48.94 339 VAL A C 1
ATOM 2832 O O . VAL A 1 339 ? 9.078 -64.800 29.843 1.00 48.94 339 VAL A O 1
ATOM 2835 N N . PRO A 1 340 ? 11.018 -65.946 29.807 1.00 53.66 340 PRO A N 1
ATOM 2836 C CA . PRO A 1 340 ? 11.652 -65.263 30.948 1.00 53.66 340 PRO A CA 1
ATOM 2837 C C . PRO A 1 340 ? 12.135 -63.827 30.637 1.00 53.66 340 PRO A C 1
ATOM 2839 O O . PRO A 1 340 ? 12.232 -63.450 29.467 1.00 53.66 340 PRO A O 1
ATOM 2842 N N . PRO A 1 341 ? 12.489 -63.017 31.662 1.00 48.19 341 PRO A N 1
ATOM 2843 C CA . PRO A 1 341 ? 12.835 -61.606 31.486 1.00 48.19 341 PRO A CA 1
ATOM 2844 C C . PRO A 1 341 ? 14.226 -61.419 30.858 1.00 48.19 341 PRO A C 1
ATOM 2846 O O . PRO A 1 341 ? 15.195 -62.064 31.257 1.00 48.19 341 PRO A O 1
ATOM 2849 N N . SER A 1 342 ? 14.322 -60.499 29.894 1.00 44.81 342 SER A N 1
ATOM 2850 C CA . SER A 1 342 ? 15.571 -60.125 29.212 1.00 44.81 342 SER A CA 1
ATOM 2851 C C . SER A 1 342 ? 16.212 -58.860 29.822 1.00 44.81 342 SER A C 1
ATOM 2853 O O . SER A 1 342 ? 15.491 -58.043 30.400 1.00 44.81 342 SER A O 1
ATOM 2855 N N . PRO A 1 343 ? 17.548 -58.677 29.726 1.00 48.09 343 PRO A N 1
ATOM 2856 C CA . PRO A 1 343 ? 18.318 -57.774 30.582 1.00 48.09 343 PRO A CA 1
ATOM 2857 C C . PRO A 1 343 ? 18.403 -56.322 30.084 1.00 48.09 343 PRO A C 1
ATOM 2859 O O . PRO A 1 343 ? 18.441 -56.038 28.888 1.00 48.09 343 P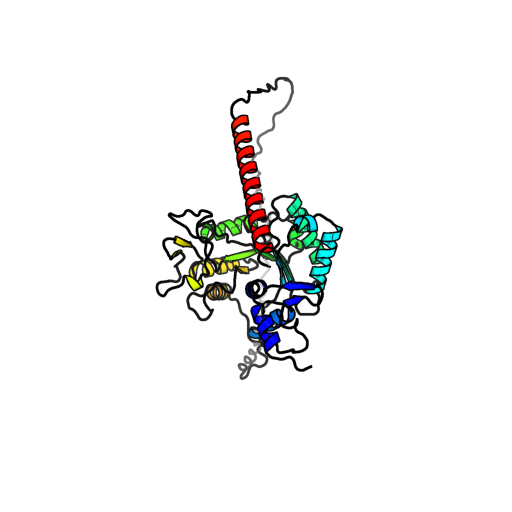RO A O 1
ATOM 2862 N N . ASN A 1 344 ? 18.534 -55.417 31.056 1.00 45.81 344 ASN A N 1
ATOM 2863 C CA . ASN A 1 344 ? 18.820 -53.988 30.918 1.00 45.81 344 ASN A CA 1
ATOM 2864 C C . ASN A 1 344 ? 20.006 -53.684 29.984 1.00 45.81 344 ASN A C 1
ATOM 2866 O O . ASN A 1 344 ? 21.080 -54.265 30.133 1.00 45.81 344 ASN A O 1
ATOM 2870 N N . THR A 1 345 ? 19.845 -52.690 29.104 1.00 38.22 345 THR A N 1
ATOM 2871 C CA . THR A 1 345 ? 20.941 -52.049 28.349 1.00 38.22 345 THR A CA 1
ATOM 2872 C C . THR A 1 345 ? 20.855 -50.519 28.515 1.00 38.22 345 THR A C 1
ATOM 2874 O O . THR A 1 345 ? 19.738 -50.001 28.589 1.00 38.22 345 THR A O 1
ATOM 2877 N N . PRO A 1 346 ? 21.985 -49.786 28.641 1.00 47.34 346 PRO A N 1
ATOM 2878 C CA . PRO A 1 346 ? 22.027 -48.490 29.324 1.00 47.34 346 PRO A CA 1
ATOM 2879 C C . PRO A 1 346 ? 21.791 -47.259 28.438 1.00 47.34 346 PRO A C 1
ATOM 2881 O O . PRO A 1 346 ? 22.068 -47.243 27.241 1.00 47.34 346 PRO A O 1
ATOM 2884 N N . SER A 1 347 ? 21.348 -46.203 29.122 1.00 41.44 347 SER A N 1
ATOM 2885 C CA . SER A 1 347 ? 21.211 -44.807 28.693 1.00 41.44 347 SER A CA 1
ATOM 2886 C C . SER A 1 347 ? 22.546 -44.174 28.259 1.00 41.44 347 SER A C 1
ATOM 2888 O O . SER A 1 347 ? 23.550 -44.394 28.936 1.00 41.44 347 SER A O 1
ATOM 2890 N N . PRO A 1 348 ? 22.579 -43.321 27.215 1.00 50.62 348 PRO A N 1
ATOM 2891 C CA . PRO A 1 348 ? 23.753 -42.517 26.901 1.00 50.62 348 PRO A CA 1
ATOM 2892 C C . PRO A 1 348 ? 23.879 -41.314 27.851 1.00 50.62 348 PRO A C 1
ATOM 2894 O O . PRO A 1 348 ? 22.905 -40.631 28.173 1.00 50.62 348 PRO A O 1
ATOM 2897 N N . GLU A 1 349 ? 25.109 -41.102 28.308 1.00 39.38 349 GLU A N 1
ATOM 2898 C CA . GLU A 1 349 ? 25.555 -40.115 29.291 1.00 39.38 349 GLU A CA 1
ATOM 2899 C C . GLU A 1 349 ? 25.831 -38.730 28.649 1.00 39.38 349 GLU A C 1
ATOM 2901 O O . GLU A 1 349 ? 26.138 -38.656 27.454 1.00 39.38 349 GLU A O 1
ATOM 2906 N N . PRO A 1 350 ? 25.736 -37.612 29.402 1.00 43.09 350 PRO A N 1
ATOM 2907 C CA . PRO A 1 350 ? 25.893 -36.254 28.879 1.00 43.09 350 PRO A CA 1
ATOM 2908 C C . PRO A 1 350 ? 27.363 -35.843 28.699 1.00 43.09 350 PRO A C 1
ATOM 2910 O O . PRO A 1 350 ? 28.209 -36.043 29.570 1.00 43.09 350 PRO A O 1
ATOM 2913 N N . SER A 1 351 ? 27.655 -35.144 27.601 1.00 39.84 351 SER A N 1
ATOM 2914 C CA . SER A 1 351 ? 28.963 -34.528 27.354 1.00 39.84 351 SER A CA 1
ATOM 2915 C C . SER A 1 351 ? 29.239 -33.341 28.295 1.00 39.84 351 SER A C 1
ATOM 2917 O O . SER A 1 351 ? 28.755 -32.233 28.086 1.00 39.84 351 SER A O 1
ATOM 2919 N N . ARG A 1 352 ? 30.067 -33.606 29.310 1.00 37.28 352 ARG A N 1
ATOM 2920 C CA . ARG A 1 352 ? 31.192 -32.808 29.848 1.00 37.28 352 ARG A CA 1
ATOM 2921 C C . ARG A 1 352 ? 31.118 -31.267 29.755 1.00 37.28 352 ARG A C 1
ATOM 2923 O O . ARG A 1 352 ? 31.459 -30.666 28.739 1.00 37.28 352 ARG A O 1
ATOM 2930 N N . GLN A 1 353 ? 30.821 -30.640 30.898 1.00 33.56 353 GLN A N 1
ATOM 2931 C CA . GLN A 1 353 ? 31.238 -29.276 31.253 1.00 33.56 353 GLN A CA 1
ATOM 2932 C C . GLN A 1 353 ? 32.716 -29.263 31.690 1.00 33.56 353 GLN A C 1
ATOM 2934 O O . GLN A 1 353 ? 33.178 -30.181 32.370 1.00 33.56 353 GLN A O 1
ATOM 2939 N N . THR A 1 354 ? 33.439 -28.200 31.338 1.00 34.41 354 THR A N 1
ATOM 2940 C CA . THR A 1 354 ? 34.806 -27.907 31.811 1.00 34.41 354 THR A CA 1
ATOM 2941 C C . THR A 1 354 ? 34.744 -26.910 32.983 1.00 34.41 354 THR A C 1
ATOM 2943 O O . THR A 1 354 ? 33.842 -26.069 32.991 1.00 34.41 354 THR A O 1
ATOM 2946 N N . PRO A 1 355 ? 35.647 -26.978 33.985 1.00 38.44 355 PRO A N 1
ATOM 2947 C CA . PRO A 1 355 ? 35.432 -26.347 35.286 1.00 38.44 355 PRO A CA 1
ATOM 2948 C C . PRO A 1 355 ? 35.682 -24.838 35.328 1.00 38.44 355 PRO A C 1
ATOM 2950 O O . PRO A 1 355 ? 36.584 -24.304 34.687 1.00 38.44 355 PRO A O 1
ATOM 2953 N N . SER A 1 356 ? 34.907 -24.203 36.204 1.00 29.16 356 SER A N 1
ATOM 2954 C CA . SER A 1 356 ? 35.139 -22.888 36.799 1.00 29.16 356 SER A CA 1
ATOM 2955 C C . SER A 1 356 ? 36.362 -22.905 37.725 1.00 29.16 356 SER A C 1
ATOM 2957 O O . SER A 1 356 ? 36.467 -23.771 38.595 1.00 29.16 356 SER A O 1
ATOM 2959 N N . THR A 1 357 ? 37.227 -21.897 37.603 1.00 32.31 357 THR A N 1
ATOM 2960 C CA . THR A 1 357 ? 38.195 -21.505 38.639 1.00 32.31 357 THR A CA 1
ATOM 2961 C C . THR A 1 357 ? 38.147 -19.990 38.880 1.00 32.31 357 THR A C 1
ATOM 2963 O O . THR A 1 357 ? 38.534 -19.181 38.041 1.00 32.31 357 THR A O 1
ATOM 2966 N N . LYS A 1 358 ? 37.686 -19.616 40.077 1.00 31.89 358 LYS A N 1
ATOM 2967 C CA . LYS A 1 358 ? 38.014 -18.400 40.855 1.00 31.89 358 LYS A CA 1
ATOM 2968 C C . LYS A 1 358 ? 38.097 -18.850 42.323 1.00 31.89 358 LYS A C 1
ATOM 2970 O O . LYS A 1 358 ? 37.337 -19.758 42.667 1.00 31.89 358 LYS A O 1
ATOM 2975 N N . PRO A 1 359 ? 38.994 -18.302 43.173 1.00 38.31 359 PRO A N 1
ATOM 2976 C CA . PRO A 1 359 ? 39.050 -16.878 43.587 1.00 38.31 359 PRO A CA 1
ATOM 2977 C C . PRO A 1 359 ? 40.522 -16.348 43.647 1.00 38.31 359 PRO A C 1
ATOM 2979 O O . PRO A 1 359 ? 41.418 -17.100 43.295 1.00 38.31 359 PRO A O 1
ATOM 2982 N N . ASN A 1 360 ? 40.943 -15.124 44.011 1.00 31.94 360 ASN A N 1
ATOM 2983 C CA . ASN A 1 360 ? 40.426 -13.971 44.777 1.00 31.94 360 ASN A CA 1
ATOM 2984 C C . ASN A 1 360 ? 41.202 -12.662 44.342 1.00 31.94 360 ASN A C 1
ATOM 2986 O O . ASN A 1 360 ? 41.714 -12.689 43.226 1.00 31.94 360 ASN A O 1
ATOM 2990 N N . PRO A 1 361 ? 41.257 -11.513 45.071 1.00 44.69 361 PRO A N 1
ATOM 2991 C CA . PRO A 1 361 ? 41.103 -10.150 44.540 1.00 44.69 361 PRO A CA 1
ATOM 2992 C C . PRO A 1 361 ? 42.430 -9.338 44.552 1.00 44.69 361 PRO A C 1
ATOM 2994 O O . PRO A 1 361 ? 43.490 -9.915 44.742 1.00 44.69 361 PRO A O 1
ATOM 2997 N N . ASP A 1 362 ? 42.338 -8.013 44.391 1.00 31.05 362 ASP A N 1
ATOM 2998 C CA . ASP A 1 362 ? 43.414 -7.000 44.312 1.00 31.05 362 ASP A CA 1
ATOM 2999 C C . ASP A 1 362 ? 44.122 -6.865 42.953 1.00 31.05 362 ASP A C 1
ATOM 3001 O O . ASP A 1 362 ? 45.012 -7.626 42.601 1.00 31.05 362 ASP A O 1
ATOM 3005 N N . ASP A 1 363 ? 43.755 -5.829 42.187 1.00 33.09 363 ASP A N 1
ATOM 3006 C CA . ASP A 1 363 ? 44.577 -4.616 42.224 1.00 33.09 363 ASP A CA 1
ATOM 3007 C C . ASP A 1 363 ? 43.855 -3.393 41.631 1.00 33.09 363 ASP A C 1
ATOM 3009 O O . ASP A 1 363 ? 43.134 -3.452 40.630 1.00 33.09 363 ASP A O 1
ATOM 3013 N N . GLN A 1 364 ? 44.029 -2.260 42.303 1.00 32.44 364 GLN A N 1
ATOM 3014 C CA . GLN A 1 364 ? 43.473 -0.963 41.938 1.00 32.44 364 GLN A CA 1
ATOM 3015 C C . GLN A 1 364 ? 44.331 -0.242 40.876 1.00 32.44 364 GLN A C 1
ATOM 3017 O O . GLN A 1 364 ? 45.530 -0.460 40.764 1.00 32.44 364 GLN A O 1
ATOM 3022 N N . LYS A 1 365 ? 43.716 0.783 40.255 1.00 31.05 365 LYS A N 1
ATOM 3023 C CA . LYS A 1 365 ? 44.328 2.002 39.666 1.00 31.05 365 LYS A CA 1
ATOM 3024 C C . LYS A 1 365 ? 44.976 1.896 38.269 1.00 31.05 365 LYS A C 1
ATOM 3026 O O . LYS A 1 365 ? 46.149 1.586 38.130 1.00 31.05 365 LYS A O 1
ATOM 3031 N N . LYS A 1 366 ? 44.283 2.455 37.264 1.00 29.41 366 LYS A N 1
ATOM 3032 C CA . LYS A 1 366 ? 44.537 3.810 36.694 1.00 29.41 366 LYS A CA 1
ATOM 3033 C C . LYS A 1 366 ? 43.693 4.018 35.426 1.00 29.41 366 LYS A C 1
ATOM 3035 O O . LYS A 1 366 ? 43.948 3.415 34.393 1.00 29.41 366 LYS A O 1
ATOM 3040 N N . LYS A 1 367 ? 42.701 4.915 35.497 1.00 30.02 367 LYS A N 1
ATOM 3041 C CA . LYS A 1 367 ? 42.091 5.541 34.313 1.00 30.02 367 LYS A CA 1
ATOM 3042 C C . LYS A 1 367 ? 42.944 6.753 33.941 1.00 30.02 367 LYS A C 1
ATOM 3044 O O . LYS A 1 367 ? 42.963 7.726 34.691 1.00 30.02 367 LYS A O 1
ATOM 3049 N N . THR A 1 368 ? 43.625 6.691 32.803 1.00 25.73 368 THR A N 1
ATOM 3050 C CA . THR A 1 368 ? 44.252 7.857 32.170 1.00 25.73 368 THR A CA 1
ATOM 3051 C C . THR A 1 368 ? 43.271 8.417 31.148 1.00 25.73 368 THR A C 1
ATOM 3053 O O . THR A 1 368 ? 42.971 7.775 30.145 1.00 25.73 368 THR A O 1
ATOM 3056 N N . ILE A 1 369 ? 42.743 9.604 31.441 1.00 28.72 369 ILE A N 1
ATOM 3057 C CA . ILE A 1 369 ? 41.998 10.449 30.508 1.00 28.72 369 ILE A CA 1
ATOM 3058 C C . ILE A 1 369 ? 43.039 11.190 29.664 1.00 28.72 369 ILE A C 1
ATOM 3060 O O . ILE A 1 369 ? 43.847 11.934 30.214 1.00 28.72 369 ILE A O 1
ATOM 3064 N N . ILE A 1 370 ? 43.023 10.993 28.345 1.00 26.16 370 ILE A N 1
ATOM 3065 C CA . ILE A 1 370 ? 43.755 11.840 27.398 1.00 26.16 370 ILE A CA 1
ATOM 3066 C C . ILE A 1 370 ? 42.747 12.826 26.810 1.00 26.16 370 ILE A C 1
ATOM 3068 O O . ILE A 1 370 ? 41.872 12.451 26.034 1.00 26.16 370 ILE A O 1
ATOM 3072 N N . ILE A 1 371 ? 42.875 14.090 27.215 1.00 31.97 371 ILE A N 1
ATOM 3073 C CA . ILE A 1 371 ? 42.318 15.245 26.510 1.00 31.97 371 ILE A CA 1
ATOM 3074 C C . ILE A 1 371 ? 43.351 15.613 25.445 1.00 31.97 371 ILE A C 1
ATOM 3076 O O . ILE A 1 371 ? 44.470 15.992 25.784 1.00 31.97 371 ILE A O 1
ATOM 3080 N N . ALA A 1 372 ? 42.983 15.489 24.171 1.00 27.41 372 ALA A N 1
ATOM 3081 C CA . ALA A 1 372 ? 43.737 16.046 23.055 1.00 27.41 372 ALA A CA 1
ATOM 3082 C C . ALA A 1 372 ? 42.943 17.208 22.442 1.00 27.41 372 ALA A C 1
ATOM 3084 O O . ALA A 1 372 ? 41.738 17.126 22.211 1.00 27.41 372 ALA A O 1
ATOM 3085 N N . SER A 1 373 ? 43.660 18.307 22.259 1.00 29.81 373 SER A N 1
ATOM 3086 C CA . SER A 1 373 ? 43.250 19.668 21.928 1.00 29.81 373 SER A CA 1
ATOM 3087 C C . SER A 1 373 ? 42.572 19.837 20.564 1.00 29.81 373 SER A C 1
ATOM 3089 O O . SER A 1 373 ? 43.056 19.344 19.547 1.00 29.81 373 SER A O 1
ATOM 3091 N N . ALA A 1 374 ? 41.496 20.628 20.549 1.00 35.06 374 ALA A N 1
ATOM 3092 C CA . ALA A 1 374 ? 40.791 21.098 19.363 1.00 35.06 374 ALA A CA 1
ATOM 3093 C C . ALA A 1 374 ? 41.339 22.455 18.886 1.00 35.06 374 ALA A C 1
ATOM 3095 O O . ALA A 1 374 ? 41.193 23.461 19.575 1.00 35.06 374 ALA A O 1
ATOM 3096 N N . SER A 1 375 ? 41.894 22.502 17.675 1.00 49.12 375 SER A N 1
ATOM 3097 C CA . SER A 1 375 ? 42.148 23.752 16.941 1.00 49.12 375 SER A CA 1
ATOM 3098 C C . SER A 1 375 ? 42.274 23.486 15.436 1.00 49.12 375 SER A C 1
ATOM 3100 O O . SER A 1 375 ? 43.348 23.589 14.860 1.00 49.12 375 SER A O 1
ATOM 3102 N N . ALA A 1 376 ? 41.153 23.109 14.808 1.00 42.22 376 ALA A N 1
ATOM 3103 C CA . ALA A 1 376 ? 40.927 23.198 13.352 1.00 42.22 376 ALA A CA 1
ATOM 3104 C C . ALA A 1 376 ? 39.445 22.968 12.986 1.00 42.22 376 ALA A C 1
ATOM 3106 O O . ALA A 1 376 ? 38.922 23.594 12.070 1.00 42.22 376 ALA A O 1
ATOM 3107 N N . ALA A 1 377 ? 38.729 22.127 13.745 1.00 44.78 377 ALA A N 1
ATOM 3108 C CA . ALA A 1 377 ? 37.338 21.764 13.443 1.00 44.78 377 ALA A CA 1
ATOM 3109 C C . ALA A 1 377 ? 36.303 22.858 13.790 1.00 44.78 377 ALA A C 1
ATOM 3111 O O . ALA A 1 377 ? 35.268 22.955 13.135 1.00 44.78 377 ALA A O 1
ATOM 3112 N N . GLY A 1 378 ? 36.581 23.715 14.781 1.00 42.25 378 GLY A N 1
ATOM 3113 C CA . GLY A 1 378 ? 35.639 24.757 15.215 1.00 42.25 378 GLY A CA 1
ATOM 3114 C C . GLY A 1 378 ? 35.408 25.856 14.172 1.00 42.25 378 GLY A C 1
ATOM 3115 O O . GLY A 1 378 ? 34.279 26.297 13.983 1.00 42.25 378 GLY A O 1
ATOM 3116 N N . GLY A 1 379 ? 36.455 26.250 13.438 1.00 46.84 379 GLY A N 1
ATOM 3117 C CA . GLY A 1 379 ? 36.348 27.279 12.398 1.00 46.84 379 GLY A CA 1
ATOM 3118 C C . GLY A 1 379 ? 35.489 26.834 11.214 1.00 46.84 379 GLY A C 1
ATOM 3119 O O . GLY A 1 379 ? 34.674 27.607 10.719 1.00 46.84 379 GLY A O 1
ATOM 3120 N N . LEU A 1 380 ? 35.603 25.563 10.812 1.00 51.81 380 LEU A N 1
ATOM 3121 C CA . LEU A 1 380 ? 34.826 25.013 9.700 1.00 51.81 380 LEU A CA 1
ATOM 3122 C C . LEU A 1 380 ? 33.327 24.941 10.035 1.00 51.81 380 LEU A C 1
ATOM 3124 O O . LEU A 1 380 ? 32.490 25.279 9.203 1.00 51.81 380 LEU A O 1
ATOM 3128 N N . VAL A 1 381 ? 32.984 24.567 11.273 1.00 63.62 381 VAL A N 1
ATOM 3129 C CA . VAL A 1 381 ? 31.588 24.498 11.737 1.00 63.62 381 VAL A CA 1
ATOM 3130 C C . VAL A 1 381 ? 30.958 25.890 11.811 1.00 63.62 381 VAL A C 1
ATOM 3132 O O . VAL A 1 381 ? 29.824 26.066 11.373 1.00 63.62 381 VAL A O 1
ATOM 3135 N N . VAL A 1 382 ? 31.694 26.901 12.284 1.00 66.06 382 VAL A N 1
ATOM 3136 C CA . VAL A 1 382 ? 31.196 28.287 12.321 1.00 66.06 382 VAL A CA 1
ATOM 3137 C C . VAL A 1 382 ? 30.975 28.835 10.908 1.00 66.06 382 VAL A C 1
ATOM 3139 O O . VAL A 1 382 ? 29.945 29.457 10.660 1.00 66.06 382 VAL A O 1
ATOM 3142 N N . ILE A 1 383 ? 31.870 28.549 9.957 1.00 69.69 383 ILE A N 1
ATOM 3143 C CA . ILE A 1 383 ? 31.702 28.966 8.554 1.00 69.69 383 ILE A CA 1
ATOM 3144 C C . ILE A 1 383 ? 30.470 28.301 7.925 1.00 69.69 383 ILE A C 1
ATOM 3146 O O . ILE A 1 383 ? 29.682 28.981 7.270 1.00 69.69 383 ILE A O 1
ATOM 3150 N N . ILE A 1 384 ? 30.250 27.004 8.167 1.00 74.38 384 ILE A N 1
ATOM 3151 C CA . ILE A 1 384 ? 29.062 26.290 7.671 1.00 74.38 384 ILE A CA 1
ATOM 3152 C C . ILE A 1 384 ? 27.780 26.889 8.265 1.00 74.38 384 ILE A C 1
ATOM 3154 O O . ILE A 1 384 ? 26.828 27.132 7.528 1.00 74.38 384 ILE A O 1
ATOM 3158 N N . ILE A 1 385 ? 27.760 27.192 9.567 1.00 75.94 385 ILE A N 1
ATOM 3159 C CA . ILE A 1 385 ? 26.600 27.819 10.219 1.00 75.94 385 ILE A CA 1
ATOM 3160 C C . ILE A 1 385 ? 26.322 29.204 9.622 1.00 75.94 385 ILE A C 1
ATOM 3162 O O . ILE A 1 385 ? 25.172 29.509 9.314 1.00 75.94 385 ILE A O 1
ATOM 3166 N N . VAL A 1 386 ? 27.352 30.025 9.395 1.00 81.00 386 VAL A N 1
ATOM 3167 C CA . VAL A 1 386 ? 27.190 31.352 8.777 1.00 81.00 386 VAL A CA 1
ATOM 3168 C C . VAL A 1 386 ? 26.645 31.235 7.352 1.00 81.00 386 VAL A C 1
ATOM 3170 O O . VAL A 1 386 ? 25.716 31.960 7.004 1.00 81.00 386 VAL A O 1
ATOM 3173 N N . ILE A 1 387 ? 27.145 30.294 6.544 1.00 80.81 387 ILE A N 1
ATOM 3174 C CA . ILE A 1 387 ? 26.639 30.060 5.181 1.00 80.81 387 ILE A CA 1
ATOM 3175 C C . ILE A 1 387 ? 25.169 29.626 5.216 1.00 80.81 387 ILE A C 1
ATOM 3177 O O . ILE A 1 387 ? 24.355 30.179 4.479 1.00 80.81 387 ILE A O 1
ATOM 3181 N N . VAL A 1 388 ? 24.804 28.696 6.103 1.00 82.81 388 VAL A N 1
ATOM 3182 C CA . VAL A 1 388 ? 23.415 28.236 6.258 1.00 82.81 388 VAL A CA 1
ATOM 3183 C C . VAL A 1 388 ? 22.501 29.390 6.672 1.00 82.81 388 VAL A C 1
ATOM 3185 O O . VAL A 1 388 ? 21.443 29.569 6.072 1.00 82.81 388 VAL A O 1
ATOM 3188 N N . VAL A 1 389 ? 22.912 30.221 7.634 1.00 81.62 389 VAL A N 1
ATOM 3189 C CA . VAL A 1 389 ? 22.130 31.388 8.069 1.00 81.62 389 VAL A CA 1
ATOM 3190 C C . VAL A 1 389 ? 21.967 32.399 6.931 1.00 81.62 389 VAL A C 1
ATOM 3192 O O . VAL A 1 389 ? 20.850 32.843 6.681 1.00 81.62 389 VAL A O 1
ATOM 3195 N N . VAL A 1 390 ? 23.028 32.707 6.178 1.00 80.81 390 VAL A N 1
ATOM 3196 C CA . VAL A 1 390 ? 22.955 33.620 5.022 1.00 80.81 390 VAL A CA 1
ATOM 3197 C C . VAL A 1 390 ? 22.038 33.064 3.925 1.00 80.81 390 VAL A C 1
ATOM 3199 O O . VAL A 1 390 ? 21.237 33.809 3.357 1.00 80.81 390 VAL A O 1
ATOM 3202 N N . CYS A 1 391 ? 22.089 31.758 3.648 1.00 72.25 391 CYS A N 1
ATOM 3203 C CA . CYS A 1 391 ? 21.190 31.107 2.693 1.00 72.25 391 CYS A CA 1
ATOM 3204 C C . CYS A 1 391 ? 19.723 31.147 3.149 1.00 72.25 391 CYS A C 1
ATOM 3206 O O . CYS A 1 391 ? 18.836 31.381 2.327 1.00 72.25 391 CYS A O 1
ATOM 3208 N N . LEU A 1 392 ? 19.456 30.955 4.444 1.00 68.00 392 LEU A N 1
ATOM 3209 C CA . LEU A 1 392 ? 18.104 31.015 5.004 1.00 68.00 392 LEU A CA 1
ATOM 3210 C C . LEU A 1 392 ? 17.539 32.442 5.004 1.00 68.00 392 LEU A C 1
ATOM 3212 O O . LEU A 1 392 ? 16.371 32.623 4.660 1.00 68.00 392 LEU A O 1
ATOM 3216 N N . VAL A 1 393 ? 18.361 33.449 5.318 1.00 76.62 393 VAL A N 1
ATOM 3217 C CA . VAL A 1 393 ? 17.965 34.867 5.252 1.00 76.62 393 VAL A CA 1
ATOM 3218 C C . VAL A 1 393 ? 17.632 35.261 3.813 1.00 76.62 393 VAL A C 1
ATOM 3220 O O . VAL A 1 393 ? 16.531 35.746 3.567 1.00 76.62 393 VAL A O 1
ATOM 3223 N N . ARG A 1 394 ? 18.490 34.924 2.839 1.00 71.50 394 ARG A N 1
ATOM 3224 C CA . ARG A 1 394 ? 18.222 35.189 1.413 1.00 71.50 394 ARG A CA 1
ATOM 3225 C C . ARG A 1 394 ? 16.980 34.472 0.887 1.00 71.50 394 ARG A C 1
ATOM 3227 O O . ARG A 1 394 ? 16.245 35.023 0.071 1.00 71.50 394 ARG A O 1
ATOM 3234 N N . LYS A 1 395 ? 16.717 33.242 1.345 1.00 71.38 395 LYS A N 1
ATOM 3235 C CA . LYS A 1 395 ? 15.493 32.508 0.985 1.00 71.38 395 LYS A CA 1
ATOM 3236 C C . LYS A 1 395 ? 14.246 33.211 1.528 1.00 71.38 395 LYS A C 1
ATOM 3238 O O . LYS A 1 395 ? 13.244 33.277 0.822 1.00 71.38 395 LYS A O 1
ATOM 3243 N N . LYS A 1 396 ? 14.314 33.748 2.751 1.00 68.44 396 LYS A N 1
ATOM 3244 C CA . LYS A 1 396 ? 13.212 34.486 3.378 1.00 68.44 396 LYS A CA 1
ATOM 3245 C C . LYS A 1 396 ? 12.965 35.837 2.701 1.00 68.44 396 LYS A C 1
ATOM 3247 O O . LYS A 1 396 ? 11.813 36.167 2.451 1.00 68.44 396 LYS A O 1
ATOM 3252 N N . GLU A 1 397 ? 14.019 36.569 2.342 1.00 70.75 397 GLU A N 1
ATOM 3253 C CA . GLU A 1 397 ? 13.922 37.824 1.577 1.00 70.75 397 GLU A CA 1
ATOM 3254 C C . GLU A 1 397 ? 13.275 37.590 0.207 1.00 70.75 397 GLU A C 1
ATOM 3256 O O . GLU A 1 397 ? 12.306 38.260 -0.134 1.00 70.75 397 GLU A O 1
ATOM 3261 N N . LYS A 1 398 ? 13.706 36.550 -0.522 1.00 63.16 398 LYS A N 1
ATOM 3262 C CA . LYS A 1 398 ? 13.114 36.191 -1.820 1.00 63.16 398 LYS A CA 1
ATOM 3263 C C . LYS A 1 398 ? 11.649 35.752 -1.704 1.00 63.16 398 LYS A C 1
ATOM 3265 O O . LYS A 1 398 ? 10.852 36.029 -2.592 1.00 63.16 398 LYS A O 1
ATOM 3270 N N . GLN A 1 399 ? 11.270 35.073 -0.617 1.00 56.47 399 GLN A N 1
ATOM 3271 C CA . GLN A 1 399 ? 9.865 34.738 -0.349 1.00 56.47 399 GLN A CA 1
ATOM 3272 C C . GLN A 1 399 ? 9.026 35.972 0.012 1.00 56.47 399 GLN A C 1
ATOM 3274 O O . GLN A 1 399 ? 7.859 36.020 -0.366 1.00 56.47 399 GLN A O 1
ATOM 3279 N N . SER A 1 400 ? 9.611 36.966 0.688 1.00 60.47 400 SER A N 1
ATOM 3280 C CA . SER A 1 400 ? 8.959 38.249 0.976 1.00 60.47 400 SER A CA 1
ATOM 3281 C C . SER A 1 400 ? 8.734 39.061 -0.299 1.00 60.47 400 SER A C 1
ATOM 3283 O O . SER A 1 400 ? 7.620 39.511 -0.523 1.00 60.47 400 SER A O 1
ATOM 3285 N N . GLU A 1 401 ? 9.734 39.166 -1.182 1.00 61.28 401 GLU A N 1
ATOM 3286 C CA . GLU A 1 401 ? 9.580 39.844 -2.480 1.00 61.28 401 GLU A CA 1
ATOM 3287 C C . GLU A 1 401 ? 8.502 39.187 -3.349 1.00 61.28 401 GLU A C 1
ATOM 3289 O O . GLU A 1 401 ? 7.706 39.879 -3.982 1.00 61.28 401 GLU A O 1
ATOM 3294 N N . ILE A 1 402 ? 8.437 37.850 -3.365 1.00 54.53 402 ILE A N 1
ATOM 3295 C CA . ILE A 1 402 ? 7.386 37.119 -4.087 1.00 54.53 402 ILE A CA 1
ATOM 3296 C C . ILE A 1 402 ? 6.012 37.406 -3.465 1.00 54.53 402 ILE A C 1
ATOM 3298 O O . ILE A 1 402 ? 5.051 37.619 -4.200 1.00 54.53 402 ILE A O 1
ATOM 3302 N N . HIS A 1 403 ? 5.909 37.452 -2.135 1.00 53.12 403 HIS A N 1
ATOM 3303 C CA . HIS A 1 403 ? 4.658 37.763 -1.444 1.00 53.12 403 HIS A CA 1
ATOM 3304 C C . HIS A 1 403 ? 4.181 39.198 -1.720 1.00 53.12 403 HIS A C 1
ATOM 3306 O O . HIS A 1 403 ? 3.017 39.390 -2.069 1.00 53.12 403 HIS A O 1
ATOM 3312 N N . ASP A 1 404 ? 5.081 40.182 -1.665 1.00 54.41 404 ASP A N 1
ATOM 3313 C CA . ASP A 1 404 ? 4.767 41.590 -1.935 1.00 54.41 404 ASP A CA 1
ATOM 3314 C C . ASP A 1 404 ? 4.407 41.815 -3.414 1.00 54.41 404 ASP A C 1
ATOM 3316 O O . ASP A 1 404 ? 3.455 42.531 -3.732 1.00 54.41 404 ASP A O 1
ATOM 3320 N N . THR A 1 405 ? 5.084 41.121 -4.336 1.00 45.91 405 THR A N 1
ATOM 3321 C CA . THR A 1 405 ? 4.748 41.158 -5.770 1.00 45.91 405 THR A CA 1
ATOM 3322 C C . THR A 1 405 ? 3.358 40.570 -6.036 1.00 45.91 405 THR A C 1
ATOM 3324 O O . THR A 1 405 ? 2.606 41.115 -6.841 1.00 45.91 405 THR A O 1
ATOM 3327 N N . MET A 1 406 ? 2.973 39.493 -5.338 1.00 38.22 406 MET A N 1
ATOM 3328 C CA . MET A 1 406 ? 1.635 38.902 -5.469 1.00 38.22 406 MET A CA 1
ATOM 3329 C C . MET A 1 406 ? 0.534 39.758 -4.828 1.00 38.22 406 MET A C 1
ATOM 3331 O O . MET A 1 406 ? -0.577 39.773 -5.348 1.00 38.22 406 MET A O 1
ATOM 3335 N N . MET A 1 407 ? 0.831 40.502 -3.759 1.00 47.97 407 MET A N 1
ATOM 3336 C CA . MET A 1 407 ? -0.122 41.427 -3.125 1.00 47.97 407 MET A CA 1
ATOM 3337 C C . MET A 1 407 ? -0.339 42.723 -3.915 1.00 47.97 407 MET A C 1
ATOM 3339 O O . MET A 1 407 ? -1.345 43.389 -3.715 1.00 47.97 407 MET A O 1
ATOM 3343 N N . THR A 1 408 ? 0.573 43.075 -4.825 1.00 45.59 408 THR A N 1
ATOM 3344 C CA . THR A 1 408 ? 0.430 44.253 -5.703 1.00 45.59 408 THR A CA 1
ATOM 3345 C C . THR A 1 408 ? -0.311 43.919 -7.015 1.00 45.59 408 THR A C 1
ATOM 3347 O O . THR A 1 408 ? -0.644 44.814 -7.787 1.00 45.59 408 THR A O 1
ATOM 3350 N N . LEU A 1 409 ? -0.559 42.629 -7.285 1.00 36.25 409 LEU A N 1
ATOM 3351 C CA . LEU A 1 409 ? -1.229 42.106 -8.489 1.00 36.25 409 LEU A CA 1
ATOM 3352 C C . LEU A 1 409 ? -2.690 41.662 -8.246 1.00 36.25 409 LEU A C 1
ATOM 3354 O O . LEU A 1 409 ? -3.304 41.077 -9.140 1.00 36.25 409 LEU A O 1
ATOM 3358 N N . VAL A 1 410 ? -3.240 41.954 -7.064 1.00 41.59 410 VAL A N 1
ATOM 3359 C CA . VAL A 1 410 ? -4.660 41.814 -6.680 1.00 41.59 410 VAL A CA 1
ATOM 3360 C C . VAL A 1 410 ? -5.184 43.197 -6.328 1.00 41.59 410 VAL A C 1
ATOM 3362 O O . VAL A 1 410 ? -6.344 43.490 -6.696 1.00 41.59 410 VAL A O 1
#

Foldseek 3Di:
DDDDVVVVVVCCQAADQDPVPRDGDGNVNQVVVPQQQPCPPVPCNCPRPPPVLVVLVVVCPVLVLWDQDFAEAEDEDDPPNLVLLVDPVSLLVVLQVVQVVCVPPPSHLAYEYEYPDDDDPVSLVSVLVSLQSNLVSHDPRHFYEYEYALVGQLRPLVSLVSHQAYAYELDDQFAQCSQDLVVLVVSVVSNVVSPRDQQRDAYEFEQKWHFWDAPRHDDPVGGGIAQNVVQDDPPDDQPDQWDDDPRTIIGGHGLVSLLSSQLVSVVSNGNGYYYPDDVRFDDCVDPGTSVVSNCVSNVRDRDRNCPDDDCDDPDPDPDPDPDDDPDDDDDDDDDDDDDDDDDDDDDDDDDDDDDDDDDDDDDDDDDDDDDDDDDDVVVVVVVVVVVVVVVVVVVVVVVVVVVVVVVVVD

pLDDT: mean 77.39, std 22.24, range [25.73, 98.81]